Protein AF-A0A8H8JHS1-F1 (afdb_monomer)

Sequence (516 aa):
MEPLKNLNFGVYHLKQAAQALSASSTILGNAVSNSFNDVAKLGPSISCAQPFIGVAEPIQPDAASSCGKPENLGNPALAIVPVKHLPPEVLSTVFVYVTAGYCRFNFLFEVSPLLSIIAVCSYWRQVALNTSSLWSHVDVYTASNLSGVETAEMLTELWLSRVVNNVQLHVHFQAGNGWQVPDSVISWAISILKPYAAQISSLNFPSWSSTEFVCAILGMGGSDSILSLRSLFIDSPTSHVHAIIPWSGNLLCGLVSLQLSGIGQAEGSLSFDQLHAFLASSPAIRVIQLDRVDIVPSLESDLPILTLPSLRILDLCRVNQVALLQLLPVLSSGDSDLYFGVDIAQEEELAIVTATFIARTRITSLTLRQDYNDSNNLAKNYVCSTNHLHNLVLFSRLEFDMSHILEDLISVRKQVGVVRDPRPINMMMVSTPLDKNTRTKVMELVKMQLCQKIVYLGYYTSLDKVDEIEEFFDRLRSQENIEVIEMDPFYNSSDIDEGGINDVIQRTLLERVHWA

Secondary structure (DSSP, 8-state):
------STHHHHHHHHHHHHHHTTHHHHHHHHHHHHHHHTT--S----PPPP------------------------------GGGS-HHHHHHHHHHHHTTTTTS-TTS---HHHHHHHH-HHHHHHHHH-GGGGSEEEEE--TT-TTHHHHHHHHHHHHTT--TTPPEEEEEE--TTPPPPHHHHHHHHHHHGGGGGGEEEEEEET--HHHHHHHHHHTT-TTT-TT--EEEEE-SSTT------TTSGGGTT-SEEEEEEE-S-TT--BHHHHHHHHHT-TT--EEEEEEE-PBPPS---PPPEE-TT--EEEEET--HHHHHHHHHHEE-TTS-EEEEEE--SSHHHHHHHHHHHHHS-EEEEEEEE-STTTHHHHHHHHHH-SS--EEEEEESS---HHHHHHHHHHHHHHHTTSS--PPEEEEEEESPPPHHHHHHHHHHHHTT-EEEEEEEE----GGGHHHHHHHHHHHHTSTTEEE--------TTSS-HHHHHHHHHHHHHHHHHH-

pLDDT: mean 72.08, std 21.44, range [27.08, 98.06]

Nearest PDB structures (foldseek):
  3a9i-assembly1_A-2  TM=4.781E-01  e=4.591E+00  Thermus thermophilus HB27
  5zjm-assembly1_B  TM=3.937E-01  e=2.634E+00  Fusobacterium nucleatum subsp. nucleatum ATCC 25586
  6c2v-assembly1_A  TM=4.412E-01  e=4.365E+00  synthetic construct

Radius of gyration: 27.51 Å; Cα contacts (8 Å, |Δi|>4): 753; chains: 1; bounding box: 55×82×83 Å

Structure (mmCIF, N/CA/C/O backbone):
data_AF-A0A8H8JHS1-F1
#
_entry.id   AF-A0A8H8JHS1-F1
#
loop_
_atom_site.group_PDB
_atom_site.id
_atom_site.type_symbol
_atom_site.label_atom_id
_atom_site.label_alt_id
_atom_site.label_comp_id
_atom_site.label_asym_id
_atom_site.label_entity_id
_atom_site.label_seq_id
_atom_site.pdbx_PDB_ins_code
_atom_site.Cartn_x
_atom_site.Cartn_y
_atom_site.Cartn_z
_atom_site.occupancy
_atom_site.B_iso_or_equiv
_atom_site.auth_seq_id
_atom_site.auth_comp_id
_atom_site.auth_asym_id
_atom_site.auth_atom_id
_atom_site.pdbx_PDB_model_num
ATOM 1 N N . MET A 1 1 ? -15.519 -44.394 -5.226 1.00 30.97 1 MET A N 1
ATOM 2 C CA . MET A 1 1 ? -15.210 -43.154 -4.491 1.00 30.97 1 MET A CA 1
ATOM 3 C C . MET A 1 1 ? -13.743 -43.189 -4.096 1.00 30.97 1 MET A C 1
ATOM 5 O O . MET A 1 1 ? -13.404 -43.661 -3.028 1.00 30.97 1 MET A O 1
ATOM 9 N N . GLU A 1 2 ? -12.893 -42.758 -5.017 1.00 38.00 2 GLU A N 1
ATOM 10 C CA . GLU A 1 2 ? -11.516 -42.291 -4.815 1.00 38.00 2 GLU A CA 1
ATOM 11 C C . GLU A 1 2 ? -11.297 -41.346 -6.001 1.00 38.00 2 GLU A C 1
ATOM 13 O O . GLU A 1 2 ? -11.593 -41.750 -7.132 1.00 38.00 2 GLU A O 1
ATOM 18 N N . PRO A 1 3 ? -10.999 -40.057 -5.758 1.00 35.22 3 PRO A N 1
ATOM 19 C CA . PRO A 1 3 ? -9.631 -39.590 -6.018 1.00 35.22 3 PRO A CA 1
ATOM 20 C C . PRO A 1 3 ? -9.228 -38.350 -5.187 1.00 35.22 3 PRO A C 1
ATOM 22 O O . PRO A 1 3 ? -9.866 -37.318 -5.320 1.00 35.22 3 PRO A O 1
ATOM 25 N N . LEU A 1 4 ? -8.140 -38.380 -4.402 1.00 28.45 4 LEU A N 1
ATOM 26 C CA . LEU A 1 4 ? -7.506 -37.145 -3.873 1.00 28.45 4 LEU A CA 1
ATOM 27 C C . LEU A 1 4 ? -6.019 -37.318 -3.458 1.00 28.45 4 LEU A C 1
ATOM 29 O O . LEU A 1 4 ? -5.533 -36.634 -2.565 1.00 28.45 4 LEU A O 1
ATOM 33 N N . LYS A 1 5 ? -5.251 -38.213 -4.102 1.00 30.72 5 LYS A N 1
ATOM 34 C CA . LYS A 1 5 ? -3.824 -38.450 -3.758 1.00 30.72 5 LYS A CA 1
ATOM 35 C C . LYS A 1 5 ? -2.774 -37.878 -4.728 1.00 30.72 5 LYS A C 1
ATOM 37 O O . LYS A 1 5 ? -1.588 -38.062 -4.487 1.00 30.72 5 LYS A O 1
ATOM 42 N N . ASN A 1 6 ? -3.154 -37.124 -5.765 1.00 33.06 6 ASN A N 1
ATOM 43 C CA . ASN A 1 6 ? -2.214 -36.733 -6.836 1.00 33.06 6 ASN A CA 1
ATOM 44 C C . ASN A 1 6 ? -1.755 -35.257 -6.864 1.00 33.06 6 ASN A C 1
ATOM 46 O O . ASN A 1 6 ? -1.171 -34.834 -7.855 1.00 33.06 6 ASN A O 1
ATOM 50 N N . LEU A 1 7 ? -1.936 -34.471 -5.796 1.00 33.31 7 LEU A N 1
ATOM 51 C CA . LEU A 1 7 ? -1.491 -33.061 -5.764 1.00 33.31 7 LEU A CA 1
ATOM 52 C C . LEU A 1 7 ? -0.067 -32.829 -5.209 1.00 33.31 7 LEU A C 1
ATOM 54 O O . LEU A 1 7 ? 0.491 -31.757 -5.414 1.00 33.31 7 LEU A O 1
ATOM 58 N N . ASN A 1 8 ? 0.584 -33.833 -4.608 1.00 33.31 8 ASN A N 1
ATOM 59 C CA . ASN A 1 8 ? 1.937 -33.680 -4.036 1.00 33.31 8 ASN A CA 1
ATOM 60 C C . ASN A 1 8 ? 3.099 -33.826 -5.040 1.00 33.31 8 ASN A C 1
ATOM 62 O O . ASN A 1 8 ? 4.256 -33.639 -4.669 1.00 33.31 8 ASN A O 1
ATOM 66 N N . PHE A 1 9 ? 2.825 -34.122 -6.313 1.00 33.62 9 PHE A N 1
ATOM 67 C CA . PHE A 1 9 ? 3.877 -34.343 -7.316 1.00 33.62 9 PHE A CA 1
ATOM 68 C C . PHE A 1 9 ? 4.451 -33.035 -7.901 1.00 33.62 9 PHE A C 1
ATOM 70 O O . PHE A 1 9 ? 5.623 -32.985 -8.262 1.00 33.62 9 PHE A O 1
ATOM 77 N N . GLY A 1 10 ? 3.669 -31.948 -7.952 1.00 33.31 10 GLY A N 1
ATOM 78 C CA . GLY A 1 10 ? 4.103 -30.671 -8.546 1.00 33.31 10 GLY A CA 1
ATOM 79 C C . GLY A 1 10 ? 5.102 -29.875 -7.694 1.00 33.31 10 GLY A C 1
ATOM 80 O O . GLY A 1 10 ? 6.023 -29.255 -8.224 1.00 33.31 10 GLY A O 1
ATOM 81 N N . VAL A 1 11 ? 4.975 -29.939 -6.365 1.00 36.19 11 VAL A N 1
ATOM 82 C CA . VAL A 1 11 ? 5.800 -29.160 -5.417 1.00 36.19 11 VAL A CA 1
ATOM 83 C C . VAL A 1 11 ? 7.250 -29.658 -5.371 1.00 36.19 11 VAL A C 1
ATOM 85 O O . VAL A 1 11 ? 8.182 -28.870 -5.212 1.00 36.19 11 VAL A O 1
ATOM 88 N N . TYR A 1 12 ? 7.465 -30.960 -5.567 1.00 35.53 12 TYR A N 1
ATOM 89 C CA . TYR A 1 12 ? 8.798 -31.563 -5.562 1.00 35.53 12 TYR A CA 1
ATOM 90 C C . TYR A 1 12 ? 9.639 -31.133 -6.778 1.00 35.53 12 TYR A C 1
ATOM 92 O O . TYR A 1 12 ? 10.818 -30.807 -6.639 1.00 35.53 12 TYR A O 1
ATOM 100 N N . HIS A 1 13 ? 9.022 -31.043 -7.960 1.00 40.94 13 HIS A N 1
ATOM 101 C CA . HIS A 1 13 ? 9.704 -30.614 -9.185 1.00 40.94 13 HIS A CA 1
ATOM 102 C C . HIS A 1 13 ? 10.006 -29.109 -9.213 1.00 40.94 13 HIS A C 1
ATOM 104 O O . HIS A 1 13 ? 11.053 -28.717 -9.724 1.00 40.94 13 HIS A O 1
ATOM 110 N N . LEU A 1 14 ? 9.158 -28.274 -8.600 1.00 39.53 14 LEU A N 1
ATOM 111 C CA . LEU A 1 14 ? 9.443 -26.844 -8.422 1.00 39.53 14 LEU A CA 1
ATOM 112 C C . LEU A 1 14 ? 10.623 -26.608 -7.466 1.00 39.53 14 LEU A C 1
ATOM 114 O O . LEU A 1 14 ? 11.473 -25.769 -7.752 1.00 39.53 14 LEU A O 1
ATOM 118 N N . LYS A 1 15 ? 10.741 -27.399 -6.388 1.00 37.84 15 LYS A N 1
ATOM 119 C CA . LYS A 1 15 ? 11.907 -27.350 -5.487 1.00 37.84 15 LYS A CA 1
ATOM 120 C C . LYS A 1 15 ? 13.203 -27.777 -6.182 1.00 37.84 15 LYS A C 1
ATOM 122 O O . LYS A 1 15 ? 14.221 -27.122 -5.989 1.00 37.84 15 LYS A O 1
ATOM 127 N N . GLN A 1 16 ? 13.171 -28.812 -7.025 1.00 39.50 16 GLN A N 1
ATOM 128 C CA . GLN A 1 16 ? 14.355 -29.213 -7.797 1.00 39.50 16 GLN A CA 1
ATOM 129 C C . GLN A 1 16 ? 14.736 -28.195 -8.881 1.00 39.50 16 GLN A C 1
ATOM 131 O O . GLN A 1 16 ? 15.921 -27.947 -9.082 1.00 39.50 16 GLN A O 1
ATOM 136 N N . ALA A 1 17 ? 13.761 -27.566 -9.547 1.00 38.88 17 ALA A N 1
ATOM 137 C CA . ALA A 1 17 ? 14.029 -26.492 -10.504 1.00 38.88 17 ALA A CA 1
ATOM 138 C C . ALA A 1 17 ? 14.651 -25.262 -9.816 1.00 38.88 17 ALA A C 1
ATOM 140 O O . ALA A 1 17 ? 15.622 -24.708 -10.322 1.00 38.88 17 ALA A O 1
ATOM 141 N N . ALA A 1 18 ? 14.162 -24.890 -8.628 1.00 37.06 18 ALA A N 1
ATOM 142 C CA . ALA A 1 18 ? 14.739 -23.817 -7.819 1.00 37.06 18 ALA A CA 1
ATOM 143 C C . ALA A 1 18 ? 16.163 -24.147 -7.322 1.00 37.06 18 ALA A C 1
ATOM 145 O O . ALA A 1 18 ? 17.050 -23.300 -7.385 1.00 37.06 18 ALA A O 1
ATOM 146 N N . GLN A 1 19 ? 16.420 -25.393 -6.909 1.00 39.88 19 GLN A N 1
ATOM 147 C CA . GLN A 1 19 ? 17.758 -25.859 -6.507 1.00 39.88 19 GLN A CA 1
ATOM 148 C C . GLN A 1 19 ? 18.745 -25.944 -7.687 1.00 39.88 19 GLN A C 1
ATOM 150 O O . GLN A 1 19 ? 19.930 -25.659 -7.530 1.00 39.88 19 GLN A O 1
ATOM 155 N N . ALA A 1 20 ? 18.274 -26.287 -8.891 1.00 39.44 20 ALA A N 1
ATOM 156 C CA . ALA A 1 20 ? 19.096 -26.257 -10.104 1.00 39.44 20 ALA A CA 1
ATOM 157 C C . ALA A 1 20 ? 19.438 -24.818 -10.544 1.00 39.44 20 ALA A C 1
ATOM 159 O O . ALA A 1 20 ? 20.526 -24.567 -11.072 1.00 39.44 20 ALA A O 1
ATOM 160 N N . LEU A 1 21 ? 18.535 -23.865 -10.287 1.00 41.44 21 LEU A N 1
ATOM 161 C CA . LEU A 1 21 ? 18.760 -22.437 -10.521 1.00 41.44 21 LEU A CA 1
ATOM 162 C C . LEU A 1 21 ? 19.760 -21.843 -9.512 1.00 41.44 21 LEU A C 1
ATOM 164 O O . LEU A 1 21 ? 20.631 -21.077 -9.922 1.00 41.44 21 LEU A O 1
ATOM 168 N N . SER A 1 22 ? 19.729 -22.256 -8.237 1.00 36.81 22 SER A N 1
ATOM 169 C CA . SER A 1 22 ? 20.688 -21.779 -7.224 1.00 36.81 22 SER A CA 1
ATOM 170 C C . SER A 1 22 ? 22.121 -22.268 -7.480 1.00 36.81 22 SER A C 1
ATOM 172 O O . SER A 1 22 ? 23.070 -21.516 -7.282 1.00 36.81 22 SER A O 1
ATOM 174 N N . ALA A 1 23 ? 22.294 -23.492 -7.993 1.00 35.47 23 ALA A N 1
ATOM 175 C CA . ALA A 1 23 ? 23.604 -24.032 -8.378 1.00 35.47 23 ALA A CA 1
ATOM 176 C C . ALA A 1 23 ? 24.207 -23.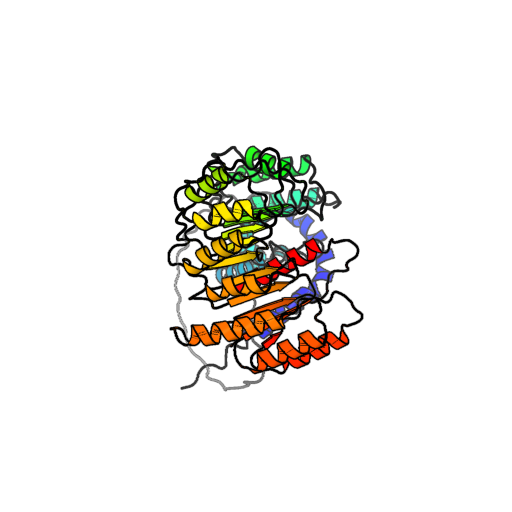359 -9.632 1.00 35.47 23 ALA A C 1
ATOM 178 O O . ALA A 1 23 ? 25.408 -23.466 -9.877 1.00 35.47 23 ALA A O 1
ATOM 179 N N . SER A 1 24 ? 23.391 -22.652 -10.423 1.00 38.88 24 SER A N 1
ATOM 180 C CA . SER A 1 24 ? 23.820 -21.982 -11.658 1.00 38.88 24 SER A CA 1
ATOM 181 C C . SER A 1 24 ? 24.291 -20.535 -11.445 1.00 38.88 24 SER A C 1
ATOM 183 O O . SER A 1 24 ? 24.926 -19.975 -12.341 1.00 38.88 24 SER A O 1
ATOM 185 N N . SER A 1 25 ? 24.051 -19.920 -10.277 1.00 33.25 25 SER A N 1
ATOM 186 C CA . SER A 1 25 ? 24.359 -18.496 -10.035 1.00 33.25 25 SER A CA 1
ATOM 187 C C . SER A 1 25 ? 25.859 -18.173 -10.114 1.00 33.25 25 SER A C 1
ATOM 189 O O . SER A 1 25 ? 26.244 -17.129 -10.641 1.00 33.25 25 SER A O 1
ATOM 191 N N . THR A 1 26 ? 26.727 -19.106 -9.710 1.00 35.94 26 THR A N 1
ATOM 192 C CA . THR A 1 26 ? 28.192 -18.947 -9.767 1.00 35.94 26 THR A CA 1
ATOM 193 C C . THR A 1 26 ? 28.741 -19.035 -11.198 1.00 35.94 26 THR A C 1
ATOM 195 O O . THR A 1 26 ? 29.786 -18.466 -11.503 1.00 35.94 26 THR A O 1
ATOM 198 N N . ILE A 1 27 ? 28.027 -19.720 -12.099 1.00 37.28 27 ILE A N 1
ATOM 199 C CA . ILE A 1 27 ? 28.381 -19.850 -13.523 1.00 37.28 27 ILE A CA 1
ATOM 200 C C . ILE A 1 27 ? 27.807 -18.669 -14.329 1.00 37.28 27 ILE A C 1
ATOM 202 O O . ILE A 1 27 ? 28.448 -18.187 -15.268 1.00 37.28 27 ILE A O 1
ATOM 206 N N . LEU A 1 28 ? 26.636 -18.148 -13.933 1.00 37.91 28 LEU A N 1
ATOM 207 C CA . LEU A 1 28 ? 25.969 -17.023 -14.597 1.00 37.91 28 LEU A CA 1
ATOM 208 C C . LEU A 1 28 ? 26.771 -15.716 -14.535 1.00 37.91 28 LEU A C 1
ATOM 210 O O . LEU A 1 28 ? 26.789 -15.002 -15.533 1.00 37.91 28 LEU A O 1
ATOM 214 N N . GLY A 1 29 ? 27.493 -15.425 -13.445 1.00 33.62 29 GLY A N 1
ATOM 215 C CA . GLY A 1 29 ? 28.281 -14.185 -13.324 1.00 33.62 29 GLY A CA 1
ATOM 216 C C . GLY A 1 29 ? 29.268 -13.954 -14.482 1.00 33.62 29 GLY A C 1
ATOM 217 O O . GLY A 1 29 ? 29.412 -12.834 -14.969 1.00 33.62 29 GLY A O 1
ATOM 218 N N . ASN A 1 30 ? 29.863 -15.029 -15.014 1.00 34.16 30 ASN A N 1
ATOM 219 C CA . ASN A 1 30 ? 30.805 -14.962 -16.139 1.00 34.16 30 ASN A CA 1
ATOM 220 C C . ASN A 1 30 ? 30.120 -15.045 -17.520 1.00 34.16 30 ASN A C 1
ATOM 222 O O . ASN A 1 30 ? 30.635 -14.510 -18.502 1.00 34.16 30 ASN A O 1
ATOM 226 N N . ALA A 1 31 ? 28.955 -15.695 -17.626 1.00 34.97 31 ALA A N 1
ATOM 227 C CA . ALA A 1 31 ? 28.196 -15.814 -18.878 1.00 34.97 31 ALA A CA 1
ATOM 228 C C . ALA A 1 31 ? 27.372 -14.554 -19.207 1.00 34.97 31 ALA A C 1
ATOM 230 O O . ALA A 1 31 ? 27.173 -14.222 -20.379 1.00 34.97 31 ALA A O 1
ATOM 231 N N . VAL A 1 32 ? 26.929 -13.836 -18.172 1.00 40.03 32 VAL A N 1
ATOM 232 C CA . VAL A 1 32 ? 26.159 -12.592 -18.266 1.00 40.03 32 VAL A CA 1
ATOM 233 C C . VAL A 1 32 ? 27.012 -11.471 -18.876 1.00 40.03 32 VAL A C 1
ATOM 235 O O . VAL A 1 32 ? 26.574 -10.843 -19.836 1.00 40.03 32 VAL A O 1
ATOM 238 N N . SER A 1 33 ? 28.273 -11.315 -18.452 1.00 37.16 33 SER A N 1
ATOM 239 C CA . SER A 1 33 ? 29.220 -10.348 -19.046 1.00 37.16 33 SER A CA 1
ATOM 240 C C . SER A 1 33 ? 29.468 -10.587 -20.551 1.00 37.16 33 SER A C 1
ATOM 242 O O . SER A 1 33 ? 29.519 -9.649 -21.347 1.00 37.16 33 SER A O 1
ATOM 244 N N . ASN A 1 34 ? 29.520 -11.853 -20.980 1.00 34.88 34 ASN A N 1
ATOM 245 C CA . ASN A 1 34 ? 29.733 -12.208 -22.388 1.00 34.88 34 ASN A CA 1
ATOM 246 C C . ASN A 1 34 ? 28.460 -12.089 -23.248 1.00 34.88 34 ASN A C 1
ATOM 248 O O . ASN A 1 34 ? 28.546 -11.663 -24.396 1.00 34.88 34 ASN A O 1
ATOM 252 N N . SER A 1 35 ? 27.280 -12.405 -22.700 1.00 37.31 35 SER A N 1
ATOM 253 C CA . SER A 1 35 ? 26.001 -12.297 -23.425 1.00 37.31 35 SER A CA 1
ATOM 254 C C . SER A 1 35 ? 25.541 -10.844 -23.608 1.00 37.31 35 SER A C 1
ATOM 256 O O . SER A 1 35 ? 24.882 -10.531 -24.599 1.00 37.31 35 SER A O 1
ATOM 258 N N . PHE A 1 36 ? 25.911 -9.936 -22.696 1.00 42.47 36 PHE A N 1
ATOM 259 C CA . PHE A 1 36 ? 25.562 -8.513 -22.798 1.00 42.47 36 PHE A CA 1
ATOM 260 C C . PHE A 1 36 ? 26.176 -7.825 -24.026 1.00 42.47 36 PHE A C 1
ATOM 262 O O . PHE A 1 36 ? 25.508 -7.022 -24.678 1.00 42.47 36 PHE A O 1
ATOM 269 N N . ASN A 1 37 ? 27.390 -8.220 -24.421 1.00 37.59 37 ASN A N 1
ATOM 270 C CA . ASN A 1 37 ? 28.045 -7.712 -25.630 1.00 37.59 37 ASN A CA 1
ATOM 271 C C . ASN A 1 37 ? 27.364 -8.152 -26.939 1.00 37.59 37 ASN A C 1
ATOM 273 O O . ASN A 1 37 ? 27.592 -7.533 -27.980 1.00 37.59 37 ASN A O 1
ATOM 277 N N . ASP A 1 38 ? 26.533 -9.197 -26.910 1.00 37.06 38 ASP A N 1
ATOM 278 C CA . ASP A 1 38 ? 25.799 -9.679 -28.084 1.00 37.06 38 ASP A CA 1
ATOM 279 C C . ASP A 1 38 ? 24.381 -9.095 -28.175 1.00 37.06 38 ASP A C 1
ATOM 281 O O . ASP A 1 38 ? 23.864 -8.912 -29.276 1.00 37.06 38 ASP A O 1
ATOM 285 N N . VAL A 1 39 ? 23.775 -8.714 -27.044 1.00 38.12 39 VAL A N 1
ATOM 286 C CA . VAL A 1 39 ? 22.473 -8.022 -27.019 1.00 38.12 39 VAL A CA 1
ATOM 287 C C . VAL A 1 39 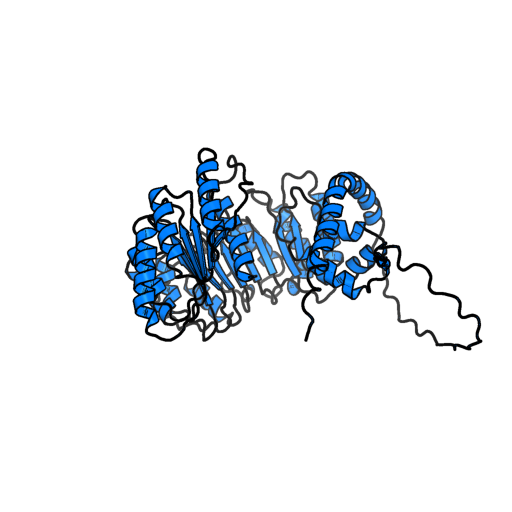? 22.602 -6.569 -27.492 1.00 38.12 39 VAL A C 1
ATOM 289 O O . VAL A 1 39 ? 21.764 -6.117 -28.268 1.00 38.12 39 VAL A O 1
ATOM 292 N N . ALA A 1 40 ? 23.682 -5.866 -27.129 1.00 39.59 40 ALA A N 1
ATOM 293 C CA . ALA A 1 40 ? 23.943 -4.492 -27.582 1.00 39.59 40 ALA A CA 1
ATOM 294 C C . ALA A 1 40 ? 24.198 -4.369 -29.104 1.00 39.59 40 ALA A C 1
ATOM 296 O O . ALA A 1 40 ? 24.110 -3.279 -29.666 1.00 39.59 40 ALA A O 1
ATOM 297 N N . LYS A 1 41 ? 24.489 -5.480 -29.798 1.00 36.41 41 LYS A N 1
ATOM 298 C CA . LYS A 1 41 ? 24.725 -5.513 -31.256 1.00 36.41 41 LYS A CA 1
ATOM 299 C C . LYS A 1 41 ? 23.452 -5.695 -32.088 1.00 36.41 41 LYS A C 1
ATOM 301 O O . LYS A 1 41 ? 23.509 -5.584 -33.312 1.00 36.41 41 LYS A O 1
ATOM 306 N N . LEU A 1 42 ? 22.310 -5.974 -31.462 1.00 35.84 42 LEU A N 1
ATOM 307 C CA . LEU A 1 42 ? 21.027 -6.127 -32.146 1.00 35.84 42 LEU A CA 1
ATOM 308 C C . LEU A 1 42 ? 20.258 -4.801 -32.074 1.00 35.84 42 LEU A C 1
ATOM 310 O O . LEU A 1 42 ? 19.472 -4.572 -31.160 1.00 35.84 42 LEU A O 1
ATOM 314 N N . GLY A 1 43 ? 20.517 -3.910 -33.036 1.00 32.88 43 GLY A N 1
ATOM 315 C CA . GLY A 1 43 ? 19.781 -2.649 -33.187 1.00 32.88 43 GLY A CA 1
ATOM 316 C C . GLY A 1 43 ? 18.283 -2.846 -33.494 1.00 32.88 43 GLY A C 1
ATOM 317 O O . GLY A 1 43 ? 17.844 -3.959 -33.805 1.00 32.88 43 GLY A O 1
ATOM 318 N N . PRO A 1 44 ? 17.469 -1.775 -33.443 1.00 33.78 44 PRO A N 1
ATOM 319 C CA . PRO A 1 44 ? 16.035 -1.864 -33.671 1.00 33.78 44 PRO A CA 1
ATOM 320 C C . PRO A 1 44 ? 15.772 -2.027 -35.171 1.00 33.78 44 PRO A C 1
ATOM 322 O O . PRO A 1 44 ? 15.803 -1.080 -35.953 1.00 33.78 44 PRO A O 1
ATOM 325 N N . SER A 1 45 ? 15.532 -3.256 -35.607 1.00 31.47 45 SER A N 1
ATOM 326 C CA . SER A 1 45 ? 15.012 -3.545 -36.944 1.00 31.47 45 SER A CA 1
ATOM 327 C C . SER A 1 45 ? 14.022 -4.695 -36.853 1.00 31.47 45 SER A C 1
ATOM 329 O O . SER A 1 45 ? 14.316 -5.826 -37.221 1.00 31.47 45 SER A O 1
ATOM 331 N N . ILE A 1 46 ? 12.827 -4.392 -36.345 1.00 31.33 46 ILE A N 1
ATOM 332 C CA . ILE A 1 46 ? 11.645 -5.226 -36.561 1.00 31.33 46 ILE A CA 1
ATOM 333 C C . ILE A 1 46 ? 10.604 -4.335 -37.235 1.00 31.33 46 ILE A C 1
ATOM 335 O O . ILE A 1 46 ? 9.847 -3.613 -36.595 1.00 31.33 46 ILE A O 1
ATOM 339 N N . SER A 1 47 ? 10.635 -4.351 -38.567 1.00 27.42 47 SER A N 1
ATOM 340 C CA . SER A 1 47 ? 9.526 -3.903 -39.404 1.00 27.42 47 SER A CA 1
ATOM 341 C C . SER A 1 47 ? 8.400 -4.932 -39.287 1.00 27.42 47 SER A C 1
ATOM 343 O O . SER A 1 47 ? 8.649 -6.135 -39.374 1.00 27.42 47 SER A O 1
ATOM 345 N N . CYS A 1 48 ? 7.175 -4.461 -39.048 1.00 29.22 48 CYS A N 1
ATOM 346 C CA . CYS A 1 48 ? 5.967 -5.273 -38.954 1.00 29.22 48 CYS A CA 1
ATOM 347 C C . CYS A 1 48 ? 5.818 -6.204 -40.171 1.00 29.22 48 CYS A C 1
ATOM 349 O O . CYS A 1 48 ? 5.599 -5.741 -41.290 1.00 29.22 48 CYS A O 1
ATOM 351 N N . ALA A 1 49 ? 5.897 -7.519 -39.953 1.00 28.66 49 ALA A N 1
ATOM 352 C CA . ALA A 1 49 ? 5.585 -8.513 -40.972 1.00 28.66 49 ALA A CA 1
ATOM 353 C C . ALA A 1 49 ? 4.060 -8.680 -41.116 1.00 28.66 49 ALA A C 1
ATOM 355 O O . ALA A 1 49 ? 3.337 -8.822 -40.130 1.00 28.66 49 ALA A O 1
ATOM 356 N N . GLN A 1 50 ? 3.588 -8.653 -42.364 1.00 32.97 50 GLN A N 1
ATOM 357 C CA . GLN A 1 50 ? 2.208 -8.932 -42.771 1.00 32.97 50 GLN A CA 1
ATOM 358 C C . GLN A 1 50 ? 1.839 -10.425 -42.640 1.00 32.97 50 GLN A C 1
ATOM 360 O O . GLN A 1 50 ? 2.732 -11.276 -42.637 1.00 32.97 50 GLN A O 1
ATOM 365 N N . PRO A 1 51 ? 0.536 -10.771 -42.561 1.00 29.77 51 PRO A N 1
ATOM 366 C CA . PRO A 1 51 ? 0.102 -12.146 -42.350 1.00 29.77 51 PRO A CA 1
ATOM 367 C C . PRO A 1 51 ? 0.261 -12.998 -43.616 1.00 29.77 51 PRO A C 1
ATOM 369 O O . PRO A 1 51 ? -0.277 -12.683 -44.677 1.00 29.77 51 PRO A O 1
ATOM 372 N N . PHE A 1 52 ? 0.964 -14.122 -43.474 1.00 27.08 52 PHE A N 1
ATOM 373 C CA . PHE A 1 52 ? 1.004 -15.191 -44.467 1.00 27.08 52 PHE A CA 1
ATOM 374 C C . PHE A 1 52 ? -0.307 -15.990 -44.425 1.00 27.08 52 PHE A C 1
ATOM 376 O O . PHE A 1 52 ? -0.616 -16.648 -43.433 1.00 27.08 52 PHE A O 1
ATOM 383 N N . ILE A 1 53 ? -1.057 -15.955 -45.527 1.00 34.91 53 ILE A N 1
ATOM 384 C CA . ILE A 1 53 ? -2.119 -16.913 -45.850 1.00 34.91 53 ILE A CA 1
ATOM 385 C C . ILE A 1 53 ? -1.460 -18.016 -46.684 1.00 34.91 53 ILE A C 1
ATOM 387 O O . ILE A 1 53 ? -1.034 -17.773 -47.812 1.00 34.91 53 ILE A O 1
ATOM 391 N N . GLY A 1 54 ? -1.333 -19.212 -46.107 1.00 28.64 54 GLY A N 1
ATOM 392 C CA . GLY A 1 54 ? -0.727 -20.387 -46.731 1.00 28.64 54 GLY A CA 1
ATOM 393 C C . GLY A 1 54 ? -1.693 -21.565 -46.728 1.00 28.64 54 GLY A C 1
ATOM 394 O O . GLY A 1 54 ? -2.153 -21.998 -45.678 1.00 28.64 54 GLY A O 1
ATOM 395 N N . VAL A 1 55 ? -2.012 -22.015 -47.934 1.00 29.97 55 VAL A N 1
ATOM 396 C CA . VAL A 1 55 ? -3.032 -22.987 -48.337 1.00 29.97 55 VAL A CA 1
ATOM 397 C C . VAL A 1 55 ? -2.710 -24.407 -47.854 1.00 29.97 55 VAL A C 1
ATOM 399 O O . VAL A 1 55 ? -1.558 -24.830 -47.859 1.00 29.97 55 VAL A O 1
ATOM 402 N N . ALA A 1 56 ? -3.752 -25.134 -47.448 1.00 35.94 56 ALA A N 1
ATOM 403 C CA . ALA A 1 56 ? -3.701 -26.543 -47.076 1.00 35.94 56 ALA A CA 1
ATOM 404 C C . ALA A 1 56 ? -3.606 -27.458 -48.310 1.00 35.94 56 ALA A C 1
ATOM 406 O O . ALA A 1 56 ? -4.336 -27.258 -49.279 1.00 35.94 56 ALA A O 1
ATOM 407 N N . GLU A 1 57 ? -2.790 -28.511 -48.225 1.00 32.00 57 GLU A N 1
ATOM 408 C CA . GLU A 1 57 ? -2.848 -29.669 -49.126 1.00 32.00 57 GLU A CA 1
ATOM 409 C C . GLU A 1 57 ? -2.846 -30.998 -48.342 1.00 32.00 57 GLU A C 1
ATOM 411 O O . GLU A 1 57 ? -2.455 -31.024 -47.170 1.00 32.00 57 GLU A O 1
ATOM 416 N N . PRO A 1 58 ? -3.377 -32.081 -48.946 1.00 42.94 58 PRO A N 1
ATOM 417 C CA . PRO A 1 58 ? -4.103 -33.114 -48.222 1.00 42.94 58 PRO A CA 1
ATOM 418 C C . PRO A 1 58 ? -3.270 -34.344 -47.854 1.00 42.94 58 PRO A C 1
ATOM 420 O O . PRO A 1 58 ? -2.304 -34.725 -48.510 1.00 42.94 58 PRO A O 1
ATOM 423 N N . ILE A 1 59 ? -3.751 -35.015 -46.811 1.00 40.38 59 ILE A N 1
ATOM 424 C CA . ILE A 1 59 ? -3.314 -36.326 -46.337 1.00 40.38 59 ILE A CA 1
ATOM 425 C C . ILE A 1 59 ? -3.868 -37.413 -47.272 1.00 40.38 59 ILE A C 1
ATOM 427 O O . ILE A 1 59 ? -5.074 -37.447 -47.523 1.00 40.38 59 ILE A O 1
ATOM 431 N N . GLN A 1 60 ? -3.017 -38.350 -47.701 1.00 36.88 60 GLN A N 1
ATOM 432 C CA . GLN A 1 60 ? -3.443 -39.685 -48.137 1.00 36.88 60 GLN A CA 1
ATOM 433 C C . GLN A 1 60 ? -2.871 -40.776 -47.212 1.00 36.88 60 GLN A C 1
ATOM 435 O O . GLN A 1 60 ? -1.738 -40.631 -46.746 1.00 36.88 60 GLN A O 1
ATOM 440 N N . PRO A 1 61 ? -3.639 -41.850 -46.932 1.00 53.28 61 PRO A N 1
ATOM 441 C CA . PRO A 1 61 ? -3.236 -42.937 -46.047 1.00 53.28 61 PRO A CA 1
ATOM 442 C C . PRO A 1 61 ? -2.838 -44.200 -46.826 1.00 53.28 61 PRO A C 1
ATOM 444 O O . PRO A 1 61 ? -3.493 -44.537 -47.800 1.00 53.28 61 PRO A O 1
ATOM 447 N N . ASP A 1 62 ? -1.853 -44.940 -46.321 1.00 34.50 62 ASP A N 1
ATOM 448 C CA . ASP A 1 62 ? -1.650 -46.380 -46.557 1.00 34.50 62 ASP A CA 1
ATOM 449 C C . ASP A 1 62 ? -0.879 -46.912 -45.332 1.00 34.50 62 ASP A C 1
ATOM 451 O O . ASP A 1 62 ? 0.142 -46.352 -44.945 1.00 34.50 62 ASP A O 1
ATOM 455 N N . ALA A 1 63 ? -1.442 -47.768 -44.478 1.00 36.69 63 ALA A N 1
ATOM 456 C CA . ALA A 1 63 ? -1.756 -49.194 -44.623 1.00 36.69 63 ALA A CA 1
ATOM 457 C C . ALA A 1 63 ? -0.749 -50.052 -43.821 1.00 36.69 63 ALA A C 1
ATOM 459 O O . ALA A 1 63 ? 0.431 -50.134 -44.134 1.00 36.69 63 ALA A O 1
ATOM 460 N N . ALA A 1 64 ? -1.283 -50.653 -42.751 1.00 38.56 64 ALA A N 1
ATOM 461 C CA . ALA A 1 64 ? -0.903 -51.884 -42.048 1.00 38.56 64 ALA A CA 1
ATOM 462 C C . ALA A 1 64 ? 0.555 -52.402 -42.099 1.00 38.56 64 ALA A C 1
ATOM 464 O O . ALA A 1 64 ? 1.032 -52.833 -43.139 1.00 38.56 64 ALA A O 1
ATOM 465 N N . SER A 1 65 ? 1.152 -52.651 -40.924 1.00 38.88 65 SER A N 1
ATOM 466 C CA . SER A 1 65 ? 1.440 -54.034 -40.494 1.00 38.88 65 SER A CA 1
ATOM 467 C C .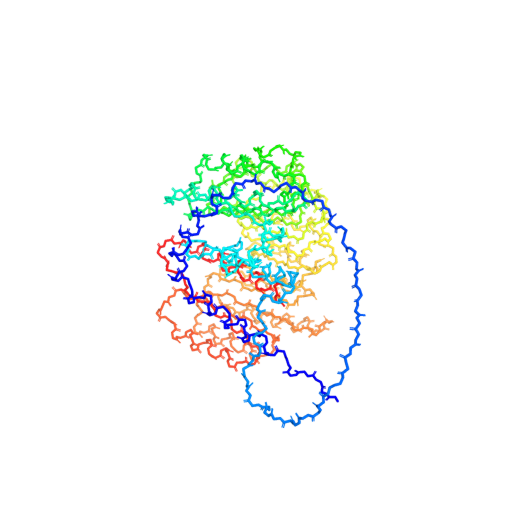 SER A 1 65 ? 1.982 -54.127 -39.060 1.00 38.88 65 SER A C 1
ATOM 469 O O . SER A 1 65 ? 2.669 -53.241 -38.566 1.00 38.88 65 SER A O 1
ATOM 471 N N . SER A 1 66 ? 1.716 -55.290 -38.457 1.00 41.38 66 SER A N 1
ATOM 472 C CA . SER A 1 66 ? 2.494 -55.931 -37.391 1.00 41.38 66 SER A CA 1
ATOM 473 C C . SER A 1 66 ? 2.245 -55.500 -35.940 1.00 41.38 66 SER A C 1
ATOM 475 O O . SER A 1 66 ? 2.963 -54.708 -35.337 1.00 41.38 66 SER A O 1
ATOM 477 N N . CYS A 1 67 ? 1.267 -56.185 -35.345 1.00 44.72 67 CYS A N 1
ATOM 478 C CA . CYS A 1 67 ? 1.110 -56.380 -33.910 1.00 44.72 67 CYS A CA 1
ATOM 479 C C . CYS A 1 67 ? 2.268 -57.245 -33.368 1.00 44.72 67 CYS A C 1
ATOM 481 O O . CYS A 1 67 ? 2.441 -58.385 -33.800 1.00 44.72 67 CYS A O 1
ATOM 483 N N . GLY A 1 68 ? 3.051 -56.715 -32.422 1.00 38.41 68 GLY A N 1
ATOM 484 C CA . GLY A 1 68 ? 4.168 -57.425 -31.799 1.00 38.41 68 GLY A CA 1
ATOM 485 C C . GLY A 1 68 ? 4.472 -56.941 -30.378 1.00 38.41 68 GLY A C 1
ATOM 486 O O . GLY A 1 68 ? 5.095 -55.905 -30.217 1.00 38.41 68 GLY A O 1
ATOM 487 N N . LYS A 1 69 ? 4.048 -57.763 -29.405 1.00 39.62 69 LYS A N 1
ATOM 488 C CA . LYS A 1 69 ? 4.517 -57.973 -28.012 1.00 39.62 69 LYS A CA 1
ATOM 489 C C . LYS A 1 69 ? 4.606 -56.789 -27.012 1.00 39.62 69 LYS A C 1
ATOM 491 O O . LYS A 1 69 ? 5.225 -55.773 -27.300 1.00 39.62 69 LYS A O 1
ATOM 496 N N . PRO A 1 70 ? 4.091 -56.965 -25.773 1.00 53.38 70 PRO A N 1
ATOM 497 C CA . PRO A 1 70 ? 4.300 -56.026 -24.677 1.00 53.38 70 PRO A CA 1
ATOM 498 C C . PRO A 1 70 ? 5.627 -56.343 -23.973 1.00 53.38 70 PRO A C 1
ATOM 500 O O . PRO A 1 70 ? 5.717 -57.312 -23.222 1.00 53.38 70 PRO A O 1
ATOM 503 N N . GLU A 1 71 ? 6.657 -55.532 -24.201 1.00 46.12 71 GLU A N 1
ATOM 504 C CA . GLU A 1 71 ? 7.903 -55.594 -23.432 1.00 46.12 71 GLU A CA 1
ATOM 505 C C . GLU A 1 71 ? 8.187 -54.251 -22.744 1.00 46.12 71 GLU A C 1
ATOM 507 O O . GLU A 1 71 ? 8.220 -53.197 -23.372 1.00 46.12 71 GLU A O 1
ATOM 512 N N . ASN A 1 72 ? 8.433 -54.345 -21.433 1.00 45.03 72 ASN A N 1
ATOM 513 C CA . ASN A 1 72 ? 9.104 -53.372 -20.565 1.00 45.03 72 ASN A CA 1
ATOM 514 C C . ASN A 1 72 ? 8.363 -52.085 -20.147 1.00 45.03 72 ASN A C 1
ATOM 516 O O . ASN A 1 72 ? 8.742 -50.969 -20.493 1.00 45.03 72 ASN A O 1
ATOM 520 N N . LEU A 1 73 ? 7.444 -52.243 -19.185 1.00 48.28 73 LEU A N 1
ATOM 521 C CA . LEU A 1 73 ? 7.127 -51.245 -18.143 1.00 48.28 73 LEU A CA 1
ATOM 522 C C . LEU A 1 73 ? 8.292 -51.125 -17.132 1.00 48.28 73 LEU A C 1
ATOM 524 O O . LEU A 1 73 ? 8.144 -51.403 -15.945 1.00 48.28 73 LEU A O 1
ATOM 528 N N . GLY A 1 74 ? 9.483 -50.777 -17.619 1.00 53.47 74 GLY A N 1
ATOM 529 C CA . GLY A 1 74 ? 10.727 -50.902 -16.858 1.00 53.47 74 GLY A CA 1
ATOM 530 C C . GLY A 1 74 ? 11.737 -49.793 -17.116 1.00 53.47 74 GLY A C 1
ATOM 531 O O . GLY A 1 74 ? 12.915 -50.083 -17.273 1.00 53.47 74 GLY A O 1
ATOM 532 N N . ASN A 1 75 ? 11.299 -48.534 -17.182 1.00 49.69 75 ASN A N 1
ATOM 533 C CA . ASN A 1 75 ? 12.199 -47.411 -16.929 1.00 49.69 75 ASN A CA 1
ATOM 534 C C . ASN A 1 75 ? 11.396 -46.190 -16.452 1.00 49.69 75 ASN A C 1
ATOM 536 O O . ASN A 1 75 ? 10.733 -45.553 -17.270 1.00 49.69 75 ASN A O 1
ATOM 540 N N . PRO A 1 76 ? 11.458 -45.801 -15.164 1.00 51.72 76 PRO A N 1
ATOM 541 C CA . PRO A 1 76 ? 10.985 -44.502 -14.703 1.00 51.72 76 PRO A CA 1
ATOM 542 C C . PRO A 1 76 ? 12.009 -43.422 -15.084 1.00 51.72 76 PRO A C 1
ATOM 544 O O . PRO A 1 76 ? 12.377 -42.575 -14.273 1.00 51.72 76 PRO A O 1
ATOM 547 N N . ALA A 1 77 ? 12.468 -43.430 -16.338 1.00 52.66 77 ALA A N 1
ATOM 548 C CA . ALA A 1 77 ? 12.896 -42.204 -16.976 1.00 52.66 77 ALA A CA 1
ATOM 549 C C . ALA A 1 77 ? 11.609 -41.397 -17.134 1.00 52.66 77 ALA A C 1
ATOM 551 O O . ALA A 1 77 ? 10.931 -41.496 -18.155 1.00 52.66 77 ALA A O 1
ATOM 552 N N . LEU A 1 78 ? 11.215 -40.711 -16.052 1.00 52.72 78 LEU A N 1
ATOM 553 C CA . LEU A 1 78 ? 10.216 -39.652 -16.063 1.00 52.72 78 LEU A CA 1
ATOM 554 C C . LEU A 1 78 ? 10.434 -38.915 -17.370 1.00 52.72 78 LEU A C 1
ATOM 556 O O . LEU A 1 78 ? 11.514 -38.363 -17.575 1.00 52.72 78 LEU A O 1
ATOM 560 N N . ALA A 1 79 ? 9.477 -39.039 -18.286 1.00 54.72 79 ALA A N 1
ATOM 561 C CA . ALA A 1 79 ? 9.545 -38.391 -19.574 1.00 54.72 79 ALA A CA 1
ATOM 562 C C . ALA A 1 79 ? 9.589 -36.897 -19.268 1.00 54.72 79 ALA A C 1
ATOM 564 O O . ALA A 1 79 ? 8.555 -36.274 -19.036 1.00 54.72 79 ALA A O 1
ATOM 565 N N . ILE A 1 80 ? 10.801 -36.350 -19.160 1.00 59.34 80 ILE A N 1
ATOM 566 C CA . ILE A 1 80 ? 11.044 -34.923 -19.077 1.00 59.34 80 ILE A CA 1
ATOM 567 C C . ILE A 1 80 ? 10.510 -34.437 -20.409 1.00 59.34 80 ILE A C 1
ATOM 569 O O . ILE A 1 80 ? 11.192 -34.553 -21.428 1.00 59.34 80 ILE A O 1
ATOM 573 N N . VAL A 1 81 ? 9.244 -34.005 -20.418 1.00 60.84 81 VAL A N 1
ATOM 574 C CA . VAL A 1 81 ? 8.639 -33.346 -21.568 1.00 60.84 81 VAL A CA 1
ATOM 575 C C . VAL A 1 81 ? 9.639 -32.266 -21.927 1.00 60.84 81 VAL A C 1
ATOM 577 O O . VAL A 1 81 ? 9.898 -31.398 -21.085 1.00 60.84 81 VAL A O 1
ATOM 580 N N . PRO A 1 82 ? 10.298 -32.349 -23.098 1.00 79.94 82 PRO A N 1
ATOM 581 C CA . PRO A 1 82 ? 11.366 -31.421 -23.380 1.00 79.94 82 PRO A CA 1
ATOM 582 C C . PRO A 1 82 ? 10.728 -30.047 -23.350 1.00 79.94 82 PRO A C 1
ATOM 584 O O . PRO A 1 82 ? 9.779 -29.813 -24.091 1.00 79.94 82 PRO A O 1
ATOM 587 N N . VAL A 1 83 ? 11.211 -29.182 -22.465 1.00 75.75 83 VAL A N 1
ATOM 588 C CA . VAL A 1 83 ? 10.599 -27.894 -22.112 1.00 75.75 83 VAL A CA 1
ATOM 589 C C . VAL A 1 83 ? 10.249 -27.042 -23.349 1.00 75.75 83 VAL A C 1
ATOM 591 O O . VAL A 1 83 ? 9.307 -26.256 -23.324 1.00 75.75 83 VAL A O 1
ATOM 594 N N . LYS A 1 84 ? 10.944 -27.270 -24.472 1.00 77.69 84 LYS A N 1
ATOM 595 C CA . LYS A 1 84 ? 10.643 -26.738 -25.813 1.00 77.69 84 LYS A CA 1
ATOM 596 C C . LYS A 1 84 ? 9.263 -27.098 -26.398 1.00 77.69 84 LYS A C 1
ATOM 598 O O . LYS A 1 84 ? 8.901 -26.532 -27.418 1.00 77.69 84 LYS A O 1
ATOM 603 N N . HIS A 1 85 ? 8.520 -28.035 -25.811 1.00 86.25 85 HIS A N 1
ATOM 604 C CA . HIS A 1 85 ? 7.175 -28.424 -26.262 1.00 86.25 85 HIS A CA 1
ATOM 605 C C . HIS A 1 85 ? 6.059 -27.779 -25.441 1.00 86.25 85 HIS A C 1
ATOM 607 O O . HIS A 1 85 ? 4.889 -27.993 -25.747 1.00 86.25 85 HIS A O 1
ATOM 613 N N . LEU A 1 86 ? 6.392 -27.019 -24.392 1.00 93.88 86 LEU A N 1
ATOM 614 C CA . LEU A 1 86 ? 5.379 -26.246 -23.686 1.00 93.88 86 LEU A CA 1
ATOM 615 C C . LEU A 1 86 ? 4.868 -25.135 -24.614 1.00 93.88 86 LEU A C 1
ATOM 617 O O . LEU A 1 86 ? 5.698 -24.417 -25.183 1.00 93.88 86 LEU A O 1
ATOM 621 N N . PRO A 1 87 ? 3.541 -24.973 -24.768 1.00 95.75 87 PRO A N 1
ATOM 622 C CA . PRO A 1 87 ? 2.975 -23.843 -25.491 1.00 95.75 87 PRO A CA 1
ATOM 623 C C . PRO A 1 87 ? 3.482 -22.512 -24.916 1.00 95.75 87 PRO A C 1
ATOM 625 O O . PRO A 1 87 ? 3.706 -22.425 -23.699 1.00 95.75 87 PRO A O 1
ATOM 628 N N . PRO A 1 88 ? 3.676 -21.481 -25.756 1.00 96.50 88 PRO A N 1
ATOM 629 C CA . PRO A 1 88 ? 4.190 -20.193 -25.307 1.00 96.50 88 PRO A CA 1
ATOM 630 C C . PRO A 1 88 ? 3.326 -19.588 -24.195 1.00 96.50 88 PRO A C 1
ATOM 632 O O . PRO A 1 88 ? 3.876 -19.038 -23.254 1.00 96.50 88 PRO A O 1
ATOM 635 N N . GLU A 1 89 ? 2.005 -19.781 -24.214 1.00 96.88 89 GLU A N 1
ATOM 636 C CA . GLU A 1 89 ? 1.071 -19.257 -23.208 1.00 96.88 89 GLU A CA 1
ATOM 637 C C . GLU A 1 89 ? 1.317 -19.847 -21.811 1.00 96.88 89 GLU A C 1
ATOM 639 O O . GLU A 1 89 ? 1.252 -19.145 -20.797 1.00 96.88 89 GLU A O 1
ATOM 644 N N . VAL A 1 90 ? 1.636 -21.145 -21.749 1.00 96.12 90 VAL A N 1
ATOM 645 C CA . VAL A 1 90 ? 1.972 -21.831 -20.493 1.00 96.12 90 VAL A CA 1
ATOM 646 C C . VAL A 1 90 ? 3.300 -21.311 -19.954 1.00 96.12 90 VAL A C 1
ATOM 648 O O . VAL A 1 90 ? 3.399 -21.000 -18.768 1.00 96.12 90 VAL A O 1
ATOM 651 N N . LEU A 1 91 ? 4.308 -21.163 -20.818 1.00 96.19 91 LEU A N 1
ATOM 652 C CA . LEU A 1 91 ? 5.603 -20.607 -20.422 1.00 96.19 91 LEU A CA 1
ATOM 653 C C . LEU A 1 91 ? 5.487 -19.149 -19.971 1.00 96.19 91 LEU A C 1
ATOM 655 O O . LEU A 1 91 ? 6.024 -18.814 -18.923 1.00 96.19 91 LEU A O 1
ATOM 659 N N . SER A 1 92 ? 4.738 -18.308 -20.686 1.00 96.25 92 SER A N 1
ATOM 660 C CA . SER A 1 92 ? 4.464 -16.922 -20.295 1.00 96.25 92 SER A CA 1
ATOM 661 C C . SER A 1 92 ? 3.812 -16.841 -18.915 1.00 96.25 92 SER A C 1
ATOM 663 O O . SER A 1 92 ? 4.217 -16.020 -18.097 1.00 96.25 92 SER A O 1
ATOM 665 N N . THR A 1 93 ? 2.852 -17.726 -18.623 1.00 95.38 93 THR A N 1
ATOM 666 C CA . THR A 1 93 ? 2.186 -17.794 -17.311 1.00 95.38 93 THR A CA 1
ATOM 667 C C . THR A 1 93 ? 3.176 -18.169 -16.208 1.00 95.38 93 THR A C 1
ATOM 669 O O . THR A 1 93 ? 3.199 -17.534 -15.155 1.00 95.38 93 THR A O 1
ATOM 672 N N . VAL A 1 94 ? 4.040 -19.159 -16.463 1.00 94.25 94 VAL A N 1
ATOM 673 C CA . VAL A 1 94 ? 5.115 -19.543 -15.535 1.00 94.25 94 VAL A CA 1
ATOM 674 C C . VAL A 1 94 ? 6.088 -18.387 -15.326 1.00 94.25 94 VAL A C 1
ATOM 676 O O . VAL A 1 94 ? 6.439 -18.103 -14.187 1.00 94.25 94 VAL A O 1
ATOM 679 N N . PHE A 1 95 ? 6.502 -17.697 -16.391 1.00 94.81 95 PHE A N 1
ATOM 680 C CA . PHE A 1 95 ? 7.425 -16.570 -16.289 1.00 94.81 95 PHE A CA 1
ATOM 681 C C . PHE A 1 95 ? 6.828 -15.453 -15.445 1.00 94.81 95 PHE A C 1
ATOM 683 O O . PHE A 1 95 ? 7.480 -15.022 -14.504 1.00 94.81 95 PHE A O 1
ATOM 690 N N . VAL A 1 96 ? 5.579 -15.055 -15.718 1.00 92.06 96 VAL A N 1
ATOM 691 C CA . VAL A 1 96 ? 4.888 -14.005 -14.956 1.00 92.06 96 VAL A CA 1
ATOM 692 C C . VAL A 1 96 ? 4.790 -14.388 -13.486 1.00 92.06 96 VAL A C 1
ATOM 694 O O . VAL A 1 96 ? 5.079 -13.563 -12.626 1.00 92.06 96 VAL A O 1
ATOM 697 N N . TYR A 1 97 ? 4.441 -15.640 -13.188 1.00 90.50 97 TYR A N 1
ATOM 698 C CA . TYR A 1 97 ? 4.359 -16.124 -11.813 1.00 90.50 97 TYR A CA 1
ATOM 699 C C . TYR A 1 97 ? 5.718 -16.088 -11.102 1.00 90.50 97 TYR A C 1
ATOM 701 O O . TYR A 1 97 ? 5.816 -15.604 -9.978 1.00 90.50 97 TYR A O 1
ATOM 709 N N . VAL A 1 98 ? 6.775 -16.564 -11.766 1.00 88.44 98 VAL A N 1
ATOM 710 C CA . VAL A 1 98 ? 8.135 -16.570 -11.211 1.00 88.44 98 VAL A CA 1
ATOM 711 C C . VAL A 1 98 ? 8.661 -15.150 -11.020 1.00 88.44 98 VAL A C 1
ATOM 713 O O . VAL A 1 98 ? 9.384 -14.922 -10.063 1.00 88.44 98 VAL A O 1
ATOM 716 N N . THR A 1 99 ? 8.301 -14.187 -11.874 1.00 87.06 99 THR A N 1
ATOM 717 C CA . THR A 1 99 ? 8.782 -12.800 -11.760 1.00 87.06 99 THR A CA 1
ATOM 718 C C . THR A 1 99 ? 7.931 -11.915 -10.847 1.00 87.06 99 THR A C 1
ATOM 720 O O . THR A 1 99 ? 8.460 -10.946 -10.314 1.00 87.06 99 THR A O 1
ATOM 723 N N . ALA A 1 100 ? 6.648 -12.227 -10.630 1.00 81.00 100 ALA A N 1
ATOM 724 C CA . ALA A 1 100 ? 5.707 -11.369 -9.895 1.00 81.00 100 ALA A CA 1
ATOM 725 C C . ALA A 1 100 ? 6.134 -11.040 -8.450 1.00 81.00 100 ALA A C 1
ATOM 727 O O . ALA A 1 100 ? 5.743 -10.003 -7.922 1.00 81.00 100 ALA A O 1
ATOM 728 N N . GLY A 1 101 ? 6.939 -11.896 -7.813 1.00 68.25 101 GLY A N 1
ATOM 729 C CA . GLY A 1 101 ? 7.451 -11.670 -6.455 1.00 68.25 101 GLY A CA 1
ATOM 730 C C . GLY A 1 101 ? 8.772 -10.895 -6.373 1.00 68.25 101 GLY A C 1
ATOM 731 O O . GLY A 1 101 ? 9.170 -10.505 -5.280 1.00 68.25 101 GLY A O 1
ATOM 732 N N . TYR A 1 102 ? 9.465 -10.673 -7.494 1.00 68.31 102 TYR A N 1
ATOM 733 C CA . TYR A 1 102 ? 10.854 -10.192 -7.479 1.00 68.31 102 TYR A CA 1
ATOM 734 C C . TYR A 1 102 ? 11.022 -8.692 -7.717 1.00 68.31 102 TYR A C 1
ATOM 736 O O . TYR A 1 102 ? 12.093 -8.167 -7.435 1.00 68.31 102 TYR A O 1
ATOM 744 N N . CYS A 1 103 ? 9.970 -7.973 -8.115 1.00 55.59 103 CYS A N 1
ATOM 745 C CA . CYS A 1 103 ? 9.981 -6.506 -8.254 1.00 55.59 103 CYS A CA 1
ATOM 746 C C . CYS A 1 103 ? 10.102 -5.755 -6.905 1.00 55.59 103 CYS A C 1
ATOM 748 O O . CYS A 1 103 ? 9.801 -4.569 -6.824 1.00 55.59 103 CYS A O 1
ATOM 750 N N . ARG A 1 104 ? 10.438 -6.448 -5.807 1.00 54.34 104 ARG A N 1
ATOM 751 C CA . ARG A 1 104 ? 10.479 -5.898 -4.440 1.00 54.34 104 ARG A CA 1
ATOM 752 C C . ARG A 1 104 ? 11.746 -6.242 -3.656 1.00 54.34 104 ARG A C 1
ATOM 754 O O . ARG A 1 104 ? 11.893 -5.748 -2.543 1.00 54.34 104 ARG A O 1
ATOM 761 N N . PHE A 1 105 ? 12.646 -7.073 -4.192 1.00 48.38 105 PHE A N 1
ATOM 762 C CA . PHE A 1 105 ? 13.793 -7.577 -3.431 1.00 48.38 105 PHE A CA 1
ATOM 763 C C . PHE A 1 105 ? 15.141 -7.080 -3.961 1.00 48.38 105 PHE A C 1
ATOM 765 O O . PHE A 1 105 ? 15.393 -7.045 -5.162 1.00 48.38 105 PHE A O 1
ATOM 772 N N . ASN A 1 106 ? 15.991 -6.702 -3.001 1.00 49.56 106 ASN A N 1
ATOM 773 C CA . ASN A 1 106 ? 17.324 -6.122 -3.141 1.00 49.56 106 ASN A CA 1
ATOM 774 C C . ASN A 1 106 ? 18.204 -6.846 -4.172 1.00 49.56 106 ASN A C 1
ATOM 776 O O . ASN A 1 106 ? 18.807 -7.882 -3.893 1.00 49.56 106 ASN A O 1
ATOM 780 N N . PHE A 1 107 ? 18.392 -6.206 -5.323 1.00 50.47 107 PHE A N 1
ATOM 781 C CA . PHE A 1 107 ? 19.334 -6.601 -6.375 1.00 50.47 107 PHE A CA 1
ATOM 782 C C . PHE A 1 107 ? 20.808 -6.495 -5.996 1.00 50.47 107 PHE A C 1
ATOM 784 O O . PHE A 1 107 ? 21.675 -6.753 -6.831 1.00 50.47 107 PHE A O 1
ATOM 791 N N . LEU A 1 108 ? 21.125 -6.131 -4.753 1.00 50.16 108 LEU A N 1
ATOM 792 C CA . LEU A 1 108 ? 22.518 -6.034 -4.342 1.00 50.16 108 LEU A CA 1
ATOM 793 C C . LEU A 1 108 ? 23.256 -7.376 -4.496 1.00 50.16 108 LEU A C 1
ATOM 795 O O . LEU A 1 108 ? 24.476 -7.344 -4.634 1.00 50.16 108 LEU A O 1
ATOM 799 N N . PHE A 1 109 ? 22.555 -8.526 -4.569 1.00 53.50 109 PHE A N 1
ATOM 800 C CA . PHE A 1 109 ? 23.216 -9.835 -4.679 1.00 53.50 109 PHE A CA 1
ATOM 801 C C . PHE A 1 109 ? 22.576 -10.889 -5.610 1.00 53.50 109 PHE A C 1
ATOM 803 O O . PHE A 1 109 ? 23.209 -11.923 -5.829 1.00 53.50 109 PHE A O 1
ATOM 810 N N . GLU A 1 110 ? 21.398 -10.668 -6.212 1.00 66.62 110 GLU A N 1
ATOM 811 C CA . GLU A 1 110 ? 20.749 -11.678 -7.075 1.00 66.62 110 GLU A CA 1
ATOM 812 C C . GLU A 1 110 ? 20.470 -11.186 -8.505 1.00 66.62 110 GLU A C 1
ATOM 814 O O . GLU A 1 110 ? 19.982 -10.083 -8.742 1.00 66.62 110 GLU A O 1
ATOM 819 N N . VAL A 1 111 ? 20.787 -12.037 -9.490 1.00 68.69 111 VAL A N 1
ATOM 820 C CA . VAL A 1 111 ? 20.471 -11.810 -10.908 1.00 68.69 111 VAL A CA 1
ATOM 821 C C . VAL A 1 111 ? 18.952 -11.825 -11.076 1.00 68.69 111 VAL A C 1
ATOM 823 O O . VAL A 1 111 ? 18.316 -12.793 -10.663 1.00 68.69 111 VAL A O 1
ATOM 826 N N . SER A 1 112 ? 18.381 -10.809 -11.741 1.00 80.88 112 SER A N 1
ATOM 827 C CA . SER A 1 112 ? 16.940 -10.761 -12.053 1.00 80.88 112 SER A CA 1
ATOM 828 C C . SER A 1 112 ? 16.460 -12.129 -12.562 1.00 80.88 112 SER A C 1
ATOM 830 O O . SER A 1 112 ? 17.050 -12.659 -13.518 1.00 80.88 112 SER A O 1
ATOM 832 N N . PRO A 1 113 ? 15.377 -12.704 -12.011 1.00 86.12 113 PRO A N 1
ATOM 833 C CA . PRO A 1 113 ? 14.822 -13.949 -12.531 1.00 86.12 113 PRO A CA 1
ATOM 834 C C . PRO A 1 113 ? 14.485 -13.847 -14.016 1.0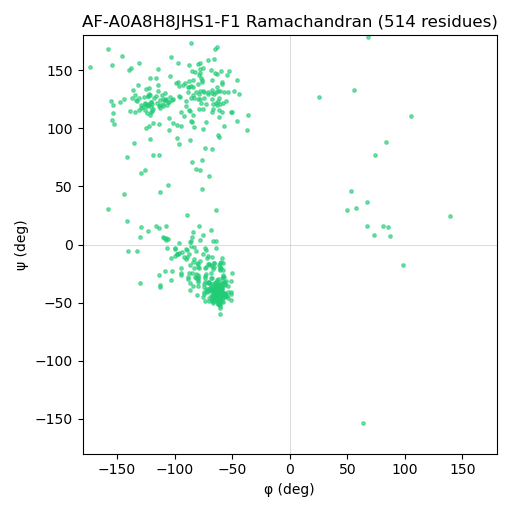0 86.12 113 PRO A C 1
ATOM 836 O O . PRO A 1 113 ? 14.642 -14.821 -14.745 1.00 86.12 113 PRO A O 1
ATOM 839 N N . LEU A 1 114 ? 14.098 -12.658 -14.494 1.00 88.12 114 LEU A N 1
ATOM 840 C CA . LEU A 1 114 ? 13.833 -12.423 -15.909 1.00 88.12 114 LEU A CA 1
ATOM 841 C C . LEU A 1 114 ? 15.100 -12.587 -16.759 1.00 88.12 114 LEU A C 1
ATOM 843 O O . LEU A 1 114 ? 15.047 -13.240 -17.801 1.00 88.12 114 LEU A O 1
ATOM 847 N N . LEU A 1 115 ? 16.246 -12.067 -16.297 1.00 87.19 115 LEU A N 1
ATOM 848 C CA . LEU A 1 115 ? 17.541 -12.274 -16.958 1.00 87.19 115 LEU A CA 1
ATOM 849 C C . LEU A 1 115 ? 17.931 -13.760 -16.972 1.00 87.19 115 LEU A C 1
ATOM 851 O O . LEU A 1 115 ? 18.420 -14.269 -17.982 1.00 87.19 115 LEU A O 1
ATOM 855 N N . SER A 1 116 ? 17.639 -14.478 -15.888 1.00 90.94 116 SER A N 1
ATOM 856 C CA . SER A 1 116 ? 17.845 -15.928 -15.819 1.00 90.94 116 SER A CA 1
ATOM 857 C C . SER A 1 116 ? 16.945 -16.675 -16.812 1.00 90.94 116 SER A C 1
ATOM 859 O O . SER A 1 116 ? 17.421 -17.549 -17.534 1.00 90.94 116 SER A O 1
ATOM 861 N N . ILE A 1 117 ? 15.670 -16.284 -16.932 1.00 92.81 117 ILE A N 1
ATOM 862 C CA . ILE A 1 117 ? 14.695 -16.866 -17.869 1.00 92.81 117 ILE A CA 1
ATOM 863 C C . ILE A 1 117 ? 15.145 -16.687 -19.327 1.00 92.81 117 ILE A C 1
ATOM 865 O O . ILE A 1 117 ? 15.153 -17.652 -20.096 1.00 92.81 117 ILE A O 1
ATOM 869 N N . ILE A 1 118 ? 15.568 -15.482 -19.724 1.00 92.50 118 ILE A N 1
ATOM 870 C CA . ILE A 1 118 ? 16.006 -15.211 -21.108 1.00 92.50 118 ILE A CA 1
ATOM 871 C C . ILE A 1 118 ? 17.352 -15.871 -21.456 1.00 92.50 118 ILE A C 1
ATOM 873 O O . ILE A 1 118 ? 17.698 -15.985 -22.641 1.00 92.50 118 ILE A O 1
ATOM 877 N N . ALA A 1 119 ? 18.122 -16.295 -20.452 1.00 92.50 119 ALA A N 1
ATOM 878 C CA . ALA A 1 119 ? 19.398 -16.979 -20.631 1.00 92.50 119 ALA A CA 1
ATOM 879 C C . ALA A 1 119 ? 19.244 -18.490 -20.879 1.00 92.50 119 ALA A C 1
ATOM 881 O O . ALA A 1 119 ? 20.147 -19.086 -21.460 1.00 92.50 119 ALA A O 1
ATOM 882 N N . VAL A 1 120 ? 18.106 -19.102 -20.516 1.00 93.25 120 VAL A N 1
ATOM 883 C CA . VAL A 1 120 ? 17.914 -20.565 -20.578 1.00 93.25 120 VAL A CA 1
ATOM 884 C C . VAL A 1 120 ? 18.068 -21.125 -21.995 1.00 93.25 120 VAL A C 1
ATOM 886 O O . VAL A 1 120 ? 18.895 -22.000 -22.241 1.00 93.25 120 VAL A O 1
ATOM 889 N N . CYS A 1 121 ? 17.248 -20.665 -22.943 1.00 93.75 121 CYS A N 1
ATOM 890 C CA . CYS A 1 121 ? 17.324 -21.081 -24.345 1.00 93.75 121 CYS A CA 1
ATOM 891 C C . CYS A 1 121 ? 16.677 -20.041 -25.272 1.00 93.75 121 CYS A C 1
ATOM 893 O O . CYS A 1 121 ? 15.961 -19.146 -24.820 1.00 93.75 121 CYS A O 1
ATOM 895 N N . SER A 1 122 ? 16.891 -20.170 -26.586 1.00 94.44 122 SER A N 1
ATOM 896 C CA . SER A 1 122 ? 16.318 -19.254 -27.585 1.00 94.44 122 SER A CA 1
ATOM 897 C C . SER A 1 122 ? 14.786 -19.219 -27.563 1.00 94.44 122 SER A C 1
ATOM 899 O O . SER A 1 122 ? 14.210 -18.144 -27.700 1.00 94.44 122 SER A O 1
ATOM 901 N N . TYR A 1 123 ? 14.131 -20.363 -27.337 1.00 95.31 123 TYR A N 1
ATOM 902 C CA . TYR A 1 123 ? 12.672 -20.442 -27.245 1.00 95.31 123 TYR A CA 1
ATOM 903 C C . TYR A 1 123 ? 12.136 -19.661 -26.037 1.00 95.31 123 TYR A C 1
ATOM 905 O O . TYR A 1 123 ? 11.269 -18.810 -26.197 1.00 95.31 123 TYR A O 1
ATOM 913 N N . TRP A 1 124 ? 12.712 -19.863 -24.846 1.00 95.75 124 TRP A N 1
ATOM 914 C CA . TRP A 1 124 ? 12.327 -19.130 -23.629 1.00 95.75 124 TRP A CA 1
ATOM 915 C C . TRP A 1 124 ? 12.535 -17.632 -23.774 1.00 95.75 124 TRP A C 1
ATOM 917 O O . TRP A 1 124 ? 11.662 -16.849 -23.415 1.00 95.75 124 TRP A O 1
ATOM 927 N N . ARG A 1 125 ? 13.660 -17.240 -24.377 1.00 95.50 125 ARG A N 1
ATOM 928 C CA . ARG A 1 125 ? 13.933 -15.846 -24.705 1.00 95.50 125 ARG A CA 1
ATOM 929 C C . ARG A 1 125 ? 12.852 -15.261 -25.605 1.00 95.50 125 ARG A C 1
ATOM 931 O O . ARG A 1 125 ? 12.334 -14.203 -25.285 1.00 95.50 125 ARG A O 1
ATOM 938 N N . GLN A 1 126 ? 12.487 -15.930 -26.698 1.00 95.69 126 GLN A N 1
ATOM 939 C CA . GLN A 1 126 ? 11.432 -15.446 -27.596 1.00 95.69 126 GLN A CA 1
ATOM 940 C C . GLN A 1 126 ? 10.085 -15.319 -26.883 1.00 95.69 126 GLN A C 1
ATOM 942 O O . GLN A 1 126 ? 9.427 -14.292 -27.018 1.00 95.69 126 GLN A O 1
ATOM 947 N N . VAL A 1 127 ? 9.699 -16.322 -26.089 1.00 96.19 127 VAL A N 1
ATOM 948 C CA . VAL A 1 127 ? 8.455 -16.276 -25.310 1.00 96.19 127 VAL A CA 1
ATOM 949 C C . VAL A 1 127 ? 8.474 -15.103 -24.328 1.00 96.19 127 VAL A C 1
ATOM 951 O O . VAL A 1 127 ? 7.539 -14.307 -24.321 1.00 96.19 127 VAL A O 1
ATOM 954 N N . ALA A 1 128 ? 9.551 -14.929 -23.559 1.00 94.88 128 ALA A N 1
ATOM 955 C CA . ALA A 1 128 ? 9.674 -13.832 -22.603 1.00 94.88 128 ALA A CA 1
ATOM 956 C C . ALA A 1 128 ? 9.648 -12.455 -23.292 1.00 94.88 128 ALA A C 1
ATOM 958 O O . ALA A 1 128 ? 8.895 -11.573 -22.887 1.00 94.88 128 ALA A O 1
ATOM 959 N N . LEU A 1 129 ? 10.403 -12.286 -24.384 1.00 93.06 129 LEU A N 1
ATOM 960 C CA . LEU A 1 129 ? 10.426 -11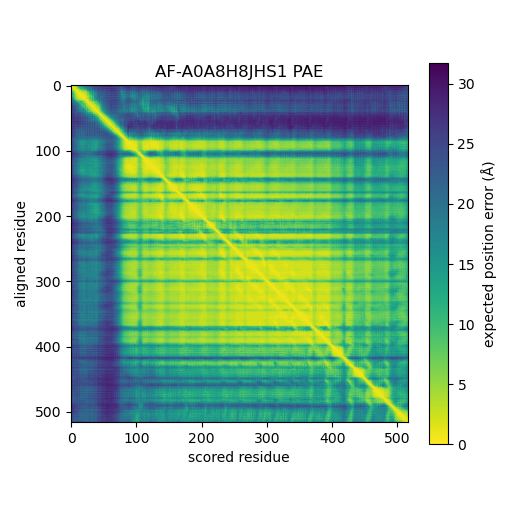.043 -25.164 1.00 93.06 129 LEU A CA 1
ATOM 961 C C . LEU A 1 129 ? 9.062 -10.697 -25.784 1.00 93.06 129 LEU A C 1
ATOM 963 O O . LEU A 1 129 ? 8.764 -9.518 -25.935 1.00 93.06 129 LEU A O 1
ATOM 967 N N . ASN A 1 130 ? 8.235 -11.695 -26.104 1.00 94.19 130 ASN A N 1
ATOM 968 C CA . ASN A 1 130 ? 6.885 -11.499 -26.646 1.00 94.19 130 ASN A CA 1
ATOM 969 C C . ASN A 1 130 ? 5.794 -11.395 -25.563 1.00 94.19 130 ASN A C 1
ATOM 971 O O . ASN A 1 130 ? 4.630 -11.168 -25.886 1.00 94.19 130 ASN A O 1
ATOM 975 N N . THR A 1 131 ? 6.139 -11.562 -24.284 1.00 94.69 131 THR A N 1
ATOM 976 C CA . THR A 1 131 ? 5.184 -11.499 -23.169 1.00 94.69 131 THR A CA 1
ATOM 977 C C . THR A 1 131 ? 5.229 -10.115 -22.533 1.00 94.69 131 THR A C 1
ATOM 979 O O . THR A 1 131 ? 6.019 -9.868 -21.626 1.00 94.69 131 THR A O 1
ATOM 982 N N . SER A 1 132 ? 4.377 -9.202 -23.002 1.00 92.62 132 SER A N 1
ATOM 983 C CA . SER A 1 132 ? 4.398 -7.788 -22.599 1.00 92.62 132 SER A CA 1
ATOM 984 C C . SER A 1 132 ? 4.248 -7.560 -21.084 1.00 92.62 132 SER A C 1
ATOM 986 O O . SER A 1 132 ? 4.863 -6.647 -20.540 1.00 92.62 132 SER A O 1
ATOM 988 N N . SER A 1 133 ? 3.511 -8.423 -20.377 1.00 92.12 133 SER A N 1
ATOM 989 C CA . SER A 1 133 ? 3.326 -8.346 -18.920 1.00 92.12 133 SER A CA 1
ATOM 990 C C . SER A 1 133 ? 4.601 -8.590 -18.106 1.00 92.12 133 SER A C 1
ATOM 992 O O . SER A 1 133 ? 4.653 -8.196 -16.948 1.00 92.12 133 SER A O 1
ATOM 994 N N . LEU A 1 134 ? 5.640 -9.212 -18.680 1.00 92.38 134 LEU A N 1
ATOM 995 C CA . LEU A 1 134 ? 6.946 -9.340 -18.012 1.00 92.38 134 LEU A CA 1
ATOM 996 C C . LEU A 1 134 ? 7.710 -8.015 -17.955 1.00 92.38 134 LEU A C 1
ATOM 998 O O . LEU A 1 134 ? 8.624 -7.873 -17.153 1.00 92.38 134 LEU A O 1
ATOM 1002 N N . TRP A 1 135 ? 7.333 -7.062 -18.805 1.00 92.25 135 TRP A N 1
ATOM 1003 C CA . TRP A 1 135 ? 7.986 -5.763 -18.958 1.00 92.25 135 TRP A CA 1
ATOM 1004 C C . TRP A 1 135 ? 7.142 -4.629 -18.362 1.00 92.25 135 TRP A C 1
ATOM 1006 O O . TRP A 1 135 ? 7.500 -3.464 -18.485 1.00 92.25 135 TRP A O 1
ATOM 1016 N N . SER A 1 136 ? 6.006 -4.956 -17.732 1.00 92.50 136 SER A N 1
ATOM 1017 C CA . SER A 1 136 ? 5.109 -3.968 -17.126 1.00 92.50 136 SER A CA 1
ATOM 1018 C C . SER A 1 136 ? 5.604 -3.456 -15.774 1.00 92.50 136 SER A C 1
ATOM 1020 O O . SER A 1 136 ? 5.072 -2.469 -15.280 1.00 92.50 136 SER A O 1
ATOM 1022 N N . HIS A 1 137 ? 6.581 -4.128 -15.163 1.00 90.50 137 HIS A N 1
ATOM 1023 C CA . HIS A 1 137 ? 7.204 -3.723 -13.907 1.00 90.50 137 HIS A CA 1
ATOM 1024 C C . HIS A 1 137 ? 8.628 -3.265 -14.196 1.00 90.50 137 HIS A C 1
ATOM 1026 O O . HIS A 1 137 ? 9.429 -4.032 -14.729 1.00 90.50 137 HIS A O 1
ATOM 1032 N N . VAL A 1 138 ? 8.917 -2.007 -13.883 1.00 89.69 138 VAL A N 1
ATOM 1033 C CA . VAL A 1 138 ? 10.195 -1.365 -14.186 1.00 89.69 138 VAL A CA 1
ATOM 1034 C C . VAL A 1 138 ? 10.826 -0.927 -12.878 1.00 89.69 138 VAL A C 1
ATOM 1036 O O . VAL A 1 138 ? 10.291 -0.056 -12.195 1.00 89.69 138 VAL A O 1
ATOM 1039 N N . ASP A 1 139 ? 11.964 -1.528 -12.549 1.00 86.50 139 ASP A N 1
ATOM 1040 C CA . ASP A 1 139 ? 12.806 -1.095 -11.442 1.00 86.50 139 ASP A CA 1
ATOM 1041 C C . ASP A 1 139 ? 13.821 -0.060 -11.949 1.00 86.50 139 ASP A C 1
ATOM 1043 O O . ASP A 1 139 ? 14.640 -0.352 -12.821 1.00 86.50 139 ASP A O 1
ATOM 1047 N N . VAL A 1 140 ? 13.767 1.151 -11.400 1.00 87.00 140 VAL A N 1
ATOM 1048 C CA . VAL A 1 140 ? 14.689 2.251 -11.684 1.00 87.00 140 VAL A CA 1
ATOM 1049 C C . VAL A 1 140 ? 15.689 2.347 -10.540 1.00 87.00 140 VAL A C 1
ATOM 1051 O O . VAL A 1 140 ? 15.372 2.821 -9.448 1.00 87.00 140 VAL A O 1
ATOM 1054 N N . TYR A 1 141 ? 16.911 1.893 -10.789 1.00 82.62 141 TYR A N 1
ATOM 1055 C CA . TYR A 1 141 ? 17.987 1.901 -9.801 1.00 82.62 141 TYR A CA 1
ATOM 1056 C C . TYR A 1 141 ? 18.685 3.252 -9.780 1.00 82.62 141 TYR A C 1
ATOM 1058 O O . TYR A 1 141 ? 19.139 3.730 -10.817 1.00 82.62 141 TYR A O 1
ATOM 1066 N N . THR A 1 142 ? 18.829 3.838 -8.593 1.00 75.06 142 THR A N 1
ATOM 1067 C CA . THR A 1 142 ? 19.451 5.160 -8.431 1.00 75.06 142 THR A CA 1
ATOM 1068 C C . THR A 1 142 ? 20.750 5.145 -7.630 1.00 75.06 142 THR A C 1
ATOM 1070 O O . THR A 1 142 ? 21.223 6.188 -7.182 1.00 75.06 142 THR A O 1
ATOM 1073 N N . ALA A 1 143 ? 21.352 3.966 -7.447 1.00 70.44 143 ALA A N 1
ATOM 1074 C CA . ALA A 1 143 ? 22.534 3.789 -6.611 1.00 70.44 143 ALA A CA 1
ATOM 1075 C C . ALA A 1 143 ? 23.722 4.657 -7.075 1.00 70.44 143 ALA A C 1
ATOM 1077 O O . ALA A 1 143 ? 24.327 4.416 -8.117 1.00 70.44 143 ALA A O 1
ATOM 1078 N N . SER A 1 144 ? 24.099 5.618 -6.232 1.00 60.41 144 SER A N 1
ATOM 1079 C CA . SER A 1 144 ? 25.212 6.559 -6.415 1.00 60.41 144 SER A CA 1
ATOM 1080 C C . SER A 1 144 ? 26.605 5.920 -6.334 1.00 60.41 144 SER A C 1
ATOM 1082 O O . SER A 1 144 ? 27.576 6.507 -6.805 1.00 60.41 144 SER A O 1
ATOM 1084 N N . ASN A 1 145 ? 26.713 4.715 -5.764 1.00 55.06 145 ASN A N 1
ATOM 1085 C CA . ASN A 1 145 ? 27.995 4.072 -5.450 1.00 55.06 145 ASN A CA 1
ATOM 1086 C C . ASN A 1 145 ? 28.362 2.903 -6.374 1.00 55.06 145 ASN A C 1
ATOM 1088 O O . ASN A 1 145 ? 29.431 2.312 -6.219 1.00 55.06 145 ASN A O 1
ATOM 1092 N N . LEU A 1 146 ? 27.497 2.538 -7.322 1.00 56.31 146 LEU A N 1
ATOM 1093 C CA . LEU A 1 146 ? 27.833 1.497 -8.285 1.00 56.31 146 LEU A CA 1
ATOM 1094 C C . LEU A 1 146 ? 28.598 2.134 -9.443 1.00 56.31 146 LEU A C 1
ATOM 1096 O O . LEU A 1 146 ? 28.090 3.025 -10.117 1.00 56.31 146 LEU A O 1
ATOM 1100 N N . SER A 1 147 ? 29.778 1.603 -9.762 1.00 60.69 147 SER A N 1
ATOM 1101 C CA . SER A 1 147 ? 30.497 1.843 -11.024 1.00 60.69 147 SER A CA 1
ATOM 1102 C C . SER A 1 147 ? 29.743 1.305 -12.261 1.00 60.69 147 SER A C 1
ATOM 1104 O O . SER A 1 147 ? 30.358 0.882 -13.233 1.00 60.69 147 SER A O 1
ATOM 1106 N N . GLY A 1 148 ? 28.409 1.267 -12.202 1.00 63.31 148 GLY A N 1
ATOM 1107 C CA . GLY A 1 148 ? 27.490 0.679 -13.168 1.00 63.31 148 GLY A CA 1
ATOM 1108 C C . GLY A 1 148 ? 26.219 1.505 -13.376 1.00 63.31 148 GLY A C 1
ATOM 1109 O O . GLY A 1 148 ? 25.240 0.946 -13.859 1.00 63.31 148 GLY A O 1
ATOM 1110 N N . VAL A 1 149 ? 26.216 2.806 -13.043 1.00 65.75 149 VAL A N 1
ATOM 1111 C CA . VAL A 1 149 ? 25.096 3.717 -13.368 1.00 65.75 149 VAL A CA 1
ATOM 1112 C C . VAL A 1 149 ? 24.745 3.619 -14.855 1.00 65.75 149 VAL A C 1
ATOM 1114 O O . VAL A 1 149 ? 23.602 3.329 -15.182 1.00 65.75 149 VAL A O 1
ATOM 1117 N N . GLU A 1 150 ? 25.738 3.679 -15.750 1.00 73.38 150 GLU A N 1
ATOM 1118 C CA . GLU A 1 150 ? 25.530 3.507 -17.200 1.00 73.38 150 GLU A CA 1
ATOM 1119 C C . GLU A 1 150 ? 24.852 2.170 -17.551 1.00 73.38 150 GLU A C 1
ATOM 1121 O O . GLU A 1 150 ? 24.045 2.089 -18.474 1.00 73.38 150 GLU A O 1
ATOM 1126 N N . THR A 1 151 ? 25.142 1.104 -16.795 1.00 77.81 151 THR A N 1
ATOM 1127 C CA . THR A 1 151 ? 24.503 -0.204 -17.002 1.00 77.81 151 THR A CA 1
ATOM 1128 C C . THR A 1 151 ? 23.046 -0.185 -16.544 1.00 77.81 151 THR A C 1
ATOM 1130 O O . THR A 1 151 ? 22.195 -0.731 -17.238 1.00 77.81 151 THR A O 1
ATOM 1133 N N . ALA A 1 152 ? 22.736 0.453 -15.412 1.00 78.31 152 ALA A N 1
ATOM 1134 C CA . ALA A 1 152 ? 21.364 0.591 -14.927 1.00 78.31 152 ALA A CA 1
ATOM 1135 C C . ALA A 1 152 ? 20.511 1.455 -15.866 1.00 78.31 152 ALA A C 1
ATOM 1137 O O . ALA A 1 152 ? 19.375 1.084 -16.174 1.00 78.31 152 ALA A O 1
ATOM 1138 N N . GLU A 1 153 ? 21.071 2.555 -16.374 1.00 84.00 153 GLU A N 1
ATOM 1139 C CA . GLU A 1 153 ? 20.390 3.421 -17.335 1.00 84.00 153 GLU A CA 1
ATOM 1140 C C . GLU A 1 153 ? 20.087 2.665 -18.632 1.00 84.00 153 GLU A C 1
ATOM 1142 O O . GLU A 1 153 ? 18.928 2.572 -19.042 1.00 84.00 153 GLU A O 1
ATOM 1147 N N . MET A 1 154 ? 21.103 2.013 -19.208 1.00 84.00 154 MET A N 1
ATOM 1148 C CA . MET A 1 154 ? 20.962 1.197 -20.415 1.00 84.00 154 MET A CA 1
ATOM 1149 C C . MET A 1 154 ? 19.949 0.058 -20.231 1.00 84.00 154 MET A C 1
ATOM 1151 O O . MET A 1 154 ? 19.163 -0.220 -21.136 1.00 84.00 154 MET A O 1
ATOM 1155 N N . LEU A 1 155 ? 19.947 -0.621 -19.078 1.00 83.00 155 LEU A N 1
ATOM 1156 C CA . LEU A 1 155 ? 18.984 -1.689 -18.795 1.00 83.00 155 LEU A CA 1
ATOM 1157 C C . LEU A 1 155 ? 17.559 -1.152 -18.664 1.00 83.00 155 LEU A C 1
ATOM 1159 O O . LEU A 1 155 ? 16.636 -1.783 -19.173 1.00 83.00 155 LEU A O 1
ATOM 1163 N N . THR A 1 156 ? 17.381 0.013 -18.041 1.00 87.38 156 THR A N 1
ATOM 1164 C CA . THR A 1 156 ? 16.071 0.665 -17.909 1.00 87.38 156 THR A CA 1
ATOM 1165 C C . THR A 1 156 ? 15.543 1.108 -19.273 1.00 87.38 156 THR A C 1
ATOM 1167 O O . THR A 1 156 ? 14.387 0.842 -19.597 1.00 87.38 156 THR A O 1
ATOM 1170 N N . GLU A 1 157 ? 16.389 1.702 -20.121 1.00 89.06 157 GLU A N 1
ATOM 1171 C CA . GLU A 1 157 ? 16.044 2.041 -21.510 1.00 89.06 157 GLU A CA 1
ATOM 1172 C C . GLU A 1 157 ? 15.690 0.803 -22.323 1.00 89.06 157 GLU A C 1
ATOM 1174 O O . GLU A 1 157 ? 14.666 0.773 -23.010 1.00 89.06 157 GLU A O 1
ATOM 1179 N N . LEU A 1 158 ? 16.507 -0.246 -22.215 1.00 85.50 158 LEU A N 1
ATOM 1180 C CA . LEU A 1 158 ? 16.244 -1.513 -22.875 1.00 85.50 158 LEU A CA 1
ATOM 1181 C C . LEU A 1 158 ? 14.906 -2.094 -22.408 1.00 85.50 158 LEU A C 1
ATOM 1183 O O . LEU A 1 158 ? 14.131 -2.534 -23.254 1.00 85.50 158 LEU A O 1
ATOM 1187 N N . TRP A 1 159 ? 14.607 -2.064 -21.108 1.00 88.94 159 TRP A N 1
ATOM 1188 C CA . TRP A 1 159 ? 13.331 -2.518 -20.554 1.00 88.94 159 TRP A CA 1
ATOM 1189 C C . TRP A 1 159 ? 12.148 -1.715 -21.084 1.00 88.94 159 TRP A C 1
ATOM 1191 O O . TRP A 1 159 ? 11.213 -2.301 -21.633 1.00 88.94 159 TRP A O 1
ATOM 1201 N N . LEU A 1 160 ? 12.218 -0.388 -21.004 1.00 90.62 160 LEU A N 1
ATOM 1202 C CA . LEU A 1 160 ? 11.164 0.501 -21.485 1.00 90.62 160 LEU A CA 1
ATOM 1203 C C . LEU A 1 160 ? 10.950 0.370 -22.997 1.00 90.62 160 LEU A C 1
ATOM 1205 O O . LEU A 1 160 ? 9.810 0.371 -23.449 1.00 90.62 160 LEU A O 1
ATOM 1209 N N . SER A 1 161 ? 12.006 0.125 -23.782 1.00 90.75 161 SER A N 1
ATOM 1210 C CA . SER A 1 161 ? 11.892 -0.116 -25.231 1.00 90.75 161 SER A CA 1
ATOM 1211 C C . SER A 1 161 ? 11.053 -1.350 -25.594 1.00 90.75 161 SER A C 1
ATOM 1213 O O . SER A 1 161 ? 10.632 -1.495 -26.744 1.00 90.75 161 SER A O 1
ATOM 1215 N N . ARG A 1 162 ? 10.822 -2.263 -24.637 1.00 89.12 162 ARG A N 1
ATOM 1216 C CA . ARG A 1 162 ? 9.987 -3.463 -24.814 1.00 89.12 162 ARG A CA 1
ATOM 1217 C C . ARG A 1 162 ? 8.557 -3.281 -24.330 1.00 89.12 162 ARG A C 1
ATOM 1219 O O . ARG A 1 162 ? 7.728 -4.158 -24.576 1.00 89.12 162 ARG A O 1
ATOM 1226 N N . VAL A 1 163 ? 8.252 -2.163 -23.679 1.00 89.75 163 VAL A N 1
ATOM 1227 C CA . VAL A 1 163 ? 6.890 -1.833 -23.275 1.00 89.75 163 VAL A CA 1
ATOM 1228 C C . VAL A 1 163 ? 6.073 -1.570 -24.535 1.00 89.75 163 VAL A C 1
ATOM 1230 O O . VAL A 1 163 ? 6.311 -0.628 -25.287 1.00 89.75 163 VAL A O 1
ATOM 1233 N N . VAL A 1 164 ? 5.103 -2.443 -24.784 1.00 83.38 164 VAL A N 1
ATOM 1234 C CA . VAL A 1 164 ? 4.163 -2.292 -25.895 1.00 83.38 164 VAL A CA 1
ATOM 1235 C C . VAL A 1 164 ? 3.116 -1.245 -25.521 1.00 83.38 164 VAL A C 1
ATOM 1237 O O . VAL A 1 164 ? 2.654 -1.201 -24.382 1.00 83.38 164 VAL A O 1
ATOM 1240 N N . ASN A 1 165 ? 2.687 -0.448 -26.503 1.00 79.62 165 ASN A N 1
ATOM 1241 C CA . ASN A 1 165 ? 1.568 0.480 -26.347 1.00 79.62 165 ASN A CA 1
ATOM 1242 C C . ASN A 1 165 ? 0.358 -0.232 -25.706 1.00 79.62 165 ASN A C 1
ATOM 1244 O O . ASN A 1 165 ? -0.053 -1.293 -26.180 1.00 79.62 165 ASN A O 1
ATOM 1248 N N . ASN A 1 166 ? -0.235 0.393 -24.681 1.00 85.00 166 ASN A N 1
ATOM 1249 C CA . ASN A 1 166 ? -1.408 -0.056 -23.904 1.00 85.00 166 ASN A CA 1
ATOM 1250 C C . ASN A 1 166 ? -1.148 -0.982 -22.702 1.00 85.00 166 ASN A C 1
ATOM 1252 O O . ASN A 1 166 ? -2.114 -1.464 -22.107 1.00 85.00 166 ASN A O 1
ATOM 1256 N N . VAL A 1 167 ? 0.100 -1.232 -22.307 1.00 91.50 167 VAL A N 1
ATOM 1257 C CA . VAL A 1 167 ? 0.377 -1.928 -21.040 1.00 91.50 167 VAL A CA 1
ATOM 1258 C C . VAL A 1 167 ? 0.453 -0.909 -19.907 1.00 91.50 167 VAL A C 1
ATOM 1260 O O . VAL A 1 167 ? 1.069 0.137 -20.057 1.00 91.50 167 VAL A O 1
ATOM 1263 N N . GLN A 1 168 ? -0.182 -1.199 -18.771 1.00 93.38 168 GLN A N 1
ATOM 1264 C CA . GLN A 1 168 ? -0.031 -0.368 -17.579 1.00 93.38 168 GLN A CA 1
ATOM 1265 C C . GLN A 1 168 ? 1.332 -0.615 -16.932 1.00 93.38 168 GLN A C 1
ATOM 1267 O O . GLN A 1 168 ? 1.706 -1.765 -16.716 1.00 93.38 168 GLN A O 1
ATOM 1272 N N . LEU A 1 169 ? 2.049 0.458 -16.614 1.00 93.75 169 LEU A N 1
ATOM 1273 C CA . LEU A 1 169 ? 3.370 0.402 -16.010 1.00 93.75 169 LEU A CA 1
ATOM 1274 C C . LEU A 1 169 ? 3.319 0.544 -14.493 1.00 93.75 169 LEU A C 1
ATOM 1276 O O . LEU A 1 169 ? 2.651 1.421 -13.942 1.00 93.75 169 LEU A O 1
ATOM 1280 N N . HIS A 1 170 ? 4.105 -0.299 -13.841 1.00 93.00 170 HIS A N 1
ATOM 1281 C CA . HIS A 1 170 ? 4.379 -0.290 -12.419 1.00 93.00 170 HIS A CA 1
ATOM 1282 C C . HIS A 1 170 ? 5.849 0.067 -12.242 1.00 93.00 170 HIS A C 1
ATOM 1284 O O . HIS A 1 170 ? 6.729 -0.747 -12.516 1.00 93.00 170 HIS A O 1
ATOM 1290 N N . VAL A 1 171 ? 6.118 1.306 -11.850 1.00 91.81 171 VAL A N 1
ATOM 1291 C CA . VAL A 1 171 ? 7.483 1.809 -11.720 1.00 91.81 171 VAL A CA 1
ATOM 1292 C C . VAL A 1 171 ? 7.871 1.809 -10.251 1.00 91.81 171 VAL A C 1
ATOM 1294 O O . VAL A 1 171 ? 7.182 2.393 -9.410 1.00 91.81 171 VAL A O 1
ATOM 1297 N N . HIS A 1 172 ? 8.979 1.145 -9.960 1.00 89.25 172 HIS A N 1
ATOM 1298 C CA . HIS A 1 172 ? 9.576 1.043 -8.643 1.00 89.25 172 HIS A CA 1
ATOM 1299 C C . HIS A 1 172 ? 10.927 1.727 -8.694 1.00 89.25 172 HIS A C 1
ATOM 1301 O O . HIS A 1 172 ? 11.786 1.362 -9.487 1.00 89.25 172 HIS A O 1
ATOM 1307 N N . PHE A 1 173 ? 11.130 2.731 -7.865 1.00 87.25 173 PHE A N 1
ATOM 1308 C CA . PHE A 1 173 ? 12.445 3.317 -7.708 1.00 87.25 173 PHE A CA 1
ATOM 1309 C C . PHE A 1 173 ? 13.187 2.538 -6.631 1.00 87.25 173 PHE A C 1
ATOM 1311 O O . PHE A 1 173 ? 12.595 2.127 -5.646 1.00 87.25 173 PHE A O 1
ATOM 1318 N N . GLN A 1 174 ? 14.477 2.299 -6.802 1.00 82.19 174 GLN A N 1
ATOM 1319 C CA . GLN A 1 174 ? 15.291 1.657 -5.777 1.00 82.19 174 GLN A CA 1
ATOM 1320 C C . GLN A 1 174 ? 16.440 2.595 -5.433 1.00 82.19 174 GLN A C 1
ATOM 1322 O O . GLN A 1 174 ? 17.408 2.713 -6.190 1.00 82.19 174 GLN A O 1
ATOM 1327 N N . ALA A 1 175 ? 16.305 3.286 -4.300 1.00 76.00 175 ALA A N 1
ATOM 1328 C CA . ALA A 1 175 ? 17.390 4.060 -3.715 1.00 76.00 175 ALA A CA 1
ATOM 1329 C C . ALA A 1 175 ? 18.285 3.142 -2.876 1.00 76.00 175 ALA A C 1
ATOM 1331 O O . ALA A 1 175 ? 17.804 2.306 -2.111 1.00 76.00 175 ALA A O 1
ATOM 1332 N N . GLY A 1 176 ? 19.603 3.297 -3.018 1.00 71.69 176 GLY A N 1
ATOM 1333 C CA . GLY A 1 176 ? 20.552 2.639 -2.124 1.00 71.69 176 GLY A CA 1
ATOM 1334 C C . GLY A 1 176 ? 20.373 3.136 -0.686 1.00 71.69 176 GLY A C 1
ATOM 1335 O O . GLY A 1 176 ? 20.042 4.300 -0.475 1.00 71.69 176 GLY A O 1
ATOM 1336 N N . ASN A 1 177 ? 20.605 2.255 0.289 1.00 67.94 177 ASN A N 1
ATOM 1337 C CA . ASN A 1 177 ? 20.365 2.450 1.727 1.00 67.94 177 ASN A CA 1
ATOM 1338 C C . ASN A 1 177 ? 20.659 3.880 2.233 1.00 67.94 177 ASN A C 1
ATOM 1340 O O . ASN A 1 177 ? 21.810 4.210 2.508 1.00 67.94 177 ASN A O 1
ATOM 1344 N N . GLY A 1 178 ? 19.614 4.703 2.377 1.00 65.75 178 GLY A N 1
ATOM 1345 C CA . GLY A 1 178 ? 19.655 5.991 3.083 1.00 65.75 178 GLY A CA 1
ATOM 1346 C C . GLY A 1 178 ? 20.380 7.146 2.384 1.00 65.75 178 GLY A C 1
ATOM 1347 O O . GLY A 1 178 ? 20.562 8.193 3.004 1.00 65.75 178 GLY A O 1
ATOM 1348 N N . TRP A 1 179 ? 20.796 6.995 1.125 1.00 68.12 179 TRP A N 1
ATOM 1349 C CA . TRP A 1 179 ? 21.499 8.061 0.407 1.00 68.12 179 TRP A CA 1
ATOM 1350 C C . TRP A 1 179 ? 20.525 8.961 -0.349 1.00 68.12 179 TRP A C 1
ATOM 1352 O O . TRP A 1 179 ? 19.598 8.478 -0.995 1.00 68.12 179 TRP A O 1
ATOM 1362 N N . GLN A 1 180 ? 20.784 10.271 -0.307 1.00 75.31 180 GLN A N 1
ATOM 1363 C CA . GLN A 1 180 ? 20.128 11.233 -1.191 1.00 75.31 180 GLN A CA 1
ATOM 1364 C C . GLN A 1 180 ? 20.386 10.836 -2.645 1.00 75.31 180 GLN A C 1
ATOM 1366 O O . GLN A 1 180 ? 21.533 10.561 -3.023 1.00 75.31 180 GLN A O 1
ATOM 1371 N N . VAL A 1 181 ? 19.328 10.794 -3.452 1.00 78.12 181 VAL A N 1
ATOM 1372 C CA . VAL A 1 181 ? 19.458 10.491 -4.871 1.00 78.12 181 VAL A CA 1
ATOM 1373 C C . VAL A 1 181 ? 19.960 11.761 -5.561 1.00 78.12 181 VAL A C 1
ATOM 1375 O O . VAL A 1 181 ? 19.341 12.811 -5.418 1.00 78.12 181 VAL A O 1
ATOM 1378 N N . PRO A 1 182 ? 21.071 11.722 -6.319 1.00 83.25 182 PRO A N 1
ATOM 1379 C CA . PRO A 1 182 ? 21.544 12.917 -7.008 1.00 83.25 182 PRO A CA 1
ATOM 1380 C C . PRO A 1 182 ? 20.484 13.473 -7.974 1.00 83.25 182 PRO A C 1
ATOM 1382 O O . PRO A 1 182 ? 19.890 12.713 -8.743 1.00 83.25 182 PRO A O 1
ATOM 1385 N N . ASP A 1 183 ? 20.314 14.800 -8.016 1.00 82.75 183 ASP A N 1
ATOM 1386 C CA . ASP A 1 183 ? 19.362 15.492 -8.910 1.00 82.75 183 ASP A CA 1
ATOM 1387 C C . ASP A 1 183 ? 19.498 15.077 -10.384 1.00 82.75 183 ASP A C 1
ATOM 1389 O O . ASP A 1 183 ? 18.515 15.041 -11.131 1.00 82.75 183 ASP A O 1
ATOM 1393 N N . SER A 1 184 ? 20.715 14.733 -10.818 1.00 84.62 184 SER A N 1
ATOM 1394 C CA . SER A 1 184 ? 20.986 14.235 -12.169 1.00 84.62 184 SER A CA 1
ATOM 1395 C C . SER A 1 184 ? 20.284 12.908 -12.457 1.00 84.62 184 SER A C 1
ATOM 1397 O O . SER A 1 184 ? 19.753 12.730 -13.550 1.00 84.62 184 SER A O 1
ATOM 1399 N N . VAL A 1 185 ? 20.237 12.000 -11.480 1.00 82.81 185 VAL A N 1
ATOM 1400 C CA . VAL A 1 185 ? 19.596 10.685 -11.609 1.00 82.81 185 VAL A CA 1
ATOM 1401 C C . VAL A 1 185 ? 18.079 10.837 -11.633 1.00 82.81 185 VAL A C 1
ATOM 1403 O O . VAL A 1 185 ? 17.409 10.206 -12.444 1.00 82.81 185 VAL A O 1
ATOM 1406 N N . ILE A 1 186 ? 17.530 11.731 -10.809 1.00 83.06 186 ILE A N 1
ATOM 1407 C CA . ILE A 1 186 ? 16.098 12.062 -10.835 1.00 83.06 186 ILE A CA 1
ATOM 1408 C C . ILE A 1 186 ? 15.722 12.666 -12.185 1.00 83.06 186 ILE A C 1
ATOM 1410 O O . ILE A 1 186 ? 14.758 12.234 -12.813 1.00 83.06 186 ILE A O 1
ATOM 1414 N N . SER A 1 187 ? 16.515 13.623 -12.670 1.00 86.00 187 SER A N 1
ATOM 1415 C CA . SER A 1 187 ? 16.302 14.261 -13.972 1.00 86.00 187 SER A CA 1
ATOM 1416 C C . SER A 1 187 ? 16.342 13.245 -15.116 1.00 86.00 187 SER A C 1
ATOM 1418 O O . SER A 1 187 ? 15.477 13.274 -15.996 1.00 86.00 187 SER A O 1
ATOM 1420 N N . TRP A 1 188 ? 17.301 12.317 -15.085 1.00 88.50 188 TRP A N 1
ATOM 1421 C CA . TRP A 1 188 ? 17.378 11.209 -16.034 1.00 88.50 188 TRP A CA 1
ATOM 1422 C C . TRP A 1 188 ? 16.132 10.313 -15.955 1.00 88.50 188 TRP A C 1
ATOM 1424 O O . TRP A 1 188 ? 15.462 10.115 -16.972 1.00 88.50 188 TRP A O 1
ATOM 1434 N N . ALA A 1 189 ? 15.756 9.855 -14.759 1.00 87.38 189 ALA A N 1
ATOM 1435 C CA . ALA A 1 189 ? 14.612 8.969 -14.562 1.00 87.38 189 ALA A CA 1
ATOM 1436 C C . ALA A 1 189 ? 13.283 9.616 -14.997 1.00 87.38 189 ALA A C 1
ATOM 1438 O O . ALA A 1 189 ? 12.419 8.969 -15.587 1.00 87.38 189 ALA A O 1
ATOM 1439 N N . ILE A 1 190 ? 13.127 10.923 -14.788 1.00 87.31 190 ILE A N 1
ATOM 1440 C CA . ILE A 1 190 ? 11.998 11.681 -15.337 1.00 87.31 190 ILE A CA 1
ATOM 1441 C C . ILE A 1 190 ? 12.032 11.657 -16.860 1.00 87.31 190 ILE A C 1
ATOM 1443 O O . ILE A 1 190 ? 11.013 11.394 -17.497 1.00 87.31 190 ILE A O 1
ATOM 1447 N N . SER A 1 191 ? 13.189 11.957 -17.455 1.00 89.31 191 SER A N 1
ATOM 1448 C CA . SER A 1 191 ? 13.318 12.089 -18.907 1.00 89.31 191 SER A CA 1
ATOM 1449 C C . SER A 1 191 ? 12.968 10.796 -19.645 1.00 89.31 191 SER A C 1
ATOM 1451 O O . SER A 1 191 ? 12.286 10.844 -20.670 1.00 89.31 191 SER A O 1
ATOM 1453 N N . ILE A 1 192 ? 13.354 9.650 -19.082 1.00 89.88 192 ILE A N 1
ATOM 1454 C CA . ILE A 1 192 ? 13.129 8.329 -19.665 1.00 89.88 192 ILE A CA 1
ATOM 1455 C C . ILE A 1 192 ? 11.697 7.819 -19.438 1.00 89.88 192 ILE A C 1
ATOM 1457 O O . ILE A 1 192 ? 11.141 7.147 -20.306 1.00 89.88 192 ILE A O 1
ATOM 1461 N N . LEU A 1 193 ? 11.062 8.173 -18.313 1.00 91.31 193 LEU A N 1
ATOM 1462 C CA . LEU A 1 193 ? 9.687 7.761 -17.998 1.00 91.31 193 LEU A CA 1
ATOM 1463 C C . LEU A 1 193 ? 8.624 8.669 -18.617 1.00 91.31 193 LEU A C 1
ATOM 1465 O O . LEU A 1 193 ? 7.507 8.221 -18.868 1.00 91.31 193 LEU A O 1
ATOM 1469 N N . LYS A 1 194 ? 8.958 9.929 -18.907 1.00 91.25 194 LYS A N 1
ATOM 1470 C CA . LYS A 1 194 ? 8.032 10.923 -19.466 1.00 91.25 194 LYS A CA 1
ATOM 1471 C C . LYS A 1 194 ? 7.257 10.444 -20.708 1.00 91.25 194 LYS A C 1
ATOM 1473 O O . LYS A 1 194 ? 6.048 10.670 -20.744 1.00 91.25 194 LYS A O 1
ATOM 1478 N N . PRO A 1 195 ? 7.857 9.749 -21.699 1.00 91.69 195 PRO A N 1
ATOM 1479 C CA . PRO A 1 195 ? 7.112 9.202 -22.838 1.00 91.69 195 PRO A CA 1
ATOM 1480 C C . PRO A 1 195 ? 6.032 8.179 -22.450 1.00 91.69 195 PRO A C 1
ATOM 1482 O O . PRO A 1 195 ? 5.097 7.951 -23.215 1.00 91.69 195 PRO A O 1
ATOM 1485 N N . TYR A 1 196 ? 6.148 7.578 -21.266 1.00 92.31 196 TYR A N 1
ATOM 1486 C CA . TYR A 1 196 ? 5.266 6.533 -20.762 1.00 92.31 196 TYR A CA 1
ATOM 1487 C C . TYR A 1 196 ? 4.327 7.015 -19.648 1.00 92.31 196 TYR A C 1
ATOM 1489 O O . TYR A 1 196 ? 3.588 6.202 -19.102 1.00 92.31 196 TYR A O 1
ATOM 1497 N N . ALA A 1 197 ? 4.301 8.313 -19.321 1.00 90.94 197 ALA A N 1
ATOM 1498 C CA . ALA A 1 197 ? 3.551 8.857 -18.182 1.00 90.94 197 ALA A CA 1
ATOM 1499 C C . ALA A 1 197 ? 2.068 8.427 -18.145 1.00 90.94 197 ALA A C 1
ATOM 1501 O O . ALA A 1 197 ? 1.567 8.033 -17.095 1.00 90.94 197 ALA A O 1
ATOM 1502 N N . ALA A 1 198 ? 1.395 8.401 -19.301 1.00 90.62 198 ALA A N 1
ATOM 1503 C CA . ALA A 1 198 ? -0.010 7.990 -19.424 1.00 90.62 198 ALA A CA 1
ATOM 1504 C C . ALA A 1 198 ? -0.253 6.476 -19.246 1.00 90.62 198 ALA A C 1
ATOM 1506 O O . ALA A 1 198 ? -1.398 6.035 -19.177 1.00 90.62 198 ALA A O 1
ATOM 1507 N N . GLN A 1 199 ? 0.809 5.668 -19.239 1.00 92.81 199 GLN A N 1
ATOM 1508 C CA . GLN A 1 199 ? 0.752 4.227 -18.992 1.00 92.81 199 GLN A CA 1
ATOM 1509 C C . GLN A 1 199 ? 1.013 3.899 -17.520 1.00 92.81 199 GLN A C 1
ATOM 1511 O O . GLN A 1 199 ? 0.638 2.819 -17.068 1.00 92.81 199 GLN A O 1
ATOM 1516 N N . ILE A 1 200 ? 1.634 4.805 -16.759 1.00 93.44 200 ILE A N 1
ATOM 1517 C CA . ILE A 1 200 ? 1.992 4.564 -15.361 1.00 93.44 200 ILE A CA 1
ATOM 1518 C C . ILE A 1 200 ? 0.718 4.445 -14.519 1.00 93.44 200 ILE A C 1
ATOM 1520 O O . ILE A 1 200 ? -0.074 5.381 -14.393 1.00 93.44 200 ILE A O 1
ATOM 1524 N N . SER A 1 201 ? 0.517 3.263 -13.942 1.00 94.12 201 SER A N 1
ATOM 1525 C CA . SER A 1 201 ? -0.594 2.944 -13.045 1.00 94.12 201 SER A CA 1
ATOM 1526 C C . SER A 1 201 ? -0.141 2.794 -11.597 1.00 94.12 201 SER A C 1
ATOM 1528 O O . SER A 1 201 ? -0.948 2.969 -10.686 1.00 94.12 201 SER A O 1
ATOM 1530 N N . SER A 1 202 ? 1.136 2.494 -11.364 1.00 93.75 202 SER A N 1
ATOM 1531 C CA . SER A 1 202 ? 1.705 2.377 -10.028 1.00 93.75 202 SER A CA 1
ATOM 1532 C C . SER A 1 202 ? 3.053 3.067 -9.955 1.00 93.75 202 SER A C 1
ATOM 1534 O O . SER A 1 202 ? 3.915 2.832 -10.799 1.00 93.75 202 SER A O 1
ATOM 1536 N N . LEU A 1 203 ? 3.237 3.861 -8.908 1.00 92.75 203 LEU A N 1
ATOM 1537 C CA . LEU A 1 203 ? 4.506 4.478 -8.556 1.00 92.75 203 LEU A CA 1
ATOM 1538 C C . LEU A 1 203 ? 4.899 4.055 -7.145 1.00 92.75 203 LEU A C 1
ATOM 1540 O O . LEU A 1 203 ? 4.091 4.152 -6.221 1.00 92.75 203 LEU A O 1
ATOM 1544 N N . ASN A 1 204 ? 6.131 3.587 -6.991 1.00 90.75 204 ASN A N 1
ATOM 1545 C CA . ASN A 1 204 ? 6.692 3.185 -5.711 1.00 90.75 204 ASN A CA 1
ATOM 1546 C C . ASN A 1 204 ? 8.043 3.871 -5.503 1.00 90.75 204 ASN A C 1
ATOM 1548 O O . ASN A 1 204 ? 8.973 3.650 -6.273 1.00 90.75 204 ASN A O 1
ATOM 1552 N N . PHE A 1 205 ? 8.119 4.699 -4.466 1.00 87.94 205 PHE A N 1
ATOM 1553 C CA . PHE A 1 205 ? 9.288 5.480 -4.079 1.00 87.94 205 PHE A CA 1
ATOM 1554 C C . PHE A 1 205 ? 9.741 5.070 -2.669 1.00 87.94 205 PHE A C 1
ATOM 1556 O O . PHE A 1 205 ? 9.434 5.763 -1.694 1.00 87.94 205 PHE A O 1
ATOM 1563 N N . PRO A 1 206 ? 10.425 3.925 -2.525 1.00 82.75 206 PRO A N 1
ATOM 1564 C CA . PRO A 1 206 ? 10.974 3.486 -1.264 1.00 82.75 206 PRO A CA 1
ATOM 1565 C C . PRO A 1 206 ? 12.267 4.243 -0.988 1.00 82.75 206 PRO A C 1
ATOM 1567 O O . PRO A 1 206 ? 13.184 4.282 -1.810 1.00 82.75 206 PRO A O 1
ATOM 1570 N N . SER A 1 207 ? 12.354 4.812 0.199 1.00 79.56 207 SER A N 1
ATOM 1571 C CA . SER A 1 207 ? 13.511 5.545 0.694 1.00 79.56 207 SER A CA 1
ATOM 1572 C C . SER A 1 207 ? 13.822 6.868 -0.021 1.00 79.56 207 SER A C 1
ATOM 1574 O O . SER A 1 207 ? 14.930 7.379 0.124 1.00 79.56 207 SER A O 1
ATOM 1576 N N . TRP A 1 208 ? 12.888 7.428 -0.795 1.00 76.56 208 TRP A N 1
ATOM 1577 C CA . TRP A 1 208 ? 13.117 8.695 -1.501 1.00 76.56 208 TRP A CA 1
ATOM 1578 C C . TRP A 1 208 ? 12.819 9.892 -0.614 1.00 76.56 208 TRP A C 1
ATOM 1580 O O . TRP A 1 208 ? 11.924 9.857 0.243 1.00 76.56 208 TRP A O 1
ATOM 1590 N N . SER A 1 209 ? 13.547 10.981 -0.864 1.00 73.94 209 SER A N 1
ATOM 1591 C CA . SER A 1 209 ? 13.124 12.262 -0.337 1.00 73.94 209 SER A CA 1
ATOM 1592 C C . SER A 1 209 ? 12.016 12.841 -1.212 1.00 73.94 209 SER A C 1
ATOM 1594 O O . SER A 1 209 ? 11.807 12.517 -2.382 1.00 73.94 209 SER A O 1
ATOM 1596 N N . SER A 1 210 ? 11.213 13.688 -0.615 1.00 65.31 210 SER A N 1
ATOM 1597 C CA . SER A 1 210 ? 9.981 14.149 -1.212 1.00 65.31 210 SER A CA 1
ATOM 1598 C C . SER A 1 210 ? 10.144 15.256 -2.242 1.00 65.31 210 SER A C 1
ATOM 1600 O O . SER A 1 210 ? 9.311 15.383 -3.135 1.00 65.31 210 SER A O 1
ATOM 1602 N N . THR A 1 211 ? 11.204 16.055 -2.152 1.00 69.06 211 THR A N 1
ATOM 1603 C CA . THR A 1 211 ? 11.571 17.007 -3.205 1.00 69.06 211 THR A CA 1
ATOM 1604 C C . THR A 1 211 ? 11.836 16.263 -4.508 1.00 69.06 211 THR A C 1
ATOM 1606 O O . THR A 1 211 ? 11.372 16.682 -5.565 1.00 69.06 211 THR A O 1
ATOM 1609 N N . GLU A 1 212 ? 12.489 15.105 -4.420 1.00 70.38 212 GLU A N 1
ATOM 1610 C CA . GLU A 1 212 ? 12.789 14.228 -5.552 1.00 70.38 212 GLU A CA 1
ATOM 1611 C C . GLU A 1 212 ? 11.494 13.662 -6.152 1.00 70.38 212 GLU A C 1
ATOM 1613 O O . GLU A 1 212 ? 11.310 13.699 -7.367 1.00 70.38 212 GLU A O 1
ATOM 1618 N N . PHE A 1 213 ? 10.553 13.231 -5.303 1.00 70.38 213 PHE A N 1
ATOM 1619 C CA . PHE A 1 213 ? 9.218 12.783 -5.715 1.00 70.38 213 PHE A CA 1
ATOM 1620 C C . PHE A 1 213 ? 8.426 13.867 -6.459 1.00 70.38 213 PHE A C 1
ATOM 1622 O O . PHE A 1 213 ? 7.854 13.618 -7.522 1.00 70.38 213 PHE A O 1
ATOM 1629 N N . VAL A 1 214 ? 8.385 15.082 -5.911 1.00 71.25 214 VAL A N 1
ATOM 1630 C CA . VAL A 1 214 ? 7.636 16.201 -6.498 1.00 71.25 214 VAL A CA 1
ATOM 1631 C C . VAL A 1 214 ? 8.234 16.596 -7.838 1.00 71.25 214 VAL A C 1
ATOM 1633 O O . VAL A 1 214 ? 7.502 16.722 -8.819 1.00 71.25 214 VAL A O 1
ATOM 1636 N N . CYS A 1 215 ? 9.561 16.722 -7.906 1.00 68.88 215 CYS A N 1
ATOM 1637 C CA . CYS A 1 215 ? 10.270 16.926 -9.163 1.00 68.88 215 CYS A CA 1
ATOM 1638 C C . CYS A 1 215 ? 9.949 15.807 -10.160 1.00 68.88 215 CYS A C 1
ATOM 1640 O O . CYS A 1 215 ? 9.678 16.101 -11.326 1.00 68.88 215 CYS A O 1
ATOM 1642 N N . ALA A 1 216 ? 9.899 14.550 -9.699 1.00 72.19 216 ALA A N 1
ATOM 1643 C CA . ALA A 1 216 ? 9.580 13.403 -10.536 1.00 72.19 216 ALA A CA 1
ATOM 1644 C C . ALA A 1 216 ? 8.188 13.502 -11.164 1.00 72.19 216 ALA A C 1
ATOM 1646 O O . ALA A 1 216 ? 8.043 13.467 -12.388 1.00 72.19 216 ALA A O 1
ATOM 1647 N N . ILE A 1 217 ? 7.161 13.688 -10.338 1.00 76.62 217 ILE A N 1
ATOM 1648 C CA . ILE A 1 217 ? 5.775 13.756 -10.803 1.00 76.62 217 ILE A CA 1
ATOM 1649 C C . ILE A 1 217 ? 5.520 15.003 -11.649 1.00 76.62 217 ILE A C 1
ATOM 1651 O O . ILE A 1 217 ? 4.951 14.896 -12.737 1.00 76.62 217 ILE A O 1
ATOM 1655 N N . LEU A 1 218 ? 5.952 16.183 -11.194 1.00 76.62 218 LEU A N 1
ATOM 1656 C CA . LEU A 1 218 ? 5.736 17.424 -11.941 1.00 76.62 218 LEU A CA 1
ATOM 1657 C C . LEU A 1 218 ? 6.488 17.405 -13.281 1.00 76.62 218 LEU A C 1
ATOM 1659 O O . LEU A 1 218 ? 5.944 17.836 -14.302 1.00 76.62 218 LEU A O 1
ATOM 1663 N N . GLY A 1 219 ? 7.705 16.852 -13.305 1.00 71.38 219 GLY A N 1
ATOM 1664 C CA . GLY A 1 219 ? 8.541 16.751 -14.500 1.00 71.38 219 GLY A CA 1
ATOM 1665 C C . GLY A 1 219 ? 8.000 15.800 -15.577 1.00 71.38 219 GLY A C 1
ATOM 1666 O O . GLY A 1 219 ? 8.224 16.035 -16.771 1.00 71.38 219 GLY A O 1
ATOM 1667 N N . MET A 1 220 ? 7.240 14.769 -15.187 1.00 76.19 220 MET A N 1
ATOM 1668 C CA . MET A 1 220 ? 6.678 13.766 -16.104 1.00 76.19 220 MET A CA 1
ATOM 1669 C C . MET A 1 220 ? 5.517 14.270 -16.983 1.00 76.19 220 MET A C 1
ATOM 1671 O O . MET A 1 220 ? 5.110 13.557 -17.896 1.00 76.19 220 MET A O 1
ATOM 1675 N N . GLY A 1 221 ? 5.034 15.506 -16.808 1.00 61.59 221 GLY A N 1
ATOM 1676 C CA . GLY A 1 221 ? 4.089 16.112 -17.761 1.00 61.59 221 GLY A CA 1
ATOM 1677 C C . GLY A 1 221 ? 2.936 16.909 -17.159 1.00 61.59 221 GLY A C 1
ATOM 1678 O O . GLY A 1 221 ? 1.906 17.051 -17.819 1.00 61.59 221 GLY A O 1
ATOM 1679 N N . GLY A 1 222 ? 3.086 17.429 -15.937 1.00 65.81 222 GLY A N 1
ATOM 1680 C CA . GLY A 1 222 ? 2.015 18.157 -15.252 1.00 65.81 222 GLY A CA 1
ATOM 1681 C C . GLY A 1 222 ? 0.835 17.263 -14.852 1.00 65.81 222 GLY A C 1
ATOM 1682 O O . GLY A 1 222 ? 0.821 16.060 -15.117 1.00 65.81 222 GLY A O 1
ATOM 1683 N N . SER A 1 223 ? -0.169 17.854 -14.198 1.00 60.12 223 SER A N 1
ATOM 1684 C CA . SER A 1 223 ? -1.309 17.129 -13.613 1.00 60.12 223 SER A CA 1
ATOM 1685 C C . SER A 1 223 ? -2.115 16.282 -14.598 1.00 60.12 223 SER A C 1
ATOM 1687 O O . SER A 1 223 ? -2.792 15.343 -14.189 1.00 60.12 223 SER A O 1
ATOM 1689 N N . ASP A 1 224 ? -2.033 16.607 -15.886 1.00 68.44 224 ASP A N 1
ATOM 1690 C CA . ASP A 1 224 ? -2.953 16.100 -16.901 1.00 68.44 224 ASP A CA 1
ATOM 1691 C C . ASP A 1 224 ? -2.387 14.903 -17.678 1.00 68.44 224 ASP A C 1
ATOM 1693 O O . ASP A 1 224 ? -3.106 14.283 -18.457 1.00 68.44 224 ASP A O 1
ATOM 1697 N N . SER A 1 225 ? -1.108 14.558 -17.483 1.00 68.12 225 SER A N 1
ATOM 1698 C CA . SER A 1 225 ? -0.458 13.461 -18.222 1.00 68.12 225 SER A CA 1
ATOM 1699 C C . SER A 1 225 ? -0.490 12.122 -17.479 1.00 68.12 225 SER A C 1
ATOM 1701 O O . SER A 1 225 ? -0.433 11.073 -18.116 1.00 68.12 225 SER A O 1
ATOM 1703 N N . ILE A 1 226 ? -0.611 12.136 -16.147 1.00 68.81 226 ILE A N 1
ATOM 1704 C CA . ILE A 1 226 ? -0.618 10.931 -15.296 1.00 68.81 226 ILE A CA 1
ATOM 1705 C C . ILE A 1 226 ? -2.053 10.668 -14.808 1.00 68.81 226 ILE A C 1
ATOM 1707 O O . ILE A 1 226 ? -2.324 10.521 -13.621 1.00 68.81 226 ILE A O 1
ATOM 1711 N N . LEU A 1 227 ? -3.012 10.639 -15.735 1.00 70.06 227 LEU A N 1
ATOM 1712 C CA . LEU A 1 227 ? -4.436 10.445 -15.408 1.00 70.06 227 LEU A CA 1
ATOM 1713 C C . LEU A 1 227 ? -4.779 9.000 -15.004 1.00 70.06 227 LEU A C 1
ATOM 1715 O O . LEU A 1 227 ? -5.929 8.699 -14.692 1.00 70.06 227 LEU A O 1
ATOM 1719 N N . SER A 1 228 ? -3.809 8.086 -15.053 1.00 84.00 228 SER A N 1
ATOM 1720 C CA . SER A 1 228 ? -4.010 6.652 -14.838 1.00 84.00 228 SER A CA 1
ATOM 1721 C C . SER A 1 228 ? -3.443 6.122 -13.526 1.00 84.00 228 SER A C 1
ATOM 1723 O O . SER A 1 228 ? -3.467 4.903 -13.337 1.00 84.00 228 SER A O 1
ATOM 1725 N N . LEU A 1 229 ? -2.921 6.976 -12.638 1.00 92.44 229 LEU A N 1
ATOM 1726 C CA . LEU A 1 229 ? -2.316 6.499 -11.398 1.00 92.44 229 LEU A CA 1
ATOM 1727 C C . LEU A 1 229 ? -3.378 5.820 -10.522 1.00 92.44 229 LEU A C 1
ATOM 1729 O O . LEU A 1 229 ? -4.392 6.406 -10.158 1.00 92.44 229 LEU A O 1
ATOM 1733 N N . ARG A 1 230 ? -3.146 4.551 -10.193 1.00 95.12 230 ARG A N 1
ATOM 1734 C CA . ARG A 1 230 ? -4.015 3.714 -9.353 1.00 95.12 230 ARG A CA 1
ATOM 1735 C C . ARG A 1 230 ? -3.361 3.344 -8.035 1.00 95.12 230 ARG A C 1
ATOM 1737 O O . ARG A 1 230 ? -4.074 3.062 -7.077 1.00 95.12 230 ARG A O 1
ATOM 1744 N N . SER A 1 231 ? -2.038 3.305 -7.977 1.00 94.81 231 SER A N 1
ATOM 1745 C CA . SER A 1 231 ? -1.304 2.956 -6.769 1.00 94.81 231 SER A CA 1
ATOM 1746 C C . SER A 1 231 ? -0.162 3.931 -6.549 1.00 94.81 231 SER A C 1
ATOM 1748 O O . SER A 1 231 ? 0.648 4.160 -7.447 1.00 94.81 231 SER A O 1
ATOM 1750 N N . LEU A 1 232 ? -0.093 4.480 -5.345 1.00 93.44 232 LEU A N 1
ATOM 1751 C CA . LEU A 1 232 ? 0.996 5.334 -4.910 1.00 93.44 232 LEU A CA 1
ATOM 1752 C C . LEU A 1 232 ? 1.577 4.775 -3.615 1.00 93.44 232 LEU A C 1
ATOM 1754 O O . LEU A 1 232 ? 0.859 4.615 -2.629 1.00 93.44 232 LEU A O 1
ATOM 1758 N N . PHE A 1 233 ? 2.872 4.481 -3.646 1.00 92.31 233 PHE A N 1
ATOM 1759 C CA . PHE A 1 233 ? 3.659 4.091 -2.489 1.00 92.31 233 PHE A CA 1
ATOM 1760 C C . PHE A 1 233 ? 4.804 5.083 -2.308 1.00 92.31 233 PHE A C 1
ATOM 1762 O O . PHE A 1 233 ? 5.615 5.269 -3.217 1.00 92.31 233 PHE A O 1
ATOM 1769 N N . ILE A 1 234 ? 4.866 5.708 -1.140 1.00 90.31 234 ILE A N 1
ATOM 1770 C CA . ILE A 1 234 ? 5.941 6.611 -0.736 1.00 90.31 234 ILE A CA 1
ATOM 1771 C C . ILE A 1 234 ? 6.382 6.170 0.648 1.00 90.31 234 ILE A C 1
ATOM 1773 O O . ILE A 1 234 ? 5.560 6.073 1.555 1.00 90.31 234 ILE A O 1
ATOM 1777 N N . ASP A 1 235 ? 7.669 5.920 0.817 1.00 88.12 235 ASP A N 1
ATOM 1778 C CA . ASP A 1 235 ? 8.243 5.564 2.106 1.00 88.12 235 ASP A CA 1
ATOM 1779 C C . ASP A 1 235 ? 9.507 6.377 2.304 1.00 88.12 235 ASP A C 1
ATOM 1781 O O . ASP A 1 235 ? 10.464 6.224 1.550 1.00 88.12 235 ASP A O 1
ATOM 1785 N N . SER A 1 236 ? 9.494 7.273 3.284 1.00 85.69 236 SER A N 1
ATOM 1786 C CA . SER A 1 236 ? 10.660 8.057 3.647 1.00 85.69 236 SER A CA 1
ATOM 1787 C C . SER A 1 236 ? 11.237 7.521 4.956 1.00 85.69 236 SER A C 1
ATOM 1789 O O . SER A 1 236 ? 10.532 7.472 5.962 1.00 85.69 236 SER A O 1
ATOM 1791 N N . PRO A 1 237 ? 12.513 7.107 4.994 1.00 75.06 237 PRO A N 1
ATOM 1792 C CA . PRO A 1 237 ? 13.085 6.504 6.188 1.00 75.06 237 PRO A CA 1
ATOM 1793 C C . PRO A 1 237 ? 13.479 7.576 7.208 1.00 75.06 237 PRO A C 1
ATOM 1795 O O . PRO A 1 237 ? 13.650 7.286 8.389 1.00 75.06 237 PRO A O 1
ATOM 1798 N N . THR A 1 238 ? 13.634 8.825 6.766 1.00 74.06 238 THR A N 1
ATOM 1799 C 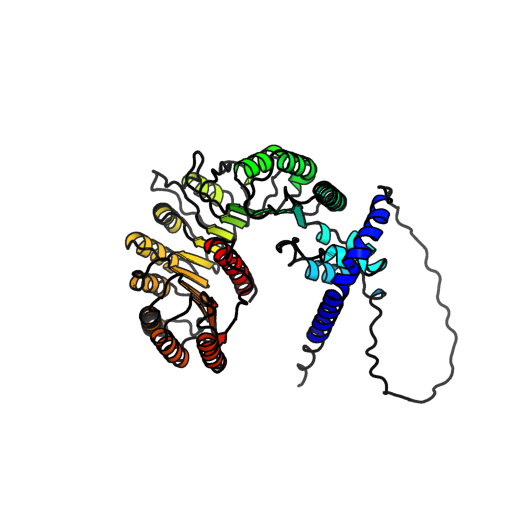CA . THR A 1 238 ? 14.086 9.930 7.597 1.00 74.06 238 THR A CA 1
ATOM 1800 C C . THR A 1 238 ? 12.903 10.820 7.956 1.00 74.06 238 THR A C 1
ATOM 1802 O O . THR A 1 238 ? 12.191 11.341 7.103 1.00 74.06 238 THR A O 1
ATOM 1805 N N . SER A 1 239 ? 12.731 11.060 9.254 1.00 65.06 239 SER A N 1
ATOM 1806 C CA . SER A 1 239 ? 11.691 11.922 9.838 1.00 65.06 239 SER A CA 1
ATOM 1807 C C . SER A 1 239 ? 11.796 13.406 9.448 1.00 65.06 239 SER A C 1
ATOM 1809 O O . SER A 1 239 ? 11.025 14.232 9.929 1.00 65.06 239 SER A O 1
ATOM 1811 N N . HIS A 1 240 ? 12.755 13.765 8.593 1.00 63.66 240 HIS A N 1
ATOM 1812 C CA . HIS A 1 240 ? 13.072 15.139 8.204 1.00 63.66 240 HIS A CA 1
ATOM 1813 C C . HIS A 1 240 ? 12.701 15.461 6.755 1.00 63.66 240 HIS A C 1
ATOM 1815 O O . HIS A 1 240 ? 13.045 16.529 6.253 1.00 63.66 240 HIS A O 1
ATOM 1821 N N . VAL A 1 241 ? 12.033 14.546 6.056 1.00 58.06 241 VAL A N 1
ATOM 1822 C CA . VAL A 1 241 ? 11.710 14.745 4.647 1.00 58.06 241 VAL A CA 1
ATOM 1823 C C . VAL A 1 241 ? 10.383 15.486 4.499 1.00 58.06 241 VAL A C 1
ATOM 1825 O O . VAL A 1 241 ? 9.310 15.008 4.862 1.00 58.06 241 VAL A O 1
ATOM 1828 N N . HIS A 1 242 ? 10.477 16.689 3.938 1.00 68.25 242 HIS A N 1
ATOM 1829 C CA . HIS A 1 242 ? 9.377 17.634 3.777 1.00 68.25 242 HIS A CA 1
ATOM 1830 C C . HIS A 1 242 ? 8.603 17.387 2.483 1.00 68.25 242 HIS A C 1
ATOM 1832 O O . HIS A 1 242 ? 8.967 17.905 1.422 1.00 68.25 242 HIS A O 1
ATOM 1838 N N . ALA A 1 243 ? 7.566 16.548 2.519 1.00 63.28 243 ALA A N 1
ATOM 1839 C CA . ALA A 1 243 ? 6.837 16.186 1.309 1.00 63.28 243 ALA A CA 1
ATOM 1840 C C . ALA A 1 243 ? 5.758 17.167 0.879 1.00 63.28 243 ALA A C 1
ATOM 1842 O O . ALA A 1 243 ? 4.638 17.109 1.367 1.00 63.28 243 ALA A O 1
ATOM 1843 N N . ILE A 1 244 ? 6.072 17.998 -0.124 1.00 75.25 244 ILE A N 1
ATOM 1844 C CA . ILE A 1 244 ? 5.093 18.861 -0.799 1.00 75.25 244 ILE A CA 1
ATOM 1845 C C . ILE A 1 244 ? 4.338 18.045 -1.854 1.00 75.25 244 ILE A C 1
ATOM 1847 O O . ILE A 1 244 ? 4.455 18.266 -3.057 1.00 75.25 244 ILE A O 1
ATOM 1851 N N . ILE A 1 245 ? 3.573 17.053 -1.418 1.00 80.81 245 ILE A N 1
ATOM 1852 C CA . ILE A 1 245 ? 2.714 16.302 -2.333 1.00 80.81 245 ILE A CA 1
ATOM 1853 C C . ILE A 1 245 ? 1.564 17.232 -2.763 1.00 80.81 245 ILE A C 1
ATOM 1855 O O . ILE A 1 245 ? 0.924 17.846 -1.907 1.00 80.81 245 ILE A O 1
ATOM 1859 N N . PRO A 1 246 ? 1.271 17.373 -4.070 1.00 83.62 246 PRO A N 1
ATOM 1860 C CA . PRO A 1 246 ? 0.175 18.214 -4.545 1.00 83.62 246 PRO A CA 1
ATOM 1861 C C . PRO A 1 246 ? -1.178 17.521 -4.313 1.00 83.62 246 PRO A C 1
ATOM 1863 O O . PRO A 1 246 ? -1.824 17.056 -5.251 1.00 83.62 246 PRO A O 1
ATOM 1866 N N . TRP A 1 247 ? -1.610 17.451 -3.052 1.00 84.12 247 TRP A N 1
ATOM 1867 C CA . TRP A 1 247 ? -2.813 16.731 -2.613 1.00 84.12 247 TRP A CA 1
ATOM 1868 C C . TRP A 1 247 ? -4.108 17.184 -3.294 1.00 84.12 247 TRP A C 1
ATOM 1870 O O . TRP A 1 247 ? -5.037 16.399 -3.440 1.00 84.12 247 TRP A O 1
ATOM 1880 N N . SER A 1 248 ? -4.169 18.444 -3.727 1.00 79.19 248 SER A N 1
ATOM 1881 C CA . SER A 1 248 ? -5.330 19.049 -4.388 1.00 79.19 248 SER A CA 1
ATOM 1882 C C . SER A 1 248 ? -5.377 18.833 -5.908 1.00 79.19 248 SER A C 1
ATOM 1884 O O . SER A 1 248 ? -6.265 19.366 -6.573 1.00 79.19 248 SER A O 1
ATOM 1886 N N . GLY A 1 249 ? -4.423 18.095 -6.484 1.00 78.88 249 GLY A N 1
ATOM 1887 C CA . GLY A 1 249 ? -4.348 17.856 -7.925 1.00 78.88 249 GLY A CA 1
ATOM 1888 C C . GLY A 1 249 ? -5.154 16.644 -8.405 1.00 78.88 249 GLY A C 1
ATOM 1889 O O . GLY A 1 249 ? -5.298 15.650 -7.699 1.00 78.88 249 GLY A O 1
ATOM 1890 N N . ASN A 1 250 ? -5.564 16.672 -9.679 1.00 84.06 250 ASN A N 1
ATOM 1891 C CA . ASN A 1 250 ? -6.214 15.540 -10.363 1.00 84.06 250 ASN A CA 1
ATOM 1892 C C . ASN A 1 250 ? -5.348 14.267 -10.427 1.00 84.06 250 ASN A C 1
ATOM 1894 O O . ASN A 1 250 ? -5.864 13.189 -10.702 1.00 84.06 250 ASN A O 1
ATOM 1898 N N . LEU A 1 251 ? -4.043 14.393 -10.168 1.00 82.19 251 LEU A N 1
ATOM 1899 C CA . LEU A 1 251 ? -3.057 13.307 -10.193 1.00 82.19 251 LEU A CA 1
ATOM 1900 C C . LEU A 1 251 ? -3.399 12.154 -9.252 1.00 82.19 251 LEU A C 1
ATOM 1902 O O . LEU A 1 251 ? -3.044 11.010 -9.521 1.00 82.19 251 LEU A O 1
ATOM 1906 N N . LEU A 1 252 ? -4.042 12.469 -8.130 1.00 86.94 252 LEU A N 1
ATOM 1907 C CA . LEU A 1 252 ? -4.384 11.487 -7.109 1.00 86.94 252 LEU A CA 1
ATOM 1908 C C . LEU A 1 252 ? -5.853 11.045 -7.217 1.00 86.94 252 LEU A C 1
ATOM 1910 O O . LEU A 1 252 ? -6.287 10.159 -6.487 1.00 86.94 252 LEU A O 1
ATOM 1914 N N . CYS A 1 253 ? -6.634 11.618 -8.134 1.00 89.88 253 CYS A N 1
ATOM 1915 C CA . CYS A 1 253 ? -8.023 11.220 -8.322 1.00 89.88 253 CYS A CA 1
ATOM 1916 C C . CYS A 1 253 ? -8.104 9.797 -8.884 1.00 89.88 253 CYS A C 1
ATOM 1918 O O . CYS A 1 253 ? -7.448 9.453 -9.864 1.00 89.88 253 CYS A O 1
ATOM 1920 N N . GLY A 1 254 ? -8.961 8.968 -8.288 1.00 92.44 254 GLY A N 1
ATOM 1921 C CA . GLY A 1 254 ? -9.157 7.588 -8.734 1.00 92.44 254 GLY A CA 1
ATOM 1922 C C . GLY A 1 254 ? -8.098 6.598 -8.240 1.00 92.44 254 GLY A C 1
ATOM 1923 O O . GLY A 1 254 ? -8.041 5.476 -8.759 1.00 92.44 254 GLY A O 1
ATOM 1924 N N . LEU A 1 255 ? -7.306 6.965 -7.224 1.00 95.38 255 LEU A N 1
ATOM 1925 C CA . LEU A 1 255 ? -6.399 6.028 -6.566 1.00 95.38 255 LEU A CA 1
ATOM 1926 C C . LEU A 1 255 ? -7.168 4.838 -5.966 1.00 95.38 255 LEU A C 1
ATOM 1928 O O . LEU A 1 255 ? -8.246 4.958 -5.385 1.00 95.38 255 LEU A O 1
ATOM 1932 N N . VAL A 1 256 ? -6.571 3.660 -6.117 1.00 96.94 256 VAL A N 1
ATOM 1933 C CA . VAL A 1 256 ? -7.025 2.377 -5.567 1.00 96.94 256 VAL A CA 1
ATOM 1934 C C . VAL A 1 256 ? -6.184 1.991 -4.346 1.00 96.94 256 VAL A C 1
ATOM 1936 O O . VAL A 1 256 ? -6.690 1.341 -3.434 1.00 96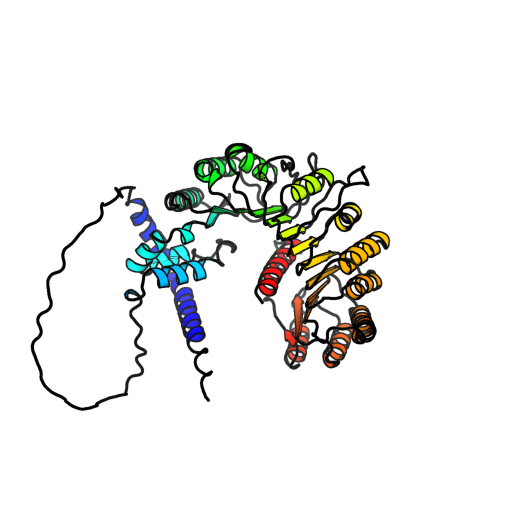.94 256 VAL A O 1
ATOM 1939 N N . SER A 1 257 ? -4.913 2.390 -4.308 1.00 96.19 257 SER A N 1
ATOM 1940 C CA . SER A 1 257 ? -3.995 2.124 -3.201 1.00 96.19 257 SER A CA 1
ATOM 1941 C C . SER A 1 257 ? -3.172 3.367 -2.886 1.00 96.19 257 SER A C 1
ATOM 1943 O O . SER A 1 257 ? -2.515 3.912 -3.773 1.00 96.19 257 SER A O 1
ATOM 1945 N N . LEU A 1 258 ? -3.191 3.782 -1.624 1.00 95.75 258 LEU A N 1
ATOM 1946 C CA . LEU A 1 258 ? -2.343 4.829 -1.075 1.00 95.75 258 LEU A CA 1
ATOM 1947 C C . LEU A 1 258 ? -1.567 4.254 0.107 1.00 95.75 258 LEU A C 1
ATOM 1949 O O . LEU A 1 258 ? -2.163 3.790 1.078 1.00 95.75 258 LEU A O 1
ATOM 1953 N N . GLN A 1 259 ? -0.245 4.293 0.014 1.00 94.75 259 GLN A N 1
ATOM 1954 C CA . GLN A 1 259 ? 0.657 3.846 1.064 1.00 94.75 259 GLN A CA 1
ATOM 1955 C C . GLN A 1 259 ? 1.700 4.934 1.291 1.00 94.75 259 GLN A C 1
ATOM 1957 O O . GLN A 1 259 ? 2.455 5.273 0.381 1.00 94.75 259 GLN A O 1
ATOM 1962 N N . LEU A 1 260 ? 1.696 5.511 2.484 1.00 93.06 260 LEU A N 1
ATOM 1963 C CA . LEU A 1 260 ? 2.554 6.616 2.875 1.00 93.06 260 LEU A CA 1
ATOM 1964 C C . LEU A 1 260 ? 3.272 6.231 4.159 1.00 93.06 260 LEU A C 1
ATOM 1966 O O . LEU A 1 260 ? 2.618 5.854 5.130 1.00 93.06 260 LEU A O 1
ATOM 1970 N N . SER A 1 261 ? 4.595 6.345 4.167 1.00 91.81 261 SER A N 1
ATOM 1971 C CA . SER A 1 261 ? 5.421 6.099 5.342 1.00 91.81 261 SER A CA 1
ATOM 1972 C C . SER A 1 261 ? 6.426 7.227 5.571 1.00 91.81 261 SER A C 1
ATOM 1974 O O . SER A 1 261 ? 7.035 7.713 4.618 1.00 91.81 261 SER A O 1
ATOM 1976 N N . GLY A 1 262 ? 6.587 7.650 6.828 1.00 88.25 262 GLY A N 1
ATOM 1977 C CA . GLY A 1 262 ? 7.622 8.593 7.266 1.00 88.25 262 GLY A CA 1
ATOM 1978 C C . GLY A 1 262 ? 7.469 10.015 6.729 1.00 88.25 262 GLY A C 1
ATOM 1979 O O . GLY A 1 262 ? 8.458 10.677 6.424 1.00 88.25 262 GLY A O 1
ATOM 1980 N N . ILE A 1 263 ? 6.233 10.498 6.598 1.00 87.12 263 ILE A N 1
ATOM 1981 C CA . ILE A 1 263 ? 5.951 11.868 6.154 1.00 87.12 263 ILE A CA 1
ATOM 1982 C C . ILE A 1 263 ? 5.771 12.751 7.390 1.00 87.12 263 ILE A C 1
ATOM 1984 O O . ILE A 1 263 ? 4.720 12.713 8.024 1.00 87.12 263 ILE A O 1
ATOM 1988 N N . GLY A 1 264 ? 6.798 13.530 7.733 1.00 86.19 264 GLY A N 1
ATOM 1989 C CA . GLY A 1 264 ? 6.804 14.382 8.928 1.00 86.19 264 GLY A CA 1
ATOM 1990 C C . GLY A 1 264 ? 6.164 15.767 8.747 1.00 86.19 264 GLY A C 1
ATOM 1991 O O . GLY A 1 264 ? 5.835 16.191 7.634 1.00 86.19 264 GLY A O 1
ATOM 1992 N N . GLN A 1 265 ? 6.037 16.512 9.853 1.00 79.38 265 GLN A N 1
ATOM 1993 C CA . GLN A 1 265 ? 5.590 17.913 9.841 1.00 79.38 265 GLN A CA 1
ATOM 1994 C C . GLN A 1 265 ? 6.566 18.815 9.074 1.00 79.38 265 GLN A C 1
ATOM 1996 O O . GLN A 1 265 ? 7.744 18.959 9.402 1.00 79.38 265 GLN A O 1
ATOM 2001 N N . ALA A 1 266 ? 6.041 19.449 8.033 1.00 77.00 266 ALA A N 1
ATOM 2002 C CA . ALA A 1 266 ? 6.765 20.270 7.080 1.00 77.00 266 ALA A CA 1
ATOM 2003 C C . ALA A 1 266 ? 5.896 21.435 6.605 1.00 77.00 266 ALA A C 1
ATOM 2005 O O . ALA A 1 266 ? 4.663 21.355 6.670 1.00 77.00 266 ALA A O 1
ATOM 2006 N N . GLU A 1 267 ? 6.512 22.463 6.020 1.00 64.88 267 GLU A N 1
ATOM 2007 C CA . GLU A 1 267 ? 5.780 23.345 5.108 1.00 64.88 267 GLU A CA 1
ATOM 2008 C C . GLU A 1 267 ? 5.206 22.499 3.957 1.00 64.88 267 GLU A C 1
ATOM 2010 O O . GLU A 1 267 ? 5.937 21.781 3.276 1.00 64.88 267 GLU A O 1
ATOM 2015 N N . GLY A 1 268 ? 3.881 22.536 3.780 1.00 74.38 268 GLY A N 1
ATOM 2016 C CA . GLY A 1 268 ? 3.174 21.682 2.816 1.00 74.38 268 GLY A CA 1
ATOM 2017 C C . GLY A 1 268 ? 2.808 20.282 3.324 1.00 74.38 268 GLY A C 1
ATOM 2018 O O . GLY A 1 268 ? 2.470 19.423 2.512 1.00 74.38 268 GLY A O 1
ATOM 2019 N N . SER A 1 269 ? 2.864 20.049 4.639 1.00 84.88 269 SER A N 1
ATOM 2020 C CA . SER A 1 269 ? 2.343 18.828 5.270 1.00 84.88 269 SER A CA 1
ATOM 2021 C C . SER A 1 269 ? 0.889 18.549 4.879 1.00 84.88 269 SER A C 1
ATOM 2023 O O . SER A 1 269 ? 0.105 19.462 4.612 1.00 84.88 269 SER A O 1
ATOM 2025 N N . LEU A 1 270 ? 0.545 17.260 4.836 1.00 91.31 270 LEU A N 1
ATOM 2026 C CA . LEU A 1 270 ? -0.791 16.786 4.499 1.00 91.31 270 LEU A CA 1
ATOM 2027 C C . LEU A 1 270 ? -1.792 17.314 5.530 1.00 91.31 270 LEU A C 1
ATOM 2029 O O . LEU A 1 270 ? -1.789 16.873 6.678 1.00 91.31 270 LEU A O 1
ATOM 2033 N N . SER A 1 271 ? -2.652 18.251 5.137 1.00 93.69 271 SER A N 1
ATOM 2034 C CA . SER A 1 271 ? -3.743 18.674 6.012 1.00 93.69 271 SER A CA 1
ATOM 2035 C C . SER A 1 271 ? -4.877 17.655 6.009 1.00 93.69 271 SER A C 1
ATOM 2037 O O . SER A 1 271 ? -5.069 16.896 5.054 1.00 93.69 271 SER A O 1
ATOM 2039 N N . PHE A 1 272 ? -5.666 17.654 7.078 1.00 95.12 272 PHE A N 1
ATOM 2040 C CA . PHE A 1 272 ? -6.858 16.826 7.165 1.00 95.12 272 PHE A CA 1
ATOM 2041 C C . PHE A 1 272 ? -7.840 17.123 6.024 1.00 95.12 272 PHE A C 1
ATOM 2043 O O . PHE A 1 272 ? -8.341 16.192 5.397 1.00 95.12 272 PHE A O 1
ATOM 2050 N N . ASP A 1 273 ? -8.041 18.399 5.681 1.00 94.50 273 ASP A N 1
ATOM 2051 C CA . ASP A 1 273 ? -8.918 18.809 4.575 1.00 94.50 273 ASP A CA 1
ATOM 2052 C C . ASP A 1 273 ? -8.416 18.280 3.225 1.00 94.50 273 ASP A C 1
ATOM 2054 O O . ASP A 1 273 ? -9.201 17.839 2.387 1.00 94.50 273 ASP A O 1
ATOM 2058 N N . GLN A 1 274 ? -7.095 18.284 3.019 1.00 93.31 274 GLN A N 1
ATOM 2059 C CA . GLN A 1 274 ? -6.468 17.725 1.824 1.00 93.31 274 GLN A CA 1
ATOM 2060 C C . GLN A 1 274 ? -6.663 16.212 1.747 1.00 93.31 274 GLN A C 1
ATOM 2062 O O . GLN A 1 274 ? -7.048 15.709 0.692 1.00 93.31 274 GLN A O 1
ATOM 2067 N N . LEU A 1 275 ? -6.445 15.492 2.854 1.00 95.19 275 LEU A N 1
ATOM 2068 C CA . LEU A 1 275 ? -6.682 14.049 2.924 1.00 95.19 275 LEU A CA 1
ATOM 2069 C C . LEU A 1 275 ? -8.157 13.731 2.654 1.00 95.19 275 LEU A C 1
ATOM 2071 O O . LEU A 1 275 ? -8.463 12.828 1.878 1.00 95.19 275 LEU A O 1
ATOM 2075 N N . HIS A 1 276 ? -9.070 14.491 3.258 1.00 95.50 276 HIS A N 1
ATOM 2076 C CA . HIS A 1 276 ? -10.511 14.324 3.095 1.00 95.50 276 HIS A CA 1
ATOM 2077 C C . HIS A 1 276 ? -10.947 14.551 1.643 1.00 95.50 276 HIS A C 1
ATOM 2079 O O . HIS A 1 276 ? -11.562 13.666 1.045 1.00 95.50 276 HIS A O 1
ATOM 2085 N N . ALA A 1 277 ? -10.553 15.674 1.036 1.00 94.44 277 ALA A N 1
ATOM 2086 C CA . ALA A 1 277 ? -10.861 15.993 -0.357 1.00 94.44 277 ALA A CA 1
ATOM 2087 C C . ALA A 1 277 ? -10.280 14.958 -1.335 1.00 94.44 277 ALA A C 1
ATOM 2089 O O . ALA A 1 277 ? -10.939 14.559 -2.303 1.00 94.44 277 ALA A O 1
ATOM 2090 N N . PHE A 1 278 ? -9.064 14.480 -1.061 1.00 94.31 278 PHE A N 1
ATOM 2091 C CA . PHE A 1 278 ? -8.433 13.406 -1.818 1.00 94.31 278 PHE A CA 1
ATOM 2092 C C . PHE A 1 278 ? -9.246 12.103 -1.739 1.00 94.31 278 PHE A C 1
ATOM 2094 O O . PHE A 1 278 ? -9.571 11.513 -2.774 1.00 94.31 278 PHE A O 1
ATOM 2101 N N . LEU A 1 279 ? -9.617 11.665 -0.532 1.00 95.88 279 LEU A N 1
ATOM 2102 C CA . LEU A 1 279 ? -10.394 10.441 -0.329 1.00 95.88 279 LEU A CA 1
ATOM 2103 C C . LEU A 1 279 ? -11.790 10.548 -0.953 1.00 95.88 279 LEU A C 1
ATOM 2105 O O . LEU A 1 279 ? -12.255 9.592 -1.576 1.00 95.88 279 LEU A O 1
ATOM 2109 N N . ALA A 1 280 ? -12.426 11.720 -0.871 1.00 95.75 280 ALA A N 1
ATOM 2110 C CA . ALA A 1 280 ? -13.694 12.004 -1.542 1.00 95.75 280 ALA A CA 1
ATOM 2111 C C . ALA A 1 280 ? -13.592 11.849 -3.069 1.00 95.75 280 ALA A C 1
ATOM 2113 O O . ALA A 1 280 ? -14.523 11.365 -3.715 1.00 95.75 280 ALA A O 1
ATOM 2114 N N . SER A 1 281 ? -12.442 12.211 -3.642 1.00 95.00 281 SER A N 1
ATOM 2115 C CA . SER A 1 281 ? -12.162 12.107 -5.079 1.00 95.00 281 SER A CA 1
ATOM 2116 C C . SER A 1 281 ? -11.741 10.696 -5.521 1.00 95.00 281 SER A C 1
ATOM 2118 O O . SER A 1 281 ? -11.613 10.433 -6.719 1.00 95.00 281 SER A O 1
ATOM 2120 N N . SER A 1 282 ? -11.559 9.765 -4.577 1.00 96.69 282 SER A N 1
ATOM 2121 C CA . SER A 1 282 ? -11.091 8.394 -4.822 1.00 96.69 282 SER A CA 1
ATOM 2122 C C . SER A 1 282 ? -12.001 7.335 -4.175 1.00 96.69 282 SER A C 1
ATOM 2124 O O . SER A 1 282 ? -11.546 6.517 -3.376 1.00 96.69 282 SER A O 1
ATOM 2126 N N . PRO A 1 283 ? -13.293 7.253 -4.556 1.00 96.69 283 PRO A N 1
ATOM 2127 C CA . PRO A 1 283 ? -14.250 6.319 -3.942 1.00 96.69 283 PRO A CA 1
ATOM 2128 C C . PRO A 1 283 ? -13.931 4.833 -4.196 1.00 96.69 283 PRO A C 1
ATOM 2130 O O . PRO A 1 283 ? -14.476 3.946 -3.535 1.00 96.69 283 PRO A O 1
ATOM 2133 N N . ALA A 1 284 ? -13.060 4.544 -5.170 1.00 96.75 284 ALA A N 1
ATOM 2134 C CA . ALA A 1 284 ? -12.592 3.199 -5.498 1.00 96.75 284 ALA A CA 1
ATOM 2135 C C . ALA A 1 284 ? -11.385 2.745 -4.654 1.00 96.75 284 ALA A C 1
ATOM 2137 O O . ALA A 1 284 ? -10.868 1.650 -4.896 1.00 96.75 284 ALA A O 1
ATOM 2138 N N . ILE A 1 285 ? -10.933 3.559 -3.692 1.00 97.56 285 ILE A N 1
ATOM 2139 C CA . ILE A 1 285 ? -9.790 3.233 -2.842 1.00 97.56 285 ILE A CA 1
ATOM 2140 C C . ILE A 1 285 ? -10.053 1.959 -2.033 1.00 97.56 285 ILE A C 1
ATOM 2142 O O . ILE A 1 285 ? -11.120 1.760 -1.451 1.00 97.56 285 ILE A O 1
ATOM 2146 N N . ARG A 1 286 ? -9.071 1.059 -2.055 1.00 97.38 286 ARG A N 1
ATOM 2147 C CA . ARG A 1 286 ? -9.086 -0.250 -1.391 1.00 97.38 286 ARG A CA 1
ATOM 2148 C C . ARG A 1 286 ? -8.075 -0.324 -0.264 1.00 97.38 286 ARG A C 1
ATOM 2150 O O . ARG A 1 286 ? -8.335 -1.000 0.727 1.00 97.38 286 ARG A O 1
ATOM 2157 N N . VAL A 1 287 ? -6.938 0.343 -0.431 1.00 97.19 287 VAL A N 1
ATOM 2158 C CA . VAL A 1 287 ? -5.817 0.291 0.503 1.00 97.19 287 VAL A CA 1
ATOM 2159 C C . VAL A 1 287 ? -5.455 1.709 0.904 1.00 97.19 287 VAL A C 1
ATOM 2161 O O . VAL A 1 287 ? -5.134 2.528 0.045 1.00 97.19 287 VAL A O 1
ATOM 2164 N N . ILE A 1 288 ? -5.523 1.978 2.201 1.00 97.62 288 ILE A N 1
ATOM 2165 C CA . ILE A 1 288 ? -4.989 3.174 2.841 1.00 97.62 288 ILE A CA 1
ATOM 2166 C C . ILE A 1 288 ? -4.040 2.676 3.921 1.00 97.62 288 ILE A C 1
ATOM 2168 O O . ILE A 1 288 ? -4.477 2.038 4.876 1.00 97.62 288 ILE A O 1
ATOM 2172 N N . GLN A 1 289 ? -2.750 2.935 3.755 1.00 96.75 289 GLN A N 1
ATOM 2173 C CA . GLN A 1 289 ? -1.746 2.660 4.776 1.00 96.75 289 GLN A CA 1
ATOM 2174 C C . GLN A 1 289 ? -0.977 3.942 5.044 1.00 96.75 289 GLN A C 1
ATOM 2176 O O . GLN A 1 289 ? -0.325 4.475 4.151 1.00 96.75 289 GLN A O 1
ATOM 2181 N N . LEU A 1 290 ? -1.101 4.450 6.259 1.00 95.94 290 LEU A N 1
ATOM 2182 C CA . LEU A 1 290 ? -0.417 5.634 6.745 1.00 95.94 290 LEU A CA 1
ATOM 2183 C C . LEU A 1 290 ? 0.447 5.183 7.916 1.00 95.94 290 LEU A C 1
ATOM 2185 O O . LEU A 1 290 ? -0.083 4.689 8.909 1.00 95.94 290 LEU A O 1
ATOM 2189 N N . ASP A 1 291 ? 1.761 5.312 7.773 1.00 93.94 291 ASP A N 1
ATOM 2190 C CA . ASP A 1 291 ? 2.734 4.890 8.773 1.00 93.94 291 ASP A CA 1
ATOM 2191 C C . ASP A 1 291 ? 3.701 6.029 9.119 1.00 93.94 291 ASP A C 1
ATOM 2193 O O . ASP A 1 291 ? 4.416 6.510 8.252 1.00 93.94 291 ASP A O 1
ATOM 2197 N N . ARG A 1 292 ? 3.760 6.510 10.363 1.00 92.31 292 ARG A N 1
ATOM 2198 C CA . ARG A 1 292 ? 4.568 7.707 10.713 1.00 92.31 292 ARG A CA 1
ATOM 2199 C C . ARG A 1 292 ? 4.227 8.907 9.817 1.00 92.31 292 ARG A C 1
ATOM 2201 O O . ARG A 1 292 ? 5.116 9.547 9.253 1.00 92.31 292 ARG A O 1
ATOM 2208 N N . VAL A 1 293 ? 2.934 9.155 9.620 1.00 92.50 293 VAL A N 1
ATOM 2209 C CA . VAL A 1 293 ? 2.436 10.280 8.820 1.00 92.50 293 VAL A CA 1
ATOM 2210 C C . VAL A 1 293 ? 1.862 11.337 9.751 1.00 92.50 293 VAL A C 1
ATOM 2212 O O . VAL A 1 293 ? 0.894 11.093 10.476 1.00 92.50 293 VAL A O 1
ATOM 2215 N N . ASP A 1 294 ? 2.438 12.529 9.688 1.00 92.25 294 ASP A N 1
ATOM 2216 C CA . ASP A 1 294 ? 1.925 13.709 10.357 1.00 92.25 294 ASP A CA 1
ATOM 2217 C C . ASP A 1 294 ? 0.855 14.375 9.492 1.00 92.25 294 ASP A C 1
ATOM 2219 O O . ASP A 1 294 ? 1.134 14.948 8.436 1.00 92.25 294 ASP A O 1
ATOM 2223 N N . ILE A 1 295 ? -0.387 14.307 9.964 1.00 94.44 295 ILE A N 1
ATOM 2224 C CA . ILE A 1 295 ? -1.524 14.979 9.341 1.00 94.44 295 ILE A CA 1
ATOM 2225 C C . ILE A 1 295 ? -1.831 16.225 10.162 1.00 94.44 295 ILE A C 1
ATOM 2227 O O . ILE A 1 295 ? -2.072 16.138 11.369 1.00 94.44 295 ILE A O 1
ATOM 2231 N N . VAL A 1 296 ? -1.835 17.386 9.513 1.00 94.81 296 VAL A N 1
ATOM 2232 C CA . VAL A 1 296 ? -2.191 18.644 10.174 1.00 94.81 296 VAL A CA 1
ATOM 2233 C C . VAL A 1 296 ? -3.700 18.654 10.413 1.00 94.81 296 VAL A C 1
ATOM 2235 O O . VAL A 1 296 ? -4.455 18.554 9.441 1.00 94.81 296 VAL A O 1
ATOM 2238 N N . PRO A 1 297 ? -4.164 18.771 11.667 1.00 94.50 297 PRO A N 1
ATOM 2239 C CA . PRO A 1 297 ? -5.588 18.755 11.960 1.00 94.50 297 PRO A CA 1
ATOM 2240 C C . PRO A 1 297 ? -6.298 19.962 11.347 1.00 94.50 297 PRO A C 1
ATOM 2242 O O . PRO A 1 297 ? -5.731 21.054 11.254 1.00 94.50 297 PRO A O 1
ATOM 2245 N N . SER A 1 298 ? -7.552 19.767 10.945 1.00 93.81 298 SER A N 1
ATOM 2246 C CA . SER A 1 298 ? -8.403 20.864 10.479 1.00 93.81 298 SER A CA 1
ATOM 2247 C C . SER A 1 298 ? -8.951 21.665 11.657 1.00 93.81 298 SER A C 1
ATOM 2249 O O . SER A 1 298 ? -9.150 21.132 12.752 1.00 93.81 298 SER A O 1
ATOM 2251 N N . LEU A 1 299 ? -9.212 22.952 11.428 1.00 92.25 299 LEU A N 1
ATOM 2252 C CA . LEU A 1 299 ? -9.959 23.797 12.365 1.00 92.25 299 LEU A CA 1
ATOM 2253 C C . LEU A 1 299 ? -11.474 23.578 12.248 1.00 92.25 299 LEU A C 1
ATOM 2255 O O . LEU A 1 299 ? -12.216 23.968 13.148 1.00 92.25 299 LEU A O 1
ATOM 2259 N N . GLU A 1 300 ? -11.937 22.976 11.151 1.00 89.31 300 GLU A N 1
ATOM 2260 C CA . GLU A 1 300 ? -13.351 22.718 10.902 1.00 89.31 300 GLU A CA 1
ATOM 2261 C C . GLU A 1 300 ? -13.748 21.346 11.462 1.00 89.31 300 GLU A C 1
ATOM 2263 O O . GLU A 1 300 ? -13.167 20.318 11.115 1.00 89.31 300 GLU A O 1
ATOM 2268 N N . SER A 1 301 ? -14.750 21.317 12.345 1.00 79.94 301 SER A N 1
ATOM 2269 C CA . SER A 1 301 ? -15.235 20.082 12.978 1.00 79.94 301 SER A CA 1
ATOM 2270 C C . SER A 1 301 ? -16.259 19.309 12.139 1.00 79.94 301 SER A C 1
ATOM 2272 O O . SER A 1 301 ? -16.524 18.143 12.423 1.00 79.94 301 SER A O 1
ATOM 2274 N N . ASP A 1 302 ? -16.834 19.938 11.110 1.00 91.38 302 ASP A N 1
ATOM 2275 C CA . ASP A 1 302 ? -18.103 19.502 10.508 1.00 91.38 302 ASP A CA 1
ATOM 2276 C C . ASP A 1 302 ? -17.932 18.968 9.076 1.00 91.38 302 ASP A C 1
ATOM 2278 O O . ASP A 1 302 ? -18.699 19.287 8.163 1.00 91.38 302 ASP A O 1
ATOM 2282 N N . LEU A 1 303 ? -16.916 18.132 8.860 1.00 94.31 303 LEU A N 1
ATOM 2283 C CA . LEU A 1 303 ? -16.695 17.500 7.561 1.00 94.31 303 LEU A CA 1
ATOM 2284 C C . LEU A 1 303 ? -17.682 16.341 7.316 1.00 94.31 303 LEU A C 1
ATOM 2286 O O . LEU A 1 303 ? -18.007 15.580 8.233 1.00 94.31 303 LEU A O 1
ATOM 2290 N N . PRO A 1 304 ? -18.180 16.169 6.075 1.00 96.88 304 PRO A N 1
ATOM 2291 C CA . PRO A 1 304 ? -19.155 15.132 5.766 1.00 96.88 304 PRO A CA 1
ATOM 2292 C C . PRO A 1 304 ? -18.535 13.733 5.874 1.00 96.88 304 PRO A C 1
ATOM 2294 O O . PRO A 1 304 ? -17.351 13.534 5.590 1.00 96.88 304 PRO A O 1
ATOM 2297 N N . ILE A 1 305 ? -19.368 12.749 6.227 1.00 97.31 305 ILE A N 1
ATOM 2298 C CA . ILE A 1 305 ? -18.966 11.338 6.289 1.00 97.31 305 ILE A CA 1
ATOM 2299 C C . ILE A 1 305 ? -18.554 10.859 4.889 1.00 97.31 305 ILE A C 1
ATOM 2301 O O . ILE A 1 305 ? -19.337 10.901 3.939 1.00 97.31 305 ILE A O 1
ATOM 2305 N N . LEU A 1 306 ? -17.332 10.347 4.782 1.00 97.50 306 LEU A N 1
ATOM 2306 C CA . LEU A 1 306 ? -16.760 9.727 3.597 1.00 97.50 306 LEU A CA 1
ATOM 2307 C C . LEU A 1 306 ? -17.114 8.246 3.553 1.00 97.50 306 LEU A C 1
ATOM 2309 O O . LEU A 1 306 ? -16.664 7.451 4.378 1.00 97.50 306 LEU A O 1
ATOM 2313 N N . THR A 1 307 ? -17.898 7.863 2.548 1.00 97.50 307 THR A N 1
ATOM 2314 C CA . THR A 1 307 ? -18.204 6.455 2.287 1.00 97.50 307 THR A CA 1
ATOM 2315 C C . THR A 1 307 ? -17.225 5.899 1.258 1.00 97.50 307 THR A C 1
ATOM 2317 O O . THR A 1 307 ? -17.245 6.297 0.097 1.00 97.50 307 THR A O 1
ATOM 2320 N N . LEU A 1 308 ? -16.386 4.958 1.686 1.00 97.81 308 LEU A N 1
ATOM 2321 C CA . LEU A 1 308 ? -15.365 4.274 0.896 1.00 97.81 308 LEU A CA 1
ATOM 2322 C C . LEU A 1 308 ? -15.744 2.787 0.753 1.00 97.81 308 LEU A C 1
ATOM 2324 O O . LEU A 1 308 ? -15.179 1.931 1.434 1.00 97.81 308 LEU A O 1
ATOM 2328 N N . PRO A 1 309 ? -16.710 2.436 -0.118 1.00 97.31 309 PRO A N 1
ATOM 2329 C CA . PRO A 1 309 ? -17.298 1.089 -0.169 1.00 97.31 309 PRO A CA 1
ATOM 2330 C C . PRO A 1 309 ? -16.310 0.004 -0.624 1.00 97.31 309 PRO A C 1
ATOM 2332 O O . PRO A 1 309 ? -16.515 -1.190 -0.389 1.00 97.31 309 PRO A O 1
ATOM 2335 N N . SER A 1 310 ? -15.242 0.419 -1.308 1.00 97.44 310 SER A N 1
ATOM 2336 C CA . SER A 1 310 ? -14.184 -0.470 -1.785 1.00 97.44 310 SER A CA 1
ATOM 2337 C C . SER A 1 310 ? -13.063 -0.660 -0.768 1.00 97.44 310 SER A C 1
ATOM 2339 O O . SER A 1 310 ? -12.190 -1.486 -1.022 1.00 97.44 310 SER A O 1
ATOM 2341 N N . LEU A 1 311 ? -13.077 0.042 0.371 1.00 98.06 311 LEU A N 1
ATOM 2342 C CA . LEU A 1 311 ? -12.003 -0.037 1.355 1.00 98.06 311 LEU A CA 1
ATOM 2343 C C . LEU A 1 311 ? -11.894 -1.469 1.899 1.00 98.06 311 LEU A C 1
ATOM 2345 O O . LEU A 1 311 ? -12.898 -2.120 2.196 1.00 98.06 311 LEU A O 1
ATOM 2349 N N . ARG A 1 312 ? -10.668 -1.988 1.942 1.00 97.12 312 ARG A N 1
ATOM 2350 C CA . ARG A 1 312 ? -10.329 -3.346 2.399 1.00 97.12 312 ARG A CA 1
ATOM 2351 C C . ARG A 1 312 ? -9.208 -3.340 3.422 1.00 97.12 312 ARG A C 1
ATOM 2353 O O . ARG A 1 312 ? -9.212 -4.186 4.305 1.00 97.12 312 ARG A O 1
ATOM 2360 N N . ILE A 1 313 ? -8.271 -2.407 3.303 1.00 97.31 313 ILE A N 1
ATOM 2361 C CA . ILE A 1 313 ? -7.134 -2.254 4.207 1.00 97.31 313 ILE A CA 1
ATOM 2362 C C . ILE A 1 313 ? -7.098 -0.796 4.651 1.00 97.31 313 ILE A C 1
ATOM 2364 O O . ILE A 1 313 ? -6.971 0.098 3.814 1.00 97.31 313 ILE A O 1
ATOM 2368 N N . LEU A 1 314 ? -7.216 -0.582 5.958 1.00 97.88 314 LEU A N 1
ATOM 2369 C CA . LEU A 1 314 ? -6.995 0.695 6.621 1.00 97.88 314 LEU A CA 1
ATOM 2370 C C . LEU A 1 314 ? -5.954 0.478 7.722 1.00 97.88 314 LEU A C 1
ATOM 2372 O O . LEU A 1 314 ? -6.282 -0.054 8.775 1.00 97.88 314 LEU A O 1
ATOM 2376 N N . ASP A 1 315 ? -4.703 0.841 7.468 1.00 97.25 315 ASP A N 1
ATOM 2377 C CA . ASP A 1 315 ? -3.614 0.756 8.447 1.00 97.25 315 ASP A CA 1
ATOM 2378 C C . ASP A 1 315 ? -3.169 2.177 8.810 1.00 97.25 315 ASP A C 1
ATOM 2380 O O . ASP A 1 315 ? -2.770 2.939 7.933 1.00 97.25 315 ASP A O 1
ATOM 2384 N N . LEU A 1 316 ? -3.315 2.560 10.074 1.00 96.94 316 LEU A N 1
ATOM 2385 C CA . LEU A 1 316 ? -3.117 3.917 10.584 1.00 96.94 316 LEU A CA 1
ATOM 2386 C C . LEU A 1 316 ? -2.113 3.895 11.735 1.00 96.94 316 LEU A C 1
ATOM 2388 O O . LEU A 1 316 ? -2.445 4.183 12.887 1.00 96.94 316 LEU A O 1
ATOM 2392 N N . CYS A 1 317 ? -0.885 3.510 11.422 1.00 93.62 317 CYS A N 1
ATOM 2393 C CA . CYS A 1 317 ? 0.152 3.332 12.422 1.00 93.62 317 CYS A CA 1
ATOM 2394 C C . CYS A 1 317 ? 1.050 4.536 12.549 1.00 93.62 317 CYS A C 1
ATOM 2396 O O . CYS A 1 317 ? 1.397 5.206 11.586 1.00 93.62 317 CYS A O 1
ATOM 2398 N N . ARG A 1 318 ? 1.404 4.852 13.787 1.00 93.19 318 ARG A N 1
ATOM 2399 C CA . ARG A 1 318 ? 2.229 5.999 14.147 1.00 93.19 318 ARG A CA 1
ATOM 2400 C C . ARG A 1 318 ? 1.714 7.297 13.504 1.00 93.19 318 ARG A C 1
ATOM 2402 O O . ARG A 1 318 ? 2.493 8.187 13.183 1.00 93.19 318 ARG A O 1
ATOM 2409 N N . VAL A 1 319 ? 0.400 7.384 13.275 1.00 94.75 319 VAL A N 1
ATOM 2410 C CA . VAL A 1 319 ? -0.292 8.584 12.795 1.00 94.75 319 VAL A CA 1
ATOM 2411 C C . VAL A 1 319 ? -0.594 9.458 14.004 1.00 94.75 319 VAL A C 1
ATOM 2413 O O . VAL A 1 319 ? -0.950 8.953 15.070 1.00 94.75 319 VAL A O 1
ATOM 2416 N N . ASN A 1 320 ? -0.463 10.774 13.851 1.00 93.44 320 ASN A N 1
ATOM 2417 C CA . ASN A 1 320 ? -0.745 11.712 14.933 1.00 93.44 320 ASN A CA 1
ATOM 2418 C C . ASN A 1 320 ? -2.155 11.498 15.534 1.00 93.44 320 ASN A C 1
ATOM 2420 O O . ASN A 1 320 ? -3.152 11.449 14.811 1.00 93.44 320 ASN A O 1
ATOM 2424 N N . GLN A 1 321 ? -2.243 11.418 16.867 1.00 94.62 321 GLN A N 1
ATOM 2425 C CA . GLN A 1 321 ? -3.489 11.113 17.586 1.00 94.62 321 GLN A CA 1
ATOM 2426 C C . GLN A 1 321 ? -4.613 12.121 17.302 1.00 94.62 321 GLN A C 1
ATOM 2428 O O . GLN A 1 321 ? -5.764 11.721 17.125 1.00 94.62 321 GLN A O 1
ATOM 2433 N N . VAL A 1 322 ? -4.284 13.411 17.181 1.00 95.19 322 VAL A N 1
ATOM 2434 C CA . VAL A 1 322 ? -5.265 14.473 16.905 1.00 95.19 322 VAL A CA 1
ATOM 2435 C C . VAL A 1 322 ? -5.878 14.299 15.516 1.00 95.19 322 VAL A C 1
ATOM 2437 O O . VAL A 1 322 ? -7.078 14.491 15.331 1.00 95.19 322 VAL A O 1
ATOM 2440 N N . ALA A 1 323 ? -5.088 13.849 14.542 1.00 95.19 323 ALA A N 1
ATOM 2441 C CA . ALA A 1 323 ? -5.604 13.533 13.219 1.00 95.19 323 ALA A CA 1
ATOM 2442 C C . ALA A 1 323 ? -6.510 12.297 13.223 1.00 95.19 323 ALA A C 1
ATOM 2444 O O . ALA A 1 323 ? -7.521 12.283 12.524 1.00 95.19 323 ALA A O 1
ATOM 2445 N N . LEU A 1 324 ? -6.198 11.274 14.026 1.00 96.50 324 LEU A N 1
ATOM 2446 C CA . LEU A 1 324 ? -7.059 10.093 14.168 1.00 96.50 324 LEU A CA 1
ATOM 2447 C C . LEU A 1 324 ? -8.416 10.437 14.794 1.00 96.50 324 LEU A C 1
ATOM 2449 O O . LEU A 1 324 ? -9.437 9.918 14.336 1.00 96.50 324 LEU A O 1
ATOM 2453 N N . LEU A 1 325 ? -8.435 11.347 15.776 1.00 96.62 325 LEU A N 1
ATOM 2454 C CA . LEU A 1 325 ? -9.667 11.872 16.374 1.00 96.62 325 LEU A CA 1
ATOM 2455 C C . LEU A 1 325 ? -10.584 12.532 15.335 1.00 96.62 325 LEU A C 1
ATOM 2457 O O . LEU A 1 325 ? -11.801 12.428 15.455 1.00 96.62 325 LEU A O 1
ATOM 2461 N N . GLN A 1 326 ? -10.025 13.159 14.297 1.00 96.25 326 GLN A N 1
ATOM 2462 C CA . GLN A 1 326 ? -10.796 13.767 13.207 1.00 96.25 326 GLN A CA 1
ATOM 2463 C C . GLN A 1 326 ? -11.137 12.767 12.092 1.00 96.25 326 GLN A C 1
ATOM 2465 O O . GLN A 1 326 ? -12.246 12.775 11.556 1.00 96.25 326 GLN A O 1
ATOM 2470 N N . LEU A 1 327 ? -10.206 11.870 11.756 1.00 96.75 327 LEU A N 1
ATOM 2471 C CA . LEU A 1 327 ? -10.321 10.948 10.627 1.00 96.75 327 LEU A CA 1
ATOM 2472 C C . LEU A 1 327 ? -11.308 9.813 10.877 1.00 96.75 327 LEU A C 1
ATOM 2474 O O . LEU A 1 327 ? -12.167 9.538 10.040 1.00 96.75 327 LEU A O 1
ATOM 2478 N N . LEU A 1 328 ? -11.210 9.136 12.019 1.00 97.50 328 LEU A N 1
ATOM 2479 C CA . LEU A 1 328 ? -12.024 7.950 12.270 1.00 97.50 328 LEU A CA 1
ATOM 2480 C C . LEU A 1 328 ? -13.534 8.250 12.282 1.00 97.50 328 LEU A C 1
ATOM 2482 O O . LEU A 1 328 ? -14.269 7.472 11.671 1.00 97.50 328 LEU A O 1
ATOM 2486 N N . PRO A 1 329 ? -14.034 9.361 12.867 1.00 97.81 329 PRO A N 1
ATOM 2487 C CA . PRO A 1 329 ? -15.459 9.692 12.841 1.00 97.81 329 PRO A CA 1
ATOM 2488 C C . PRO A 1 329 ? -16.032 9.936 11.445 1.00 97.81 329 PRO A C 1
ATOM 2490 O O . PRO A 1 329 ? -17.200 9.598 11.223 1.00 97.81 329 PRO A O 1
ATOM 2493 N N . VAL A 1 330 ? -15.236 10.446 10.501 1.00 97.38 330 VAL A N 1
ATOM 2494 C CA . VAL A 1 330 ? -15.708 10.746 9.141 1.00 97.38 330 VAL A CA 1
ATOM 2495 C C . VAL A 1 330 ? -15.622 9.550 8.193 1.00 97.38 330 VAL A C 1
ATOM 2497 O O . VAL A 1 330 ? -16.295 9.560 7.172 1.00 97.38 330 VAL A O 1
ATOM 2500 N N . LEU A 1 331 ? -14.853 8.499 8.494 1.00 97.69 331 LEU A N 1
ATOM 2501 C CA . LEU A 1 331 ? -14.699 7.349 7.593 1.00 97.69 331 LEU A CA 1
ATOM 2502 C C . LEU A 1 331 ? -15.791 6.281 7.763 1.00 97.69 331 LEU A C 1
ATOM 2504 O O . LEU A 1 331 ? -16.096 5.841 8.873 1.00 97.69 331 LEU A O 1
ATOM 2508 N N . SER A 1 332 ? -16.308 5.779 6.641 1.00 97.12 332 SER A N 1
ATOM 2509 C CA . SER A 1 332 ? -17.204 4.621 6.558 1.00 97.12 332 SER A CA 1
ATOM 2510 C C . SER A 1 332 ? -16.749 3.673 5.446 1.00 97.12 332 SER A C 1
ATOM 2512 O O . SER A 1 332 ? -16.633 4.082 4.295 1.00 97.12 332 SER A O 1
ATOM 2514 N N . SER A 1 333 ? -16.508 2.396 5.758 1.00 95.69 333 SER A N 1
ATOM 2515 C CA . SER A 1 333 ? -16.056 1.378 4.787 1.00 95.69 333 SER A CA 1
ATOM 2516 C C . SER A 1 333 ? -17.194 0.694 4.009 1.00 95.69 333 SER A C 1
ATOM 2518 O O . SER A 1 333 ? -16.946 -0.185 3.182 1.00 95.69 333 SER A O 1
ATOM 2520 N N . GLY A 1 334 ? -18.454 1.045 4.288 1.00 93.94 334 GLY A N 1
ATOM 2521 C CA . GLY A 1 334 ? -19.616 0.272 3.833 1.00 93.94 334 GLY A CA 1
ATOM 2522 C C . GLY A 1 334 ? -19.657 -1.143 4.434 1.00 93.94 334 GLY A C 1
ATOM 2523 O O . GLY A 1 334 ? -19.093 -1.389 5.498 1.00 93.94 334 GLY A O 1
ATOM 2524 N N . ASP A 1 335 ? -20.295 -2.086 3.734 1.00 95.56 335 ASP A N 1
ATOM 2525 C CA . ASP A 1 335 ? -20.557 -3.455 4.231 1.00 95.56 335 ASP A CA 1
ATOM 2526 C C . ASP A 1 335 ? -19.402 -4.451 4.031 1.00 95.56 335 ASP A C 1
ATOM 2528 O O . ASP A 1 335 ? -19.553 -5.660 4.236 1.00 95.56 335 ASP A O 1
ATOM 2532 N N . SER A 1 336 ? -18.255 -3.966 3.569 1.00 95.06 336 SER A N 1
ATOM 2533 C CA . SER A 1 336 ? -17.140 -4.824 3.195 1.00 95.06 336 SER A CA 1
ATOM 2534 C C . SER A 1 336 ? -16.298 -5.250 4.392 1.00 95.06 336 SER A C 1
ATOM 2536 O O . SER A 1 336 ? -16.119 -4.481 5.332 1.00 95.06 336 SER A O 1
ATOM 2538 N N . ASP A 1 337 ? -15.732 -6.456 4.312 1.00 96.56 337 ASP A N 1
ATOM 2539 C CA . ASP A 1 337 ? -14.740 -6.928 5.277 1.00 96.56 337 ASP A CA 1
ATOM 2540 C C . ASP A 1 337 ? -13.505 -6.012 5.250 1.00 96.56 337 ASP A C 1
ATOM 2542 O O . ASP A 1 337 ? -12.923 -5.765 4.186 1.00 96.56 337 ASP A O 1
ATOM 2546 N N . LEU A 1 338 ? -13.131 -5.507 6.426 1.00 97.00 338 LEU A N 1
ATOM 2547 C CA . LEU A 1 338 ? -12.048 -4.549 6.610 1.00 97.00 338 LEU A CA 1
ATOM 2548 C C . LEU A 1 338 ? -10.925 -5.158 7.460 1.00 97.00 338 LEU A C 1
ATOM 2550 O O . LEU A 1 338 ? -11.156 -5.643 8.570 1.00 97.00 338 LEU A O 1
ATOM 2554 N N . TYR A 1 339 ? -9.699 -5.082 6.945 1.00 96.69 339 TYR A N 1
ATOM 2555 C CA . TYR A 1 339 ? -8.488 -5.120 7.755 1.00 96.69 339 TYR A CA 1
ATOM 2556 C C . TYR A 1 339 ? -8.263 -3.729 8.351 1.00 96.69 339 TYR A C 1
ATOM 2558 O O . TYR A 1 339 ? -8.199 -2.745 7.608 1.00 96.69 339 TYR A O 1
ATOM 2566 N N . PHE A 1 340 ? -8.128 -3.657 9.671 1.00 97.25 340 PHE A N 1
ATOM 2567 C CA . PHE A 1 340 ? -7.859 -2.426 10.399 1.00 97.25 340 PHE A CA 1
ATOM 2568 C C . PHE A 1 340 ? -6.590 -2.568 11.240 1.00 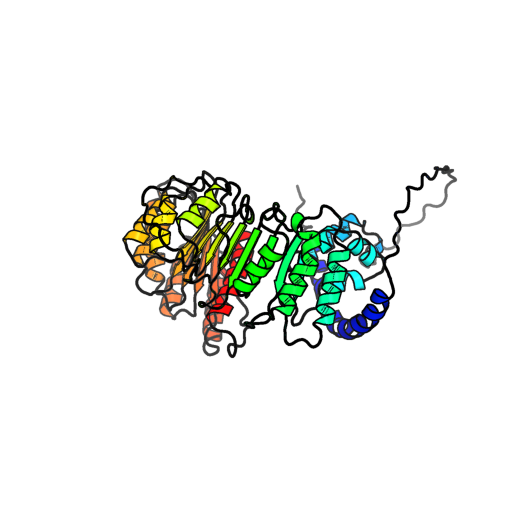97.25 340 PHE A C 1
ATOM 2570 O O . PHE A 1 340 ? -6.517 -3.441 12.102 1.00 97.25 340 PHE A O 1
ATOM 2577 N N . GLY A 1 341 ? -5.594 -1.725 10.986 1.00 96.25 341 GLY A N 1
ATOM 2578 C CA . GLY A 1 341 ? -4.379 -1.616 11.788 1.00 96.25 341 GLY A CA 1
ATOM 2579 C C . GLY A 1 341 ? -4.311 -0.256 12.470 1.00 96.25 341 GLY A C 1
ATOM 2580 O O . GLY A 1 341 ? -4.567 0.760 11.829 1.00 96.25 341 GLY A O 1
ATOM 2581 N N . VAL A 1 342 ? -4.013 -0.226 13.768 1.00 96.19 342 VAL A N 1
ATOM 2582 C CA . VAL A 1 342 ? -3.907 1.021 14.536 1.00 96.19 342 VAL A CA 1
ATOM 2583 C C . VAL A 1 342 ? -2.992 0.838 15.743 1.00 96.19 342 VAL A C 1
ATOM 2585 O O . VAL A 1 342 ? -2.837 -0.273 16.266 1.00 96.19 342 VAL A O 1
ATOM 2588 N N . ASP A 1 343 ? -2.403 1.933 16.207 1.00 93.94 343 ASP A N 1
ATOM 2589 C CA . ASP A 1 343 ? -1.686 1.937 17.476 1.00 93.94 343 ASP A CA 1
ATOM 2590 C C . ASP A 1 343 ? -2.659 2.002 18.655 1.00 93.94 343 ASP A C 1
ATOM 2592 O O . ASP A 1 343 ? -3.724 2.626 18.600 1.00 93.94 343 ASP A O 1
ATOM 2596 N N . ILE A 1 344 ? -2.286 1.377 19.766 1.00 90.75 344 ILE A N 1
ATOM 2597 C CA . ILE A 1 344 ? -3.083 1.452 20.982 1.00 90.75 344 ILE A CA 1
ATOM 2598 C C . ILE A 1 344 ? -2.932 2.847 21.579 1.00 90.75 344 ILE A C 1
ATOM 2600 O O . ILE A 1 344 ? -1.896 3.177 22.156 1.00 90.75 344 ILE A O 1
ATOM 2604 N N . ALA A 1 345 ? -3.991 3.647 21.426 1.00 88.81 345 ALA A N 1
ATOM 2605 C CA . ALA A 1 345 ? -4.101 4.973 22.021 1.00 88.81 345 ALA A CA 1
ATOM 2606 C C . ALA A 1 345 ? -3.673 4.978 23.494 1.00 88.81 345 ALA A C 1
ATOM 2608 O O . ALA A 1 345 ? -3.984 4.051 24.239 1.00 88.81 345 ALA A O 1
ATOM 2609 N N . GLN A 1 346 ? -2.986 6.040 23.904 1.00 89.31 346 GLN A N 1
ATOM 2610 C CA . GLN A 1 346 ? -2.711 6.311 25.318 1.00 89.31 346 GLN A CA 1
ATOM 2611 C C . GLN A 1 346 ? -3.840 7.124 25.956 1.00 89.31 346 GLN A C 1
ATOM 2613 O O . GLN A 1 346 ? -4.103 7.005 27.150 1.00 89.31 346 GLN A O 1
ATOM 2618 N N . GLU A 1 347 ? -4.504 7.952 25.151 1.00 92.12 347 GLU A N 1
ATOM 2619 C CA . GLU A 1 347 ? -5.580 8.828 25.586 1.00 92.12 347 GLU A CA 1
ATOM 2620 C C . GLU A 1 347 ? -6.934 8.117 25.504 1.00 92.12 347 GLU A C 1
ATOM 2622 O O . GLU A 1 347 ? -7.262 7.454 24.514 1.00 92.12 347 GLU A O 1
ATOM 2627 N N . GLU A 1 348 ? -7.744 8.282 26.551 1.00 92.75 348 GLU A N 1
ATOM 2628 C CA . GLU A 1 348 ? -9.073 7.671 26.648 1.00 92.75 348 GLU A CA 1
ATOM 2629 C C . GLU A 1 348 ? -10.002 8.139 25.518 1.00 92.75 348 GLU A C 1
ATOM 2631 O O . GLU A 1 348 ? -10.760 7.340 24.970 1.00 92.75 348 GLU A O 1
ATOM 2636 N N . GLU A 1 349 ? -9.903 9.406 25.109 1.00 95.12 349 GLU A N 1
ATOM 2637 C CA . GLU A 1 349 ? -10.721 9.975 24.035 1.00 95.12 349 GLU A CA 1
ATOM 2638 C C . GLU A 1 349 ? -10.485 9.262 22.697 1.00 95.12 349 GLU A C 1
ATOM 2640 O O . GLU A 1 349 ? -11.433 8.778 22.069 1.00 95.12 349 GLU A O 1
ATOM 2645 N N . LEU A 1 350 ? -9.220 9.109 22.287 1.00 95.00 350 LEU A N 1
ATOM 2646 C CA . LEU A 1 350 ? -8.880 8.394 21.057 1.00 95.00 350 LEU A CA 1
ATOM 2647 C C . LEU A 1 350 ? -9.268 6.917 21.147 1.00 95.00 350 LEU A C 1
ATOM 2649 O O . LEU A 1 350 ? -9.720 6.340 20.153 1.00 95.00 350 LEU A O 1
ATOM 2653 N N . ALA A 1 351 ? -9.163 6.310 22.331 1.00 94.44 351 ALA A N 1
ATOM 2654 C CA . ALA A 1 351 ? -9.627 4.946 22.527 1.00 94.44 351 ALA A CA 1
ATOM 2655 C C . ALA A 1 351 ? -11.147 4.814 22.326 1.00 94.44 351 ALA A C 1
ATOM 2657 O O . ALA A 1 351 ? -11.602 3.888 21.654 1.00 94.44 351 ALA A O 1
ATOM 2658 N N . ILE A 1 352 ? -11.944 5.756 22.835 1.00 95.44 352 ILE A N 1
ATOM 2659 C CA . ILE A 1 352 ? -13.401 5.775 22.631 1.00 95.44 352 ILE A CA 1
ATOM 2660 C C . ILE A 1 352 ? -13.740 5.956 21.147 1.00 95.44 352 ILE A C 1
ATOM 2662 O O . ILE A 1 352 ? -14.583 5.228 20.614 1.00 95.44 352 ILE A O 1
ATOM 2666 N N . VAL A 1 353 ? -13.077 6.889 20.459 1.00 96.88 353 VAL A N 1
ATOM 2667 C CA . VAL A 1 353 ? -13.297 7.140 19.025 1.00 96.88 353 VAL A CA 1
ATOM 2668 C C . VAL A 1 353 ? -12.935 5.911 18.189 1.00 96.88 353 VAL A C 1
ATOM 2670 O O . VAL A 1 353 ? -13.717 5.488 17.334 1.00 96.88 353 VAL A O 1
ATOM 2673 N N . THR A 1 354 ? -11.797 5.282 18.481 1.00 96.75 354 THR A N 1
ATOM 2674 C CA . THR A 1 354 ? -11.335 4.069 17.794 1.00 96.75 354 THR A CA 1
ATOM 2675 C C . THR A 1 354 ? -12.283 2.898 18.036 1.00 96.75 354 THR A C 1
ATOM 2677 O O . THR A 1 354 ? -12.716 2.248 17.086 1.00 96.75 354 THR A O 1
ATOM 2680 N N . ALA A 1 355 ? -12.695 2.667 19.285 1.00 96.25 355 ALA A N 1
ATOM 2681 C CA . ALA A 1 355 ? -13.691 1.654 19.632 1.00 96.25 355 ALA A CA 1
ATOM 2682 C C . ALA A 1 355 ? -15.032 1.894 18.914 1.00 96.25 355 ALA A C 1
ATOM 2684 O O . ALA A 1 355 ? -15.635 0.960 18.389 1.00 96.25 355 ALA A O 1
ATOM 2685 N N . THR A 1 356 ? -15.468 3.152 18.812 1.00 96.88 356 THR A N 1
ATOM 2686 C CA . THR A 1 356 ? -16.697 3.531 18.097 1.00 96.88 356 THR A CA 1
ATOM 2687 C C . THR A 1 356 ? -16.593 3.245 16.598 1.00 96.88 356 THR A C 1
ATOM 2689 O O . THR A 1 356 ? -17.535 2.715 16.004 1.00 96.88 356 THR A O 1
ATOM 2692 N N . PHE A 1 357 ? -15.449 3.552 15.978 1.00 97.44 357 PHE A N 1
ATOM 2693 C CA . PHE A 1 357 ? -15.180 3.201 14.582 1.00 97.44 357 PHE A CA 1
ATOM 2694 C C . PHE A 1 357 ? -15.202 1.683 14.375 1.00 97.44 357 PHE A C 1
ATOM 2696 O O . PHE A 1 357 ? -15.848 1.197 13.445 1.00 97.44 357 PHE A O 1
ATOM 2703 N N . ILE A 1 358 ? -14.569 0.930 15.273 1.00 96.69 358 ILE A N 1
ATOM 2704 C CA . ILE A 1 358 ? -14.558 -0.532 15.240 1.00 96.69 358 ILE A CA 1
ATOM 2705 C C . ILE A 1 358 ? -15.980 -1.103 15.354 1.00 96.69 358 ILE A C 1
ATOM 2707 O O . ILE A 1 358 ? -16.356 -1.973 14.575 1.00 96.69 358 ILE A O 1
ATOM 2711 N N . ALA A 1 359 ? -16.793 -0.587 16.278 1.00 95.94 359 ALA A N 1
ATOM 2712 C CA . ALA A 1 359 ? -18.150 -1.075 16.521 1.00 95.94 359 ALA A CA 1
ATOM 2713 C C . ALA A 1 359 ? -19.095 -0.883 15.330 1.00 95.94 359 ALA A C 1
ATOM 2715 O O . ALA A 1 359 ? -20.006 -1.689 15.123 1.00 95.94 359 ALA A O 1
ATOM 2716 N N . ARG A 1 360 ? -18.892 0.183 14.548 1.00 96.38 360 ARG A N 1
ATOM 2717 C CA . ARG A 1 360 ? -19.731 0.507 13.384 1.00 96.38 360 ARG A CA 1
ATOM 2718 C C . ARG A 1 360 ? -19.202 -0.049 12.060 1.00 96.38 360 ARG A C 1
ATOM 2720 O O . ARG A 1 360 ? -19.886 0.094 11.050 1.00 96.38 360 ARG A O 1
ATOM 2727 N N . THR A 1 361 ? -18.006 -0.638 12.036 1.00 96.38 361 THR A N 1
ATOM 2728 C CA . THR A 1 361 ? -17.384 -1.177 10.817 1.00 96.38 361 THR A CA 1
ATOM 2729 C C . THR A 1 361 ? -17.234 -2.691 10.887 1.00 96.38 361 THR A C 1
ATOM 2731 O O . THR A 1 361 ? -17.112 -3.300 11.949 1.00 96.38 361 THR A O 1
ATOM 2734 N N . ARG A 1 362 ? -17.259 -3.341 9.723 1.00 96.19 362 ARG A N 1
ATOM 2735 C CA . ARG A 1 362 ? -17.135 -4.796 9.626 1.00 96.19 362 ARG A CA 1
ATOM 2736 C C . ARG A 1 362 ? -15.664 -5.217 9.607 1.00 96.19 362 ARG A C 1
ATOM 2738 O O . ARG A 1 362 ? -15.128 -5.641 8.586 1.00 96.19 362 ARG A O 1
ATOM 2745 N N . ILE A 1 363 ? -15.006 -5.087 10.755 1.00 96.69 363 ILE A N 1
ATOM 2746 C CA . ILE A 1 363 ? -13.599 -5.469 10.907 1.00 96.69 363 ILE A CA 1
ATOM 2747 C C . ILE A 1 363 ? -13.486 -6.983 11.058 1.00 96.69 363 ILE A C 1
ATOM 2749 O O . ILE A 1 363 ? -13.979 -7.558 12.029 1.00 96.69 363 ILE A O 1
ATOM 2753 N N . THR A 1 364 ? -12.814 -7.616 10.096 1.00 95.44 364 THR A N 1
ATOM 2754 C CA . THR A 1 364 ? -12.512 -9.055 10.107 1.00 95.44 364 THR A CA 1
ATOM 2755 C C . THR A 1 364 ? -11.077 -9.347 10.512 1.00 95.44 364 THR A C 1
ATOM 2757 O O . THR A 1 364 ? -10.798 -10.434 11.014 1.00 95.44 364 THR A O 1
ATOM 2760 N N . SER A 1 365 ? -10.172 -8.385 10.349 1.00 94.12 365 SER A N 1
ATOM 2761 C CA . SER A 1 365 ? -8.789 -8.489 10.802 1.00 94.12 365 SER A CA 1
ATOM 2762 C C . SER A 1 365 ? -8.398 -7.219 11.540 1.00 94.12 365 SER A C 1
ATOM 2764 O O . SER A 1 365 ? -8.501 -6.137 10.972 1.00 94.12 365 SER A O 1
ATOM 2766 N N . LEU A 1 366 ? -7.954 -7.348 12.786 1.00 94.12 366 LEU A N 1
ATOM 2767 C CA . LEU A 1 366 ? -7.528 -6.233 13.624 1.00 94.12 366 LEU A CA 1
ATOM 2768 C C . LEU A 1 366 ? -6.059 -6.403 13.982 1.00 94.12 366 LEU A C 1
ATOM 2770 O O . LEU A 1 366 ? -5.682 -7.426 14.547 1.00 94.12 366 LEU A O 1
ATOM 2774 N N . THR A 1 367 ? -5.257 -5.386 13.703 1.00 92.88 367 THR A N 1
ATOM 2775 C CA . THR A 1 367 ? -3.862 -5.310 14.122 1.00 92.88 367 THR A CA 1
ATOM 2776 C C . THR A 1 367 ? -3.706 -4.177 15.121 1.00 92.88 367 THR A C 1
ATOM 2778 O O . THR A 1 367 ? -3.952 -3.020 14.790 1.00 92.88 367 THR A O 1
ATOM 2781 N N . LEU A 1 368 ? -3.284 -4.507 16.337 1.00 92.50 368 LEU A N 1
ATOM 2782 C CA . LEU A 1 368 ? -2.997 -3.535 17.384 1.00 92.50 368 LEU A CA 1
ATOM 2783 C C . LEU A 1 368 ? -1.490 -3.465 17.598 1.00 92.50 368 LEU A C 1
ATOM 2785 O O . LEU A 1 368 ? -0.853 -4.488 17.862 1.00 92.50 368 LEU A O 1
ATOM 2789 N N . ARG A 1 369 ? -0.924 -2.264 17.480 1.00 90.75 369 ARG A N 1
ATOM 2790 C CA . ARG A 1 369 ? 0.498 -2.012 17.736 1.00 90.75 369 ARG A CA 1
ATOM 2791 C C . ARG A 1 369 ? 0.658 -1.218 19.029 1.00 90.75 369 ARG A C 1
ATOM 2793 O O . ARG A 1 369 ? -0.035 -0.228 19.245 1.00 90.75 369 ARG A O 1
ATOM 2800 N N . GLN A 1 370 ? 1.533 -1.668 19.917 1.00 83.06 370 GLN A N 1
ATOM 2801 C CA . GLN A 1 370 ? 1.742 -1.045 21.217 1.00 83.06 370 GLN A CA 1
ATOM 2802 C C . GLN A 1 370 ? 3.199 -0.634 21.390 1.00 83.06 370 GLN A C 1
ATOM 2804 O O . GLN A 1 370 ? 4.103 -1.472 21.391 1.00 83.06 370 GLN A O 1
ATOM 2809 N N . ASP A 1 371 ? 3.397 0.666 21.592 1.00 75.75 371 ASP A N 1
ATOM 2810 C CA . ASP A 1 371 ? 4.714 1.247 21.852 1.00 75.75 371 ASP A CA 1
ATOM 2811 C C . ASP A 1 371 ? 4.987 1.467 23.358 1.00 75.75 371 ASP A C 1
ATOM 2813 O O . ASP A 1 371 ? 6.117 1.777 23.728 1.00 75.75 371 ASP A O 1
ATOM 2817 N N . TYR A 1 372 ? 3.992 1.291 24.248 1.00 66.44 372 TYR A N 1
ATOM 2818 C CA . TYR A 1 372 ? 4.078 1.684 25.669 1.00 66.44 372 TYR A CA 1
ATOM 2819 C C . TYR A 1 372 ? 3.452 0.669 26.636 1.00 66.44 372 TYR A C 1
ATOM 2821 O O . TYR A 1 372 ? 2.473 0.016 26.298 1.00 66.44 372 TYR A O 1
ATOM 2829 N N . ASN A 1 373 ? 3.970 0.575 27.865 1.00 67.44 373 ASN A N 1
ATOM 2830 C CA . ASN A 1 373 ? 3.630 -0.493 28.821 1.00 67.44 373 ASN A CA 1
ATOM 2831 C C . ASN A 1 373 ? 2.234 -0.402 29.481 1.00 67.44 373 ASN A C 1
ATOM 2833 O O . ASN A 1 373 ? 1.732 -1.425 29.939 1.00 67.44 373 ASN A O 1
ATOM 2837 N N . ASP A 1 374 ? 1.578 0.765 29.507 1.00 68.88 374 ASP A N 1
ATOM 2838 C CA . ASP A 1 374 ? 0.366 0.976 30.329 1.00 68.88 374 ASP A CA 1
ATOM 2839 C C . ASP A 1 374 ? -0.975 0.782 29.582 1.00 68.88 374 ASP A C 1
ATOM 2841 O O . ASP A 1 374 ? -2.052 0.924 30.164 1.00 68.88 374 ASP A O 1
ATOM 2845 N N . SER A 1 375 ? -0.955 0.414 28.297 1.00 67.06 375 SER A N 1
ATOM 2846 C CA . SER A 1 375 ? -2.143 0.443 27.422 1.00 67.06 375 SER A CA 1
ATOM 2847 C C . SER A 1 375 ? -3.064 -0.792 27.492 1.00 67.06 375 SER A C 1
ATOM 2849 O O . SER A 1 375 ? -3.980 -0.930 26.674 1.00 67.06 375 SER A O 1
ATOM 2851 N N . ASN A 1 376 ? -2.871 -1.695 28.462 1.00 69.38 376 ASN A N 1
ATOM 2852 C CA . ASN A 1 376 ? -3.554 -3.002 28.507 1.00 69.38 376 ASN A CA 1
ATOM 2853 C C . ASN A 1 376 ? -5.080 -2.900 28.538 1.00 69.38 376 ASN A C 1
ATOM 2855 O O . ASN A 1 376 ? -5.776 -3.610 27.809 1.00 69.38 376 ASN A O 1
ATOM 2859 N N . ASN A 1 377 ? -5.606 -1.975 29.341 1.00 78.06 377 ASN A N 1
ATOM 2860 C CA . ASN A 1 377 ? -7.051 -1.807 29.492 1.00 78.06 377 ASN A CA 1
ATOM 2861 C C . ASN A 1 377 ? -7.719 -1.263 28.218 1.00 78.06 377 ASN A C 1
ATOM 2863 O O . ASN A 1 377 ? -8.906 -1.496 28.003 1.00 78.06 377 ASN A O 1
ATOM 2867 N N . LEU A 1 378 ? -6.976 -0.563 27.355 1.00 83.69 378 LEU A N 1
ATOM 2868 C CA . LEU A 1 378 ? -7.523 0.060 26.146 1.00 83.69 378 LEU A CA 1
ATOM 2869 C C . LEU A 1 378 ? -7.599 -0.926 24.980 1.00 83.69 378 LEU A C 1
ATOM 2871 O O . LEU A 1 378 ? -8.589 -0.929 24.248 1.00 83.69 378 LEU A O 1
ATOM 2875 N N . ALA A 1 379 ? -6.630 -1.840 24.869 1.00 83.56 379 ALA A N 1
ATOM 2876 C CA . ALA A 1 379 ? -6.667 -2.936 23.898 1.00 83.56 379 ALA A CA 1
ATOM 2877 C C . ALA A 1 379 ? -7.971 -3.746 24.000 1.00 83.56 379 ALA A C 1
ATOM 2879 O O . ALA A 1 379 ? -8.597 -4.103 22.998 1.00 83.56 379 ALA A O 1
ATOM 2880 N N . LYS A 1 380 ? -8.413 -3.983 25.241 1.00 84.88 380 LYS A N 1
ATOM 2881 C CA . LYS A 1 380 ? -9.668 -4.664 25.549 1.00 84.88 380 LYS A CA 1
ATOM 2882 C C . LYS A 1 380 ? -10.866 -3.966 24.913 1.00 84.88 380 LYS A C 1
ATOM 2884 O O . LYS A 1 380 ? -11.693 -4.642 24.303 1.00 84.88 380 LYS A O 1
ATOM 2889 N N . ASN A 1 381 ? -10.948 -2.639 25.010 1.00 88.75 381 ASN A N 1
ATOM 2890 C CA . ASN A 1 381 ? -12.069 -1.868 24.467 1.00 88.75 381 ASN A CA 1
ATOM 2891 C C . ASN A 1 381 ? -12.194 -2.043 22.949 1.00 88.75 381 ASN A C 1
ATOM 2893 O O . ASN A 1 381 ? -13.307 -2.165 22.434 1.00 88.75 381 ASN A O 1
ATOM 2897 N N . TYR A 1 382 ? -11.071 -2.138 22.235 1.00 91.12 382 TYR A N 1
ATOM 2898 C CA . TYR A 1 382 ? -11.070 -2.365 20.790 1.00 91.12 382 TYR A CA 1
ATOM 2899 C C . TYR A 1 382 ? -11.607 -3.738 20.437 1.00 91.12 382 TYR A C 1
ATOM 2901 O O . TYR A 1 382 ? -12.528 -3.849 19.630 1.00 91.12 382 TYR A O 1
ATOM 2909 N N . VAL A 1 383 ? -11.097 -4.784 21.086 1.00 88.44 383 VAL A N 1
ATOM 2910 C CA . VAL A 1 383 ? -11.519 -6.147 20.757 1.00 88.44 383 VAL A CA 1
ATOM 2911 C C . VAL A 1 383 ? -12.977 -6.392 21.150 1.00 88.44 383 VAL A C 1
ATOM 2913 O O . VAL A 1 383 ? -13.718 -6.980 20.364 1.00 88.44 383 VAL A O 1
ATOM 2916 N N . CYS A 1 384 ? -13.431 -5.855 22.290 1.00 89.12 384 CYS A N 1
ATOM 2917 C CA . CYS A 1 384 ? -14.845 -5.903 22.696 1.00 89.12 384 CYS A CA 1
ATOM 2918 C C . CYS A 1 384 ? -15.790 -5.242 21.693 1.00 89.12 384 CYS A C 1
ATOM 2920 O O . CYS A 1 384 ? -16.960 -5.606 21.623 1.00 89.12 384 CYS A O 1
ATOM 2922 N N . SER A 1 385 ? -15.299 -4.244 20.961 1.00 91.06 385 SER A N 1
ATOM 2923 C CA . SER A 1 385 ? -16.109 -3.483 20.014 1.00 91.06 385 SER A CA 1
ATOM 2924 C C . SER A 1 385 ? -16.283 -4.215 18.683 1.00 91.06 385 SER A C 1
ATOM 2926 O O . SER A 1 385 ? -17.163 -3.864 17.904 1.00 91.06 385 SER A O 1
ATOM 2928 N N . THR A 1 386 ? -15.476 -5.241 18.397 1.00 89.00 386 THR A N 1
ATOM 2929 C CA . THR A 1 386 ? -15.581 -6.007 17.149 1.00 89.00 386 THR A CA 1
ATOM 2930 C C . THR A 1 386 ? -16.684 -7.069 17.224 1.00 89.00 386 THR A C 1
ATOM 2932 O O . THR A 1 386 ? -16.719 -7.879 18.145 1.00 89.00 386 THR A O 1
ATOM 2935 N N . ASN A 1 387 ? -17.556 -7.128 16.211 1.00 89.44 387 ASN A N 1
ATOM 2936 C CA . ASN A 1 387 ? -18.576 -8.187 16.089 1.00 89.44 387 ASN A CA 1
ATOM 2937 C C . ASN A 1 387 ? -18.226 -9.263 15.043 1.00 89.44 387 ASN A C 1
ATOM 2939 O O . ASN A 1 387 ? -18.891 -10.294 14.967 1.00 89.44 387 ASN A O 1
ATOM 2943 N N . HIS A 1 388 ? -17.210 -9.017 14.211 1.00 91.06 388 HIS A N 1
ATOM 2944 C CA . HIS A 1 388 ? -16.891 -9.831 13.029 1.00 91.06 388 HIS A CA 1
ATOM 2945 C C . HIS A 1 388 ? -15.421 -10.262 12.966 1.00 91.06 388 HIS A C 1
ATOM 2947 O O . HIS A 1 388 ? -14.950 -10.693 11.916 1.00 91.06 388 HIS A O 1
ATOM 2953 N N . LEU A 1 389 ? -14.696 -10.147 14.079 1.00 89.19 389 LEU A N 1
ATOM 2954 C CA . LEU A 1 389 ? -13.260 -10.379 14.112 1.00 89.19 389 LEU A CA 1
ATOM 2955 C C . LEU A 1 389 ? -12.924 -11.852 13.863 1.00 89.19 389 LEU A C 1
ATOM 2957 O O . LEU A 1 389 ? -13.398 -12.746 14.563 1.00 89.19 389 LEU A O 1
ATOM 2961 N N . HIS A 1 390 ? -12.075 -12.093 12.871 1.00 88.62 390 HIS A N 1
ATOM 2962 C CA . HIS A 1 390 ? -11.545 -13.408 12.521 1.00 88.62 390 HIS A CA 1
ATOM 2963 C C . HIS A 1 390 ? -10.050 -13.499 12.800 1.00 88.62 390 HIS A C 1
ATOM 2965 O O . HIS A 1 390 ? -9.591 -14.538 13.259 1.00 88.62 390 HIS A O 1
ATOM 2971 N N . ASN A 1 391 ? -9.303 -12.420 12.572 1.00 87.00 391 ASN A N 1
ATOM 2972 C CA . ASN A 1 391 ? -7.862 -12.375 12.782 1.00 87.00 391 ASN A CA 1
ATOM 2973 C C . ASN A 1 391 ? -7.516 -11.244 13.754 1.00 87.00 391 ASN A C 1
ATOM 2975 O O . ASN A 1 391 ? -7.925 -10.106 13.542 1.00 87.00 391 ASN A O 1
ATOM 2979 N N . LEU A 1 392 ? -6.762 -11.541 14.807 1.00 87.50 392 LEU A N 1
ATOM 2980 C CA . LEU A 1 392 ? -6.240 -10.544 15.740 1.00 87.50 392 LEU A CA 1
ATOM 2981 C C . LEU A 1 392 ? -4.718 -10.623 15.749 1.00 87.50 392 LEU A C 1
ATOM 2983 O O . LEU A 1 392 ? -4.166 -11.656 16.121 1.00 87.50 392 LEU A O 1
ATOM 2987 N N . VAL A 1 393 ? -4.051 -9.539 15.369 1.00 87.88 393 VAL A N 1
ATOM 2988 C CA . VAL A 1 393 ? -2.596 -9.420 15.422 1.00 87.88 393 VAL A CA 1
ATOM 2989 C C . VAL A 1 393 ? -2.209 -8.430 16.513 1.00 87.88 393 VAL A C 1
ATOM 2991 O O . VAL A 1 393 ? -2.671 -7.291 16.512 1.00 87.88 393 VAL A O 1
ATOM 2994 N N . LEU A 1 394 ? -1.366 -8.858 17.448 1.00 85.38 394 LEU A N 1
ATOM 2995 C CA . LEU A 1 394 ? -0.823 -8.001 18.500 1.00 85.38 394 LEU A CA 1
ATOM 2996 C C . LEU A 1 394 ? 0.680 -7.831 18.270 1.00 85.38 394 LEU A C 1
ATOM 2998 O O . LEU A 1 394 ? 1.422 -8.817 18.273 1.00 85.38 394 LEU A O 1
ATOM 3002 N N . PHE A 1 395 ? 1.116 -6.587 18.075 1.00 84.25 395 PHE A N 1
ATOM 3003 C CA . PHE A 1 395 ? 2.526 -6.213 17.992 1.00 84.25 395 PHE A CA 1
ATOM 3004 C C . PHE A 1 395 ? 2.926 -5.451 19.254 1.00 84.25 395 PHE A C 1
ATOM 3006 O O . PHE A 1 395 ? 2.344 -4.409 19.552 1.00 84.25 395 PHE A O 1
ATOM 3013 N N . SER A 1 396 ? 3.957 -5.931 19.950 1.00 80.81 396 SER A N 1
ATOM 3014 C CA . SER A 1 396 ? 4.590 -5.195 21.050 1.00 80.81 396 SER A CA 1
ATOM 3015 C C . SER A 1 396 ? 6.085 -5.046 20.807 1.00 80.81 396 SER A C 1
ATOM 3017 O O . SER A 1 396 ? 6.762 -6.026 20.485 1.00 80.81 396 SER A O 1
ATOM 3019 N N . ARG A 1 397 ? 6.607 -3.829 21.005 1.00 71.44 397 ARG A N 1
ATOM 3020 C CA . ARG A 1 397 ? 8.056 -3.566 21.017 1.00 71.44 397 ARG A CA 1
ATOM 3021 C C . ARG A 1 397 ? 8.710 -3.879 22.366 1.00 71.44 397 ARG A C 1
ATOM 3023 O O . ARG A 1 397 ? 9.892 -4.214 22.401 1.00 71.44 397 ARG A O 1
ATOM 3030 N N . LEU A 1 398 ? 7.963 -3.787 23.465 1.00 68.56 398 LEU A N 1
ATOM 3031 C CA . LEU A 1 398 ? 8.486 -3.925 24.829 1.00 68.56 398 LEU A CA 1
ATOM 3032 C C . LEU A 1 398 ? 8.151 -5.290 25.445 1.00 68.56 398 LEU A C 1
ATOM 3034 O O . LEU A 1 398 ? 7.236 -5.977 24.978 1.00 68.56 398 LEU A O 1
ATOM 3038 N N . GLU A 1 399 ? 8.895 -5.661 26.499 1.00 62.47 399 GLU A N 1
ATOM 3039 C CA . GLU A 1 399 ? 8.573 -6.792 27.380 1.00 62.47 399 GLU A CA 1
ATOM 3040 C C . GLU A 1 399 ? 7.174 -6.567 27.957 1.00 62.47 399 GLU A C 1
ATOM 3042 O O . GLU A 1 399 ? 6.951 -5.736 28.837 1.00 62.47 399 GLU A O 1
ATOM 3047 N N . PHE A 1 400 ? 6.212 -7.270 27.382 1.00 61.97 400 PHE A N 1
ATOM 3048 C CA . PHE A 1 400 ? 4.806 -6.983 27.559 1.00 61.97 400 PHE A CA 1
ATOM 3049 C C . PHE A 1 400 ? 4.159 -8.085 28.388 1.00 61.97 400 PHE A C 1
ATOM 3051 O O . PHE A 1 400 ? 4.189 -9.249 27.980 1.00 61.97 400 PHE A O 1
ATOM 3058 N N . ASP A 1 401 ? 3.562 -7.742 29.537 1.00 65.62 401 ASP A N 1
ATOM 3059 C CA . ASP A 1 401 ? 2.788 -8.716 30.316 1.00 65.62 401 ASP A CA 1
ATOM 3060 C C . ASP A 1 401 ? 1.453 -9.000 29.615 1.00 65.62 401 ASP A C 1
ATOM 3062 O O . ASP A 1 401 ? 0.393 -8.452 29.931 1.00 65.62 401 ASP A O 1
ATOM 3066 N N . MET A 1 402 ? 1.525 -9.900 28.639 1.00 61.47 402 MET A N 1
ATOM 3067 C CA . MET A 1 402 ? 0.392 -10.332 27.827 1.00 61.47 402 MET A CA 1
ATOM 3068 C C . MET A 1 402 ? -0.650 -11.126 28.595 1.00 61.47 402 MET A C 1
ATOM 3070 O O . MET A 1 402 ? -1.734 -11.370 28.061 1.00 61.47 402 MET A O 1
ATOM 3074 N N . SER A 1 403 ? -0.357 -11.540 29.829 1.00 66.50 403 SER A N 1
ATOM 3075 C CA . SER A 1 403 ? -1.298 -12.362 30.577 1.00 66.50 403 SER A CA 1
ATOM 3076 C C . SER A 1 403 ? -2.601 -11.629 30.866 1.00 66.50 403 SER A C 1
ATOM 3078 O O . SER A 1 403 ? -3.665 -12.212 30.677 1.00 66.50 403 SER A O 1
ATOM 3080 N N . HIS A 1 404 ? -2.535 -10.336 31.181 1.00 67.88 404 HIS A N 1
ATOM 3081 C CA . HIS A 1 404 ? -3.723 -9.523 31.429 1.00 67.88 404 HIS A CA 1
ATOM 3082 C C . HIS A 1 404 ? -4.591 -9.342 30.180 1.00 67.88 404 HIS A C 1
ATOM 3084 O O . HIS A 1 404 ? -5.800 -9.555 30.247 1.00 67.88 404 HIS A O 1
ATOM 3090 N N . ILE A 1 405 ? -3.989 -9.032 29.024 1.00 66.31 405 ILE A N 1
ATOM 3091 C CA . ILE A 1 405 ? -4.745 -8.906 27.770 1.00 66.31 405 ILE A CA 1
ATOM 3092 C C . ILE A 1 405 ? -5.389 -10.231 27.395 1.00 66.31 405 ILE A C 1
ATOM 3094 O O . ILE A 1 405 ? -6.554 -10.255 27.017 1.00 66.31 405 ILE A O 1
ATOM 3098 N N . LEU A 1 406 ? -4.664 -11.343 27.494 1.00 67.56 406 LEU A N 1
ATOM 3099 C CA . LEU A 1 406 ? -5.222 -12.639 27.133 1.00 67.56 406 LEU A CA 1
ATOM 3100 C C . LEU A 1 406 ? -6.340 -13.067 28.093 1.00 67.56 406 LEU A C 1
ATOM 3102 O O . LEU A 1 406 ? -7.372 -13.549 27.631 1.00 67.56 406 LEU A O 1
ATOM 3106 N N . GLU A 1 407 ? -6.188 -12.860 29.404 1.00 69.94 407 GLU A N 1
ATOM 3107 C CA . GLU A 1 407 ? -7.259 -13.091 30.384 1.00 69.94 407 GLU A CA 1
ATOM 3108 C C . GLU A 1 407 ? -8.497 -12.239 30.082 1.00 69.94 407 GLU A C 1
ATOM 3110 O O . GLU A 1 407 ? -9.631 -12.729 30.136 1.00 69.94 407 GLU A O 1
ATOM 3115 N N . ASP A 1 408 ? -8.289 -10.985 29.686 1.00 66.50 408 ASP A N 1
ATOM 3116 C CA . ASP A 1 408 ? -9.363 -10.102 29.264 1.00 66.50 408 ASP A CA 1
ATOM 3117 C C . ASP A 1 408 ? -10.003 -10.565 27.959 1.00 66.50 408 ASP A C 1
ATOM 3119 O O . ASP A 1 408 ? -11.222 -10.664 27.901 1.00 66.50 408 ASP A O 1
ATOM 3123 N N . LEU A 1 409 ? -9.232 -10.945 26.942 1.00 65.00 409 LEU A N 1
ATOM 3124 C CA . LEU A 1 409 ? -9.752 -11.501 25.689 1.00 65.00 409 LEU A CA 1
ATOM 3125 C C . LEU A 1 409 ? -10.569 -12.772 25.928 1.00 65.00 409 LEU A C 1
ATOM 3127 O O . LEU A 1 409 ? -11.596 -12.986 25.283 1.00 65.00 409 LEU A O 1
ATOM 3131 N N . ILE A 1 410 ? -10.166 -13.591 26.898 1.00 67.94 410 ILE A N 1
ATOM 3132 C CA . ILE A 1 410 ? -10.933 -14.753 27.351 1.00 67.94 410 ILE A CA 1
ATOM 3133 C C . ILE A 1 410 ? -12.240 -14.325 27.997 1.00 67.94 410 ILE A C 1
ATOM 3135 O O . ILE A 1 410 ? -13.285 -14.906 27.704 1.00 67.94 410 ILE A O 1
ATOM 3139 N N . SER A 1 411 ? -12.193 -13.337 28.885 1.00 66.94 411 SER A N 1
ATOM 3140 C CA . SER A 1 411 ? -13.376 -12.794 29.548 1.00 66.94 411 SER A CA 1
ATOM 3141 C C . SER A 1 411 ? -14.359 -12.213 28.529 1.00 66.94 411 SER A C 1
ATOM 3143 O O . SER A 1 411 ? -15.541 -12.554 28.537 1.00 66.94 411 SER A O 1
ATOM 3145 N N . VAL A 1 412 ? -13.853 -11.437 27.572 1.00 63.56 412 VAL A N 1
ATOM 3146 C CA . VAL A 1 412 ? -14.609 -10.835 26.473 1.00 63.56 412 VAL A CA 1
ATOM 3147 C C . VAL A 1 412 ? -15.207 -11.912 25.591 1.00 63.56 412 VAL A C 1
ATOM 3149 O O . VAL A 1 412 ? -16.403 -11.888 25.344 1.00 63.56 412 VAL A O 1
ATOM 3152 N N . ARG A 1 413 ? -14.448 -12.936 25.193 1.00 61.97 413 ARG A N 1
ATOM 3153 C CA . ARG A 1 413 ? -15.008 -14.055 24.430 1.00 61.97 413 ARG A CA 1
ATOM 3154 C C . ARG A 1 413 ? -16.057 -14.831 25.219 1.00 61.97 413 ARG A C 1
ATOM 3156 O O . ARG A 1 413 ? -17.038 -15.267 24.632 1.00 61.97 413 ARG A O 1
ATOM 3163 N N . LYS A 1 414 ? -15.895 -15.012 26.531 1.00 67.69 414 LYS A N 1
ATOM 3164 C CA . LYS A 1 414 ? -16.932 -15.635 27.373 1.00 67.69 414 LYS A CA 1
ATOM 3165 C C . LYS A 1 414 ? -18.204 -14.783 27.421 1.00 67.69 414 LYS A C 1
ATOM 3167 O O . LYS A 1 414 ? -19.293 -15.347 27.456 1.00 67.69 414 LYS A O 1
ATOM 3172 N N . GLN A 1 415 ? -18.078 -13.457 27.381 1.00 59.62 415 GLN A N 1
ATOM 3173 C CA . GLN A 1 415 ? -19.209 -12.527 27.313 1.00 59.62 415 GLN A CA 1
ATOM 3174 C C . GLN A 1 415 ? -19.855 -12.492 25.914 1.00 59.62 415 GLN A C 1
ATOM 3176 O O . GLN A 1 415 ? -21.078 -12.536 25.802 1.00 59.62 415 GLN A O 1
ATOM 3181 N N . VAL A 1 416 ? -19.047 -12.480 24.849 1.00 54.41 416 VAL A N 1
ATOM 3182 C CA . VAL A 1 416 ? -19.478 -12.392 23.441 1.00 54.41 416 VAL A CA 1
ATOM 3183 C C . VAL A 1 416 ? -19.957 -13.743 22.898 1.00 54.41 416 VAL A C 1
ATOM 3185 O O . VAL A 1 416 ? -20.861 -13.787 22.074 1.00 54.41 416 VAL A O 1
ATOM 3188 N N . GLY A 1 417 ? -19.442 -14.865 23.410 1.00 47.78 417 GLY A N 1
ATOM 3189 C CA . GLY A 1 417 ? -19.797 -16.238 23.020 1.00 47.78 417 GLY A CA 1
ATOM 3190 C C . GLY A 1 417 ? -21.248 -16.640 23.312 1.00 47.78 417 GLY A C 1
ATOM 3191 O O . GLY A 1 417 ? -21.676 -17.725 22.928 1.00 47.78 417 GLY A O 1
ATOM 3192 N N . VAL A 1 418 ? -22.027 -15.760 23.942 1.00 47.66 418 VAL A N 1
ATOM 3193 C CA . VAL A 1 418 ? -23.487 -15.880 24.063 1.00 47.66 418 VAL A CA 1
ATOM 3194 C C . VAL A 1 418 ? -24.205 -15.350 22.803 1.00 47.66 418 VAL A C 1
ATOM 3196 O O . VAL A 1 418 ? -25.390 -15.613 22.606 1.00 47.66 418 VAL A O 1
ATOM 3199 N N . VAL A 1 419 ? -23.514 -14.638 21.903 1.00 45.44 419 VAL A N 1
ATOM 3200 C CA . VAL A 1 419 ? -24.128 -13.868 20.813 1.00 45.44 419 VAL A CA 1
ATOM 3201 C C . VAL A 1 419 ? -23.392 -14.076 19.468 1.00 45.44 419 VAL A C 1
ATOM 3203 O O . VAL A 1 419 ? -22.579 -13.272 19.040 1.00 45.44 419 VAL A O 1
ATOM 3206 N N . ARG A 1 420 ? -23.816 -15.128 18.745 1.00 50.66 420 ARG A N 1
ATOM 3207 C CA . ARG A 1 420 ? -24.094 -15.171 17.281 1.00 50.66 420 ARG A CA 1
ATOM 3208 C C . ARG A 1 420 ? -23.094 -15.707 16.237 1.00 50.66 420 ARG A C 1
ATOM 3210 O O . ARG A 1 420 ? -23.606 -16.090 15.188 1.00 50.66 420 ARG A O 1
ATOM 3217 N N . ASP A 1 421 ? -21.787 -15.864 16.456 1.00 57.53 421 ASP A N 1
ATOM 3218 C CA . ASP A 1 421 ? -20.922 -16.534 15.451 1.00 57.53 421 ASP A CA 1
ATOM 3219 C C . ASP A 1 421 ? -19.893 -17.480 16.105 1.00 57.53 421 ASP A C 1
ATOM 3221 O O . ASP A 1 421 ? -19.026 -17.019 16.844 1.00 57.53 421 ASP A O 1
ATOM 3225 N N . PRO A 1 422 ? -19.976 -18.807 15.882 1.00 57.88 422 PRO A N 1
ATOM 3226 C CA . PRO A 1 422 ? -19.066 -19.781 16.486 1.00 57.88 422 PRO A CA 1
ATOM 3227 C C . PRO A 1 422 ? -17.693 -19.849 15.798 1.00 57.88 422 PRO A C 1
ATOM 3229 O O . PRO A 1 422 ? -16.891 -20.722 16.143 1.00 57.88 422 PRO A O 1
ATOM 3232 N N . ARG A 1 423 ? -17.411 -18.993 14.804 1.00 65.81 423 ARG A N 1
ATOM 3233 C CA . ARG A 1 423 ? -16.124 -19.015 14.108 1.00 65.81 423 ARG A CA 1
ATOM 3234 C C . ARG A 1 423 ? -14.971 -18.663 15.061 1.00 65.81 423 ARG A C 1
ATOM 3236 O O . ARG A 1 423 ? -15.047 -17.688 15.805 1.00 65.81 423 ARG A O 1
ATOM 3243 N N . PRO A 1 424 ? -13.897 -19.459 15.071 1.00 66.44 424 PRO A N 1
ATOM 3244 C CA . PRO A 1 424 ? -12.746 -19.207 15.921 1.00 66.44 424 PRO A CA 1
ATOM 3245 C C . PRO A 1 424 ? -11.887 -18.066 15.377 1.00 66.44 424 PRO A C 1
ATOM 3247 O O . PRO A 1 424 ? -11.831 -17.828 14.174 1.00 66.44 424 PRO A O 1
ATOM 3250 N N . ILE A 1 425 ? -11.208 -17.384 16.297 1.00 66.81 425 ILE A N 1
ATOM 3251 C CA . ILE A 1 425 ? -10.280 -16.294 15.999 1.00 66.81 425 ILE A CA 1
ATOM 3252 C C . ILE A 1 425 ? -8.891 -16.896 15.770 1.00 66.81 425 ILE A C 1
ATOM 3254 O O . ILE A 1 425 ? -8.434 -17.712 16.577 1.00 66.81 425 ILE A O 1
ATOM 3258 N N . ASN A 1 426 ? -8.231 -16.496 14.685 1.00 73.38 426 ASN A N 1
ATOM 3259 C CA . ASN A 1 426 ? -6.803 -16.693 14.498 1.00 73.38 426 ASN A CA 1
ATOM 3260 C C . ASN A 1 426 ? -6.072 -15.559 15.209 1.00 73.38 426 ASN A C 1
ATOM 3262 O O . ASN A 1 426 ? -6.354 -14.385 14.967 1.00 73.38 426 ASN A O 1
ATOM 3266 N N . MET A 1 427 ? -5.142 -15.895 16.090 1.00 70.81 427 MET A N 1
ATOM 3267 C CA . MET A 1 427 ? -4.373 -14.893 16.819 1.00 70.81 427 MET A CA 1
ATOM 3268 C C . MET A 1 427 ? -2.929 -14.945 16.363 1.00 70.81 427 MET A C 1
ATOM 3270 O O . MET A 1 427 ? -2.313 -16.000 16.444 1.00 70.81 427 MET A O 1
ATOM 3274 N N . MET A 1 428 ? -2.385 -13.824 15.911 1.00 72.56 428 MET A N 1
ATOM 3275 C CA . MET A 1 428 ? -0.973 -13.706 15.594 1.00 72.56 428 MET A CA 1
ATOM 3276 C C . MET A 1 428 ? -0.293 -12.787 16.600 1.00 72.56 428 MET A C 1
ATOM 3278 O O . MET A 1 428 ? -0.765 -11.690 16.882 1.00 72.56 428 MET A O 1
ATOM 3282 N N . MET A 1 429 ? 0.803 -13.249 17.179 1.00 65.00 429 MET A N 1
ATOM 3283 C CA . MET A 1 429 ? 1.516 -12.525 18.222 1.00 65.00 429 MET A CA 1
ATOM 3284 C C . MET A 1 429 ? 2.927 -12.279 17.739 1.00 65.00 429 MET A C 1
ATOM 3286 O O . MET A 1 429 ? 3.628 -13.230 17.404 1.00 65.00 429 MET A O 1
ATOM 3290 N N . VAL A 1 430 ? 3.326 -11.013 17.699 1.00 68.19 430 VAL A N 1
ATOM 3291 C CA . VAL A 1 430 ? 4.669 -10.619 17.294 1.00 68.19 430 VAL A CA 1
ATOM 3292 C C . VAL A 1 430 ? 5.297 -9.851 18.447 1.00 68.19 430 VAL A C 1
ATOM 3294 O O . VAL A 1 430 ? 4.850 -8.754 18.789 1.00 68.19 430 VAL A O 1
ATOM 3297 N N . SER A 1 431 ? 6.304 -10.447 19.082 1.00 63.62 431 SER A N 1
ATOM 3298 C CA . SER A 1 431 ? 6.931 -9.886 20.280 1.00 63.62 431 SER A CA 1
ATOM 3299 C C . SER A 1 431 ? 8.451 -10.027 20.242 1.00 63.62 431 SER A C 1
ATOM 3301 O O . SER A 1 431 ? 9.002 -10.949 19.632 1.00 63.62 431 SER A O 1
ATOM 3303 N N . THR A 1 432 ? 9.129 -9.097 20.909 1.00 64.50 432 THR A N 1
ATOM 3304 C CA . THR A 1 432 ? 10.515 -9.251 21.363 1.00 64.50 432 THR A CA 1
ATOM 3305 C C . THR A 1 432 ? 10.599 -10.374 22.422 1.00 64.50 432 THR A C 1
ATOM 3307 O O . THR A 1 432 ? 9.566 -10.893 22.852 1.00 64.50 432 THR A O 1
ATOM 3310 N N . PRO A 1 433 ? 11.793 -10.858 22.814 1.00 59.91 433 PRO A N 1
ATOM 3311 C CA . PRO A 1 433 ? 11.908 -12.033 23.678 1.00 59.91 433 PRO A CA 1
ATOM 3312 C C . PRO A 1 433 ? 11.127 -11.879 24.990 1.00 59.91 433 PRO A C 1
ATOM 3314 O O . PRO A 1 433 ? 11.375 -10.961 25.764 1.00 59.91 433 PRO A O 1
ATOM 3317 N N . LEU A 1 434 ? 10.211 -12.813 25.264 1.00 58.66 434 LEU A N 1
ATOM 3318 C CA . LEU A 1 434 ? 9.415 -12.828 26.493 1.00 58.66 434 LEU A CA 1
ATOM 3319 C C . LEU A 1 434 ? 10.212 -13.378 27.685 1.00 58.66 434 LEU A C 1
ATOM 3321 O O . LEU A 1 434 ? 10.970 -14.354 27.567 1.00 58.66 434 LEU A O 1
ATOM 3325 N N . ASP A 1 435 ? 9.963 -12.844 28.879 1.00 68.56 435 ASP A N 1
ATOM 3326 C CA . ASP A 1 435 ? 10.443 -13.455 30.115 1.00 68.56 435 ASP A CA 1
ATOM 3327 C C . ASP A 1 435 ? 9.766 -14.823 30.367 1.00 68.56 435 ASP A C 1
ATOM 3329 O O . ASP A 1 435 ? 8.707 -15.161 29.825 1.00 68.56 435 ASP A O 1
ATOM 3333 N N . LYS A 1 436 ? 10.402 -15.657 31.195 1.00 65.44 436 LYS A N 1
ATOM 3334 C CA . LYS A 1 436 ? 9.980 -17.045 31.453 1.00 65.44 436 LYS A CA 1
ATOM 3335 C C . LYS A 1 436 ? 8.570 -17.158 32.057 1.00 65.44 436 LYS A C 1
ATOM 3337 O O . LYS A 1 436 ? 7.876 -18.150 31.807 1.00 65.44 436 LYS A O 1
ATOM 3342 N N . ASN A 1 437 ? 8.144 -16.182 32.857 1.00 64.75 437 ASN A N 1
ATOM 3343 C CA . ASN A 1 437 ? 6.846 -16.205 33.524 1.00 64.75 437 ASN A CA 1
ATOM 3344 C C . ASN A 1 437 ? 5.725 -15.898 32.519 1.00 64.75 437 ASN A C 1
ATOM 3346 O O . ASN A 1 437 ? 4.749 -16.647 32.434 1.00 64.75 437 ASN A O 1
ATOM 3350 N N . THR A 1 438 ? 5.922 -14.879 31.677 1.00 62.50 438 THR A N 1
ATOM 3351 C CA . THR A 1 438 ? 4.995 -14.531 30.588 1.00 62.50 438 THR A CA 1
ATOM 3352 C C . THR A 1 438 ? 4.868 -15.670 29.575 1.00 62.50 438 THR A C 1
ATOM 3354 O O . THR A 1 438 ? 3.750 -16.056 29.224 1.00 62.50 438 THR A O 1
ATOM 3357 N N . ARG A 1 439 ? 5.987 -16.316 29.204 1.00 63.09 439 ARG A N 1
ATOM 3358 C CA . ARG A 1 439 ? 5.991 -17.533 28.363 1.00 63.09 439 ARG A CA 1
ATOM 3359 C C . ARG A 1 439 ? 5.086 -18.634 28.926 1.00 63.09 439 ARG A C 1
ATOM 3361 O O . ARG A 1 439 ? 4.299 -19.227 28.191 1.00 63.09 439 ARG A O 1
ATOM 3368 N N . THR A 1 440 ? 5.178 -18.903 30.228 1.00 64.69 440 THR A N 1
ATOM 3369 C CA . THR A 1 440 ? 4.410 -19.975 30.884 1.00 64.69 440 THR A CA 1
ATOM 3370 C C . THR A 1 440 ? 2.908 -19.687 30.860 1.00 64.69 440 THR A C 1
ATOM 3372 O O . THR A 1 440 ? 2.123 -20.573 30.522 1.00 64.69 440 THR A O 1
ATOM 3375 N N . LYS A 1 441 ? 2.506 -18.442 31.139 1.00 63.44 441 LYS A N 1
ATOM 3376 C CA . LYS A 1 441 ? 1.094 -18.038 31.114 1.00 63.44 441 LYS A CA 1
ATOM 3377 C C . LYS A 1 441 ? 0.498 -18.099 29.707 1.00 63.44 441 LYS A C 1
ATOM 3379 O O . LYS A 1 441 ? -0.577 -18.668 29.541 1.00 63.44 441 LYS A O 1
ATOM 3384 N N . VAL A 1 442 ? 1.207 -17.598 28.686 1.00 61.16 442 VAL A N 1
ATOM 3385 C CA . VAL A 1 442 ? 0.766 -17.699 27.278 1.00 61.16 442 VAL A CA 1
ATOM 3386 C C . VAL A 1 442 ? 0.482 -19.161 26.918 1.00 61.16 442 VAL A C 1
ATOM 3388 O O . VAL A 1 442 ? -0.581 -19.461 26.379 1.00 61.16 442 VAL A O 1
ATOM 3391 N N . MET A 1 443 ? 1.360 -20.092 27.308 1.00 61.00 443 MET A N 1
ATOM 3392 C CA . MET A 1 443 ? 1.174 -21.528 27.057 1.00 61.00 443 MET A CA 1
ATOM 3393 C C . MET A 1 443 ? -0.048 -22.134 27.756 1.00 61.00 443 MET A C 1
ATOM 3395 O O . MET A 1 443 ? -0.718 -22.987 27.171 1.00 61.00 443 MET A O 1
ATOM 3399 N N . GLU A 1 444 ? -0.357 -21.736 28.992 1.00 61.81 444 GLU A N 1
ATOM 3400 C CA . GLU A 1 444 ? -1.581 -22.196 29.665 1.00 61.81 444 GLU A CA 1
ATOM 3401 C C . GLU A 1 444 ? -2.844 -21.716 28.945 1.00 61.81 444 GLU A C 1
ATOM 3403 O O . GLU A 1 444 ? -3.818 -22.459 28.834 1.00 61.81 444 GLU A O 1
ATOM 3408 N N . LEU A 1 445 ? -2.801 -20.514 28.376 1.00 56.25 445 LEU A N 1
ATOM 3409 C CA . LEU A 1 445 ? -3.928 -19.905 27.677 1.00 56.25 445 LEU A CA 1
ATOM 3410 C C . LEU A 1 445 ? -4.154 -20.539 26.302 1.00 56.25 445 LEU A C 1
ATOM 3412 O O . LEU A 1 445 ? -5.301 -20.775 25.918 1.00 56.25 445 LEU A O 1
ATOM 3416 N N . VAL A 1 446 ? -3.085 -20.915 25.590 1.00 55.34 446 VAL A N 1
ATOM 3417 C CA . VAL A 1 446 ? -3.232 -21.679 24.342 1.00 55.34 446 VAL A CA 1
ATOM 3418 C C . VAL A 1 446 ? -3.872 -23.049 24.590 1.00 55.34 446 VAL A C 1
ATOM 3420 O O . VAL A 1 446 ? -4.748 -23.478 23.834 1.00 55.34 446 VAL A O 1
ATOM 3423 N N . LYS A 1 447 ? -3.514 -23.712 25.698 1.00 57.19 447 LYS A N 1
ATOM 3424 C CA . LYS A 1 447 ? -4.120 -24.996 26.093 1.00 57.19 447 LYS A CA 1
ATOM 3425 C C . LYS A 1 447 ? -5.629 -24.901 26.340 1.00 57.19 447 LYS A C 1
ATOM 3427 O O . LYS A 1 447 ? -6.315 -25.912 26.219 1.00 57.19 447 LYS A O 1
ATOM 3432 N N . MET A 1 448 ? -6.171 -23.713 26.623 1.00 57.28 448 MET A N 1
ATOM 3433 C CA . MET A 1 448 ? -7.612 -23.504 26.823 1.00 57.28 448 MET A CA 1
ATOM 3434 C C . MET A 1 448 ? -8.446 -23.508 25.518 1.00 57.28 448 MET A C 1
ATOM 3436 O O . MET A 1 448 ? -9.640 -23.225 25.575 1.00 57.28 448 MET A O 1
ATOM 3440 N N . GLN A 1 449 ? -7.863 -23.857 24.357 1.00 52.81 449 GLN A N 1
ATOM 3441 C CA . GLN A 1 449 ? -8.555 -24.063 23.064 1.00 52.81 449 GLN A CA 1
ATOM 3442 C C . GLN A 1 449 ? -9.370 -22.860 22.553 1.00 52.81 449 GLN A C 1
ATOM 3444 O O . GLN A 1 449 ? -10.383 -23.005 21.868 1.00 52.81 449 GLN A O 1
ATOM 3449 N N . LEU A 1 450 ? -8.939 -21.641 22.868 1.00 53.25 450 LEU A N 1
ATOM 3450 C CA . LEU A 1 450 ? -9.674 -20.441 22.465 1.00 53.25 450 LEU A CA 1
ATOM 3451 C C . LEU A 1 450 ? -9.434 -20.064 21.001 1.00 53.25 450 LEU A C 1
ATOM 3453 O O . LEU A 1 450 ? -10.260 -19.377 20.423 1.00 53.25 450 LEU A O 1
ATOM 3457 N N . CYS A 1 451 ? -8.367 -20.517 20.356 1.00 54.09 451 CYS A N 1
ATOM 3458 C CA . CYS A 1 451 ? -8.080 -20.181 18.960 1.00 54.09 451 CYS A CA 1
ATOM 3459 C C . CYS A 1 451 ? -8.000 -21.463 18.124 1.00 54.09 451 CYS A C 1
ATOM 3461 O O . CYS A 1 451 ? -7.506 -22.476 18.614 1.00 54.09 451 CYS A O 1
ATOM 3463 N N . GLN A 1 452 ? -8.477 -21.427 16.872 1.00 55.00 452 GLN A N 1
ATOM 3464 C CA . GLN A 1 452 ? -8.227 -22.532 15.926 1.00 55.00 452 GLN A CA 1
ATOM 3465 C C . GLN A 1 452 ? -6.757 -22.564 15.519 1.00 55.00 452 GLN A C 1
ATOM 3467 O O . GLN A 1 452 ? -6.210 -23.634 15.272 1.00 55.00 452 GLN A O 1
ATOM 3472 N N . LYS A 1 453 ? -6.143 -21.379 15.443 1.00 59.31 453 LYS A N 1
ATOM 3473 C CA . LYS A 1 453 ? -4.769 -21.196 15.016 1.00 59.31 453 LYS A CA 1
ATOM 3474 C C . LYS A 1 453 ? -4.155 -20.016 15.758 1.00 59.31 453 LYS A C 1
ATOM 3476 O O . LYS A 1 453 ? -4.684 -18.906 15.703 1.00 59.31 453 LYS A O 1
ATOM 3481 N N . ILE A 1 454 ? -3.060 -20.255 16.469 1.00 58.28 454 ILE A N 1
ATOM 3482 C CA . ILE A 1 454 ? -2.214 -19.183 17.002 1.00 58.28 454 ILE A CA 1
ATOM 3483 C C . ILE A 1 454 ? -0.933 -19.158 16.186 1.00 58.28 454 ILE A C 1
ATOM 3485 O O . ILE A 1 454 ? -0.270 -20.185 16.065 1.00 58.28 454 ILE A O 1
ATOM 3489 N N . VAL A 1 455 ? -0.607 -18.001 15.620 1.00 56.69 455 VAL A N 1
ATOM 3490 C CA . VAL A 1 455 ? 0.637 -17.759 14.899 1.00 56.69 455 VAL A CA 1
ATOM 3491 C C . VAL A 1 455 ? 1.554 -16.918 15.773 1.00 56.69 455 VAL A C 1
ATOM 3493 O O . VAL A 1 455 ? 1.400 -15.707 15.867 1.00 56.69 455 VAL A O 1
ATOM 3496 N N . TYR A 1 456 ? 2.497 -17.548 16.460 1.00 55.59 456 TYR A N 1
ATOM 3497 C CA . TYR A 1 456 ? 3.458 -16.820 17.286 1.00 55.59 456 TYR A CA 1
ATOM 3498 C C . TYR A 1 456 ? 4.754 -16.590 16.497 1.00 55.59 456 TYR A C 1
ATOM 3500 O O . TYR A 1 456 ? 5.337 -17.541 15.975 1.00 55.59 456 TYR A O 1
ATOM 3508 N N . LEU A 1 457 ? 5.197 -15.335 16.440 1.00 54.41 457 LEU A N 1
ATOM 3509 C CA . LEU A 1 457 ? 6.471 -14.887 15.885 1.00 54.41 457 LEU A CA 1
ATOM 3510 C C . LEU A 1 457 ? 7.268 -14.180 16.980 1.00 54.41 457 LEU A C 1
ATOM 3512 O O . LEU A 1 457 ? 6.885 -13.120 17.474 1.00 54.41 457 LEU A O 1
ATOM 3516 N N . GLY A 1 458 ? 8.391 -14.778 17.358 1.00 53.12 458 GLY A N 1
ATOM 3517 C CA . GLY A 1 458 ? 9.363 -14.151 18.248 1.00 53.12 458 GLY A CA 1
ATOM 3518 C C . GLY A 1 458 ? 10.515 -13.556 17.448 1.00 53.12 458 GLY A C 1
ATOM 3519 O O . GLY A 1 458 ? 11.006 -14.194 16.519 1.00 53.12 458 GLY A O 1
ATOM 3520 N N . TYR A 1 459 ? 10.964 -12.363 17.832 1.00 56.56 459 TYR A N 1
ATOM 3521 C CA . TYR A 1 459 ? 12.251 -11.824 17.393 1.00 56.56 459 TYR A CA 1
ATOM 3522 C C . TYR A 1 459 ? 13.353 -12.172 18.390 1.00 56.56 459 TYR A C 1
ATOM 3524 O O . TYR A 1 459 ? 13.171 -12.033 19.600 1.00 56.56 459 TYR A O 1
ATOM 3532 N N . TYR A 1 460 ? 14.517 -12.568 17.880 1.00 51.06 460 TYR A N 1
ATOM 3533 C CA . TYR A 1 460 ? 15.733 -12.745 18.670 1.00 51.06 460 TYR A CA 1
ATOM 3534 C C . TYR A 1 460 ? 16.458 -11.401 18.781 1.00 51.06 460 TYR A C 1
ATOM 3536 O O . TYR A 1 460 ? 17.059 -10.949 17.812 1.00 51.06 460 TYR A O 1
ATOM 3544 N N . THR A 1 461 ? 16.418 -10.747 19.943 1.00 48.62 461 THR A N 1
ATOM 3545 C CA . THR A 1 461 ? 17.199 -9.513 20.178 1.00 48.62 461 THR A CA 1
ATOM 3546 C C . THR A 1 461 ? 18.518 -9.763 20.917 1.00 48.62 461 THR A C 1
ATOM 3548 O O . THR A 1 461 ? 19.349 -8.868 21.007 1.00 48.62 461 THR A O 1
ATOM 3551 N N . SER A 1 462 ? 18.763 -10.981 21.414 1.00 53.84 462 SER A N 1
ATOM 3552 C CA . SER A 1 462 ? 20.044 -11.372 22.017 1.00 53.84 462 SER A CA 1
ATOM 3553 C C . SER A 1 462 ? 20.361 -12.832 21.688 1.00 53.84 462 SER A C 1
ATOM 3555 O O . SER A 1 462 ? 19.559 -13.731 21.958 1.00 53.84 462 SER A O 1
ATOM 3557 N N . LEU A 1 463 ? 21.547 -13.059 21.110 1.00 55.47 463 LEU A N 1
ATOM 3558 C CA . LEU A 1 463 ? 22.089 -14.390 20.801 1.00 55.47 463 LEU A CA 1
ATOM 3559 C C . LEU A 1 463 ? 22.269 -15.255 22.063 1.00 55.47 463 LEU A C 1
ATOM 3561 O O . LEU A 1 463 ? 22.310 -16.479 21.975 1.00 55.47 463 LEU A O 1
ATOM 3565 N N . ASP A 1 464 ? 22.311 -14.635 23.242 1.00 59.66 464 ASP A N 1
ATOM 3566 C CA . ASP A 1 464 ? 22.632 -15.293 24.511 1.00 59.66 464 ASP A CA 1
ATOM 3567 C C . ASP A 1 464 ? 21.475 -16.153 25.049 1.00 59.66 464 ASP A C 1
ATOM 3569 O O . ASP A 1 464 ? 21.637 -16.872 26.034 1.00 59.66 464 ASP A O 1
ATOM 3573 N N . LYS A 1 465 ? 20.290 -16.069 24.427 1.00 59.59 465 LYS A N 1
ATOM 3574 C CA . LYS A 1 465 ? 19.071 -16.782 24.846 1.00 59.59 465 LYS A CA 1
ATOM 3575 C C . LYS A 1 465 ? 18.460 -17.672 23.760 1.00 59.59 465 LYS A C 1
ATOM 3577 O O . LYS A 1 465 ? 17.334 -18.131 23.939 1.00 59.59 465 LYS A O 1
ATOM 3582 N N . VAL A 1 466 ? 19.169 -17.926 22.656 1.00 63.09 466 VAL A N 1
ATOM 3583 C CA . VAL A 1 466 ? 18.647 -18.711 21.518 1.00 63.09 466 VAL A CA 1
ATOM 3584 C C . VAL A 1 466 ? 18.147 -20.088 21.965 1.00 63.09 466 VAL A C 1
ATOM 3586 O O . VAL A 1 466 ? 17.023 -20.446 21.633 1.00 63.09 466 VAL A O 1
ATOM 3589 N N . ASP A 1 467 ? 18.895 -20.798 22.814 1.00 64.56 467 ASP A N 1
ATOM 3590 C CA . ASP A 1 467 ? 18.510 -22.137 23.292 1.00 64.56 467 ASP A CA 1
ATOM 3591 C C . ASP A 1 467 ? 17.213 -22.133 24.126 1.00 64.56 467 ASP A C 1
ATOM 3593 O O . ASP A 1 467 ? 16.357 -23.004 23.971 1.00 64.56 467 ASP A O 1
ATOM 3597 N N . GLU A 1 468 ? 17.018 -21.131 24.995 1.00 61.91 468 GLU A N 1
ATOM 3598 C CA . GLU A 1 468 ? 15.781 -21.000 25.784 1.00 61.91 468 GLU A CA 1
ATOM 3599 C C . GLU A 1 468 ? 14.559 -20.659 24.919 1.00 61.91 468 GLU A C 1
ATOM 3601 O O . GLU A 1 468 ? 13.414 -20.939 25.300 1.00 61.91 468 GLU A O 1
ATOM 3606 N N . ILE A 1 469 ? 14.801 -19.972 23.803 1.00 55.69 469 ILE A N 1
ATOM 3607 C CA . ILE A 1 469 ? 13.783 -19.550 22.850 1.00 55.69 469 ILE A CA 1
ATOM 3608 C C . ILE A 1 469 ? 13.423 -20.721 21.922 1.00 55.69 469 ILE A C 1
ATOM 3610 O O . ILE A 1 469 ? 12.235 -20.988 21.755 1.00 55.69 469 ILE A O 1
ATOM 3614 N N . GLU A 1 470 ? 14.398 -21.485 21.424 1.00 63.28 470 GLU A N 1
ATOM 3615 C CA . GLU A 1 470 ? 14.178 -22.743 20.688 1.00 63.28 470 GLU A CA 1
ATOM 3616 C C . GLU A 1 470 ? 13.394 -23.754 21.540 1.00 63.28 470 GLU A C 1
ATOM 3618 O O . GLU A 1 470 ? 12.370 -24.267 21.096 1.00 63.28 470 GLU A O 1
ATOM 3623 N N . GLU A 1 471 ? 13.755 -23.955 22.818 1.00 66.44 471 GLU A N 1
ATOM 3624 C CA . GLU A 1 471 ? 12.992 -24.833 23.728 1.00 66.44 471 GLU A CA 1
ATOM 3625 C C . GLU A 1 471 ? 11.542 -24.340 23.924 1.00 66.44 471 GLU A C 1
ATOM 3627 O O . GLU A 1 471 ? 10.599 -25.115 24.122 1.00 66.44 471 GLU A O 1
ATOM 3632 N N . PHE A 1 472 ? 11.327 -23.023 23.908 1.00 61.25 472 PHE A N 1
ATOM 3633 C CA . PHE A 1 472 ? 9.989 -22.443 23.954 1.00 61.25 472 PHE A CA 1
ATOM 3634 C C . PHE A 1 472 ? 9.208 -22.690 22.656 1.00 61.25 472 PHE A C 1
ATOM 3636 O O . PHE A 1 472 ? 8.056 -23.127 22.727 1.00 61.25 472 PHE A O 1
ATOM 3643 N N . PHE A 1 473 ? 9.825 -22.479 21.494 1.00 58.81 473 PHE A N 1
ATOM 3644 C CA . PHE A 1 473 ? 9.204 -22.737 20.201 1.00 58.81 473 PHE A CA 1
ATOM 3645 C C . PHE A 1 473 ? 8.912 -24.219 19.984 1.00 58.81 473 PHE A C 1
ATOM 3647 O O . PHE A 1 473 ? 7.809 -24.546 19.565 1.00 58.81 473 PHE A O 1
ATOM 3654 N N . ASP A 1 474 ? 9.796 -25.132 20.379 1.00 65.44 474 ASP A N 1
ATOM 3655 C CA . ASP A 1 474 ? 9.534 -26.574 20.346 1.00 65.44 474 ASP A CA 1
ATOM 3656 C C . ASP A 1 474 ? 8.318 -26.966 21.193 1.00 65.44 474 ASP A C 1
ATOM 3658 O O . ASP A 1 474 ? 7.468 -27.758 20.767 1.00 65.44 474 ASP A O 1
ATOM 3662 N N . ARG A 1 475 ? 8.163 -26.358 22.378 1.00 61.06 475 ARG A N 1
ATOM 3663 C CA . ARG A 1 475 ? 6.956 -26.542 23.198 1.00 61.06 475 ARG A CA 1
ATOM 3664 C C . ARG A 1 475 ? 5.704 -26.005 22.510 1.00 61.06 475 ARG A C 1
ATOM 3666 O O . ARG A 1 475 ? 4.664 -26.654 22.614 1.00 61.06 475 ARG A O 1
ATOM 3673 N N . LEU A 1 476 ? 5.779 -24.876 21.806 1.00 57.19 476 LEU A N 1
ATOM 3674 C CA . LEU A 1 476 ? 4.664 -24.341 21.015 1.00 57.19 476 LEU A CA 1
ATOM 3675 C C . LEU A 1 476 ? 4.329 -25.246 19.818 1.00 57.19 476 LEU A C 1
ATOM 3677 O O . LEU A 1 476 ? 3.170 -25.622 19.663 1.00 57.19 476 LEU A O 1
ATOM 3681 N N . ARG A 1 477 ? 5.333 -25.660 19.030 1.00 62.16 477 ARG A N 1
ATOM 3682 C CA . ARG A 1 477 ? 5.203 -26.565 17.871 1.00 62.16 477 ARG A CA 1
ATOM 3683 C C . ARG A 1 477 ? 4.566 -27.908 18.259 1.00 62.16 477 ARG A C 1
ATOM 3685 O O . ARG A 1 477 ? 3.907 -28.537 17.439 1.00 62.16 477 ARG A O 1
ATOM 3692 N N . SER A 1 478 ? 4.734 -28.348 19.510 1.00 65.06 478 SER A N 1
ATOM 3693 C CA . SER A 1 478 ? 4.110 -29.576 20.029 1.00 65.06 478 SER A CA 1
ATOM 3694 C C . SER A 1 478 ? 2.587 -29.494 20.237 1.00 65.06 478 SER A C 1
ATOM 3696 O O . SER A 1 478 ? 1.958 -30.513 20.522 1.00 65.06 478 SER A O 1
ATOM 3698 N N . GLN A 1 479 ? 1.980 -28.306 20.140 1.00 63.53 479 GLN A N 1
ATOM 3699 C CA . GLN A 1 479 ? 0.538 -28.108 20.310 1.00 63.53 479 GLN A CA 1
ATOM 3700 C C . GLN A 1 479 ? -0.170 -28.114 18.943 1.00 63.53 479 GLN A C 1
ATOM 3702 O O . GLN A 1 479 ? 0.164 -27.318 18.073 1.00 63.53 479 GLN A O 1
ATOM 3707 N N . GLU A 1 480 ? -1.203 -28.950 18.765 1.00 51.34 480 GLU A N 1
ATOM 3708 C CA . GLU A 1 480 ? -1.881 -29.174 17.466 1.00 51.34 480 GLU A CA 1
ATOM 3709 C C . GLU A 1 480 ? -2.526 -27.921 16.828 1.00 51.34 480 GLU A C 1
ATOM 3711 O O . GLU A 1 480 ? -2.820 -27.928 15.636 1.00 51.34 480 GLU A O 1
ATOM 3716 N N . ASN A 1 481 ? -2.722 -26.841 17.594 1.00 57.78 481 ASN A N 1
ATOM 3717 C CA . ASN A 1 481 ? -3.433 -25.627 17.161 1.00 57.78 481 ASN A CA 1
ATOM 3718 C C . ASN A 1 481 ? -2.528 -24.382 17.054 1.00 57.78 481 ASN A C 1
ATOM 3720 O O . ASN A 1 481 ? -3.029 -23.255 17.002 1.00 57.78 481 ASN A O 1
ATOM 3724 N N . ILE A 1 482 ? -1.203 -24.552 17.071 1.00 53.16 482 ILE A N 1
ATOM 3725 C CA . ILE A 1 482 ? -0.244 -23.443 16.983 1.00 53.16 482 ILE A CA 1
ATOM 3726 C C . ILE A 1 482 ? 0.626 -23.635 15.748 1.00 53.16 482 ILE A C 1
ATOM 3728 O O . ILE A 1 482 ? 1.342 -24.625 15.636 1.00 53.16 482 ILE A O 1
ATOM 3732 N N . GLU A 1 483 ? 0.602 -22.664 14.839 1.00 57.56 483 GLU A N 1
ATOM 3733 C CA . GLU A 1 483 ? 1.601 -22.580 13.778 1.00 57.56 483 GLU A CA 1
ATOM 3734 C C . GLU A 1 483 ? 2.664 -21.573 14.210 1.00 57.56 483 GLU A C 1
ATOM 3736 O O . GLU A 1 483 ? 2.455 -20.366 14.173 1.00 57.56 483 GLU A O 1
ATOM 3741 N N . VAL A 1 484 ? 3.815 -22.064 14.653 1.00 54.91 484 VAL A N 1
ATOM 3742 C CA . VAL A 1 484 ? 4.971 -21.201 14.901 1.00 54.91 484 VAL A CA 1
ATOM 3743 C C . VAL A 1 484 ? 5.597 -20.854 13.557 1.00 54.91 484 VAL A C 1
ATOM 3745 O O . VAL A 1 484 ? 6.005 -21.752 12.822 1.00 54.91 484 VAL A O 1
ATOM 3748 N N . ILE A 1 485 ? 5.686 -19.563 13.245 1.00 56.44 485 ILE A N 1
ATOM 3749 C CA . ILE A 1 485 ? 6.460 -19.091 12.097 1.00 56.44 485 ILE A CA 1
ATOM 3750 C C . ILE A 1 485 ? 7.735 -18.469 12.653 1.00 56.44 485 ILE A C 1
ATOM 3752 O O . ILE A 1 485 ? 7.704 -17.408 13.269 1.00 56.44 485 ILE A O 1
ATOM 3756 N N . GLU A 1 486 ? 8.861 -19.142 12.452 1.00 51.75 486 GLU A N 1
ATOM 3757 C CA . GLU A 1 486 ? 10.173 -18.584 12.765 1.00 51.75 486 GLU A CA 1
ATOM 3758 C C . GLU A 1 486 ? 10.634 -17.627 11.669 1.00 51.75 486 GLU A C 1
ATOM 3760 O O . GLU A 1 486 ? 10.469 -17.877 10.472 1.00 51.75 486 GLU A O 1
ATOM 3765 N N . MET A 1 487 ? 11.210 -16.512 12.105 1.00 49.97 487 MET A N 1
ATOM 3766 C CA . MET A 1 487 ? 11.902 -15.556 11.253 1.00 49.97 487 MET A CA 1
ATOM 3767 C C . MET A 1 487 ? 13.395 -15.742 11.470 1.00 49.97 487 MET A C 1
ATOM 3769 O O . MET A 1 487 ? 13.868 -15.615 12.600 1.00 49.97 487 MET A O 1
ATOM 3773 N N . ASP A 1 488 ? 14.129 -16.029 10.397 1.00 46.09 488 ASP A N 1
ATOM 3774 C CA . ASP A 1 488 ? 15.582 -16.121 10.475 1.00 46.09 488 ASP A CA 1
ATOM 3775 C C . ASP A 1 488 ? 16.194 -14.757 10.860 1.00 46.09 488 ASP A C 1
ATOM 3777 O O . ASP A 1 488 ? 15.832 -13.727 10.274 1.00 46.09 488 ASP A O 1
ATOM 3781 N N . PRO A 1 489 ? 17.168 -14.724 11.785 1.00 45.50 489 PRO A N 1
ATOM 3782 C CA . PRO A 1 489 ? 17.883 -13.514 12.173 1.00 45.50 489 PRO A CA 1
ATOM 3783 C C . PRO A 1 489 ? 18.941 -13.144 11.116 1.00 45.50 489 PRO A C 1
ATOM 3785 O O . PRO A 1 489 ? 20.137 -13.163 11.384 1.00 45.50 489 PRO A O 1
ATOM 3788 N N . PHE A 1 490 ? 18.537 -12.819 9.885 1.00 40.50 490 PHE A N 1
ATOM 3789 C CA . PHE A 1 490 ? 19.479 -12.484 8.799 1.00 40.50 490 PHE A CA 1
ATOM 3790 C C . PHE A 1 490 ? 19.852 -10.995 8.694 1.00 40.50 490 PHE A C 1
ATOM 3792 O O . PHE A 1 490 ? 20.287 -10.542 7.637 1.00 40.50 490 PHE A O 1
ATOM 3799 N N . TYR A 1 491 ? 19.769 -10.229 9.783 1.00 44.28 491 TYR A N 1
ATOM 3800 C CA . TYR A 1 491 ? 20.285 -8.859 9.811 1.00 44.28 491 TYR A CA 1
ATOM 3801 C C . TYR A 1 491 ? 21.381 -8.705 10.866 1.00 44.28 491 TYR A C 1
ATOM 3803 O O . TYR A 1 491 ? 21.112 -8.626 12.061 1.00 44.28 491 TYR A O 1
ATOM 3811 N N . ASN A 1 492 ? 22.635 -8.645 10.403 1.00 38.47 492 ASN A N 1
ATOM 3812 C CA . ASN A 1 492 ? 23.747 -8.151 11.215 1.00 38.47 492 ASN A CA 1
ATOM 3813 C C . ASN A 1 492 ? 23.457 -6.687 11.583 1.00 38.47 492 ASN A C 1
ATOM 3815 O O . ASN A 1 492 ? 23.359 -5.824 10.712 1.00 38.47 492 ASN A O 1
ATOM 3819 N N . SER A 1 493 ? 23.294 -6.433 12.878 1.00 36.91 493 SER A N 1
ATOM 3820 C CA . SER A 1 493 ? 22.711 -5.223 13.466 1.00 36.91 493 SER A CA 1
ATOM 3821 C C . SER A 1 493 ? 23.644 -4.005 13.535 1.00 36.91 493 SER A C 1
ATOM 3823 O O . SER A 1 493 ? 23.381 -3.097 14.318 1.00 36.91 493 SER A O 1
ATOM 3825 N N . SER A 1 494 ? 24.766 -3.974 12.807 1.00 39.31 494 SER A N 1
ATOM 3826 C CA . SER A 1 494 ? 25.738 -2.879 12.966 1.00 39.31 494 SER A CA 1
ATOM 3827 C C . SER A 1 494 ? 25.348 -1.591 12.243 1.00 39.31 494 SER A C 1
ATOM 3829 O O . SER A 1 494 ? 25.737 -0.524 12.705 1.00 39.31 494 SER A O 1
ATOM 3831 N N . ASP A 1 495 ? 24.581 -1.670 11.149 1.00 37.50 495 ASP A N 1
ATOM 3832 C CA . ASP A 1 495 ? 24.413 -0.539 10.218 1.00 37.50 495 ASP A CA 1
ATOM 3833 C C . ASP A 1 495 ? 22.954 -0.209 9.859 1.00 37.50 495 ASP A C 1
ATOM 3835 O O . ASP A 1 495 ? 22.701 0.639 9.003 1.00 37.50 495 ASP A O 1
ATOM 3839 N N . ILE A 1 496 ? 21.982 -0.864 10.496 1.00 44.50 496 ILE A N 1
ATOM 3840 C CA . ILE A 1 496 ? 20.553 -0.606 10.280 1.00 44.50 496 ILE A CA 1
ATOM 3841 C C . ILE A 1 496 ? 19.947 -0.259 11.633 1.00 44.50 496 ILE A C 1
ATOM 3843 O O . ILE A 1 496 ? 20.138 -0.998 12.599 1.00 44.50 496 ILE A O 1
ATOM 3847 N N . ASP A 1 497 ? 19.243 0.870 11.713 1.00 48.59 497 ASP A N 1
ATOM 3848 C CA . ASP A 1 497 ? 18.496 1.198 12.920 1.00 48.59 497 ASP A CA 1
ATOM 3849 C C . ASP A 1 497 ? 17.444 0.108 13.211 1.00 48.59 497 ASP A C 1
ATOM 3851 O O . ASP A 1 497 ? 16.907 -0.550 12.316 1.00 48.59 497 ASP A O 1
ATOM 3855 N N . GLU A 1 498 ? 17.135 -0.121 14.489 1.00 44.06 498 GLU A N 1
ATOM 3856 C CA . GLU A 1 498 ? 16.113 -1.103 14.890 1.00 44.06 498 GLU A CA 1
ATOM 3857 C C . GLU A 1 498 ? 14.728 -0.802 14.268 1.00 44.06 498 GLU A C 1
ATOM 3859 O O . GLU A 1 498 ? 13.849 -1.667 14.229 1.00 44.06 498 GLU A O 1
ATOM 3864 N N . GLY A 1 499 ? 14.523 0.418 13.755 1.00 47.72 499 GLY A N 1
ATOM 3865 C CA . GLY A 1 499 ? 13.331 0.824 13.017 1.00 47.72 499 GLY A CA 1
ATOM 3866 C C . GLY A 1 499 ? 13.197 0.133 11.657 1.00 47.72 499 GLY A C 1
ATOM 3867 O O . GLY A 1 499 ? 12.139 -0.426 11.369 1.00 47.72 499 GLY A O 1
ATOM 3868 N N . GLY A 1 500 ? 14.258 0.116 10.847 1.00 49.50 500 GLY A N 1
ATOM 3869 C CA . GLY A 1 500 ? 14.233 -0.395 9.475 1.00 49.50 500 GLY A CA 1
ATOM 3870 C C . GLY A 1 500 ? 14.004 -1.905 9.375 1.00 49.50 500 GLY A C 1
ATOM 3871 O O . GLY A 1 500 ? 13.244 -2.359 8.519 1.00 49.50 500 GLY A O 1
ATOM 3872 N N . ILE A 1 501 ? 14.595 -2.694 10.281 1.00 47.53 501 ILE A N 1
ATOM 3873 C CA . ILE A 1 501 ? 14.403 -4.157 10.319 1.00 47.53 501 ILE A CA 1
ATOM 3874 C C . ILE A 1 501 ? 12.940 -4.494 10.643 1.00 47.53 501 ILE A C 1
ATOM 3876 O O . ILE A 1 501 ? 12.330 -5.338 9.986 1.00 47.53 501 ILE A O 1
ATOM 3880 N N . ASN A 1 502 ? 12.346 -3.793 11.611 1.00 50.75 502 ASN A N 1
ATOM 3881 C CA . ASN A 1 502 ? 10.955 -4.013 11.995 1.00 50.75 502 ASN A CA 1
ATOM 3882 C C . ASN A 1 502 ? 9.977 -3.671 10.862 1.00 50.75 502 ASN A C 1
ATOM 3884 O O . ASN A 1 502 ? 9.019 -4.412 10.647 1.00 50.75 502 ASN A O 1
ATOM 3888 N N . ASP A 1 503 ? 10.230 -2.602 10.104 1.00 52.34 503 ASP A N 1
ATOM 3889 C CA . ASP A 1 503 ? 9.351 -2.179 9.008 1.00 52.34 503 ASP A CA 1
ATOM 3890 C C . ASP A 1 503 ? 9.369 -3.170 7.822 1.00 52.34 503 ASP A C 1
ATOM 3892 O O . ASP A 1 503 ? 8.318 -3.460 7.239 1.00 52.34 503 ASP A O 1
ATOM 3896 N N . VAL A 1 504 ? 10.537 -3.733 7.476 1.00 50.94 504 VAL A N 1
ATOM 3897 C CA . VAL A 1 504 ? 10.675 -4.756 6.415 1.00 50.94 504 VAL A CA 1
ATOM 3898 C C . VAL A 1 504 ? 9.946 -6.042 6.797 1.00 50.94 504 VAL A C 1
ATOM 3900 O O . VAL A 1 504 ? 9.248 -6.646 5.972 1.00 50.94 504 VAL A O 1
ATOM 3903 N N . ILE A 1 505 ? 10.070 -6.457 8.057 1.00 52.31 505 ILE A N 1
ATOM 3904 C CA . ILE A 1 505 ? 9.445 -7.692 8.521 1.00 52.31 505 ILE A CA 1
ATOM 3905 C C . ILE A 1 505 ? 7.933 -7.509 8.678 1.00 52.31 505 ILE A C 1
ATOM 3907 O O . ILE A 1 505 ? 7.180 -8.370 8.224 1.00 52.31 505 ILE A O 1
ATOM 3911 N N . GLN A 1 506 ? 7.463 -6.372 9.205 1.00 55.47 506 GLN A N 1
ATOM 3912 C CA . GLN A 1 506 ? 6.032 -6.047 9.237 1.00 55.47 506 GLN A CA 1
ATOM 3913 C C . GLN A 1 506 ? 5.408 -6.078 7.837 1.00 55.47 506 GLN A C 1
ATOM 3915 O O . GLN A 1 506 ? 4.348 -6.680 7.667 1.00 55.47 506 GLN A O 1
ATOM 3920 N N . ARG A 1 507 ? 6.074 -5.505 6.824 1.00 55.41 507 ARG A N 1
ATOM 3921 C CA . ARG A 1 507 ? 5.608 -5.559 5.426 1.00 55.41 507 ARG A CA 1
ATOM 3922 C C . ARG A 1 507 ? 5.549 -6.985 4.887 1.00 55.41 507 ARG A C 1
ATOM 3924 O O . ARG A 1 507 ? 4.515 -7.400 4.370 1.00 55.41 507 ARG A O 1
ATOM 3931 N N . THR A 1 508 ? 6.620 -7.755 5.070 1.00 50.25 508 THR A N 1
ATOM 3932 C CA . THR A 1 508 ? 6.690 -9.154 4.610 1.00 50.25 508 THR A CA 1
ATOM 3933 C C . THR A 1 508 ? 5.615 -10.024 5.279 1.00 50.25 508 THR A C 1
ATOM 3935 O O . THR A 1 508 ? 5.034 -10.910 4.649 1.00 50.25 508 THR A O 1
ATOM 3938 N N . LEU A 1 509 ? 5.312 -9.754 6.553 1.00 53.66 509 LEU A N 1
ATOM 3939 C CA . LEU A 1 509 ? 4.260 -10.422 7.317 1.00 53.66 509 LEU A CA 1
ATOM 3940 C C . LEU A 1 509 ? 2.860 -10.050 6.844 1.00 53.66 509 LEU A C 1
ATOM 3942 O O . LEU A 1 509 ? 2.054 -10.946 6.615 1.00 53.66 509 LEU A O 1
ATOM 3946 N N . LEU A 1 510 ? 2.582 -8.757 6.676 1.00 53.50 510 LEU A N 1
ATOM 3947 C CA . LEU A 1 510 ? 1.304 -8.267 6.160 1.00 53.50 510 LEU A CA 1
ATOM 3948 C C . LEU A 1 510 ? 0.988 -8.875 4.799 1.00 53.50 510 LEU A C 1
ATOM 3950 O O . LEU A 1 510 ? -0.129 -9.331 4.574 1.00 53.50 510 LEU A O 1
ATOM 3954 N N . GLU A 1 511 ? 1.984 -8.964 3.921 1.00 53.03 511 GLU A N 1
ATOM 3955 C CA . GLU A 1 511 ? 1.828 -9.634 2.636 1.00 53.03 511 GLU A CA 1
ATOM 3956 C C . GLU A 1 511 ? 1.468 -11.111 2.827 1.00 53.03 511 GLU A C 1
ATOM 3958 O O . GLU A 1 511 ? 0.442 -11.556 2.318 1.00 53.03 511 GLU A O 1
ATOM 3963 N N . ARG A 1 512 ? 2.237 -11.875 3.613 1.00 47.53 512 ARG A N 1
ATOM 3964 C CA . ARG A 1 512 ? 1.957 -13.307 3.827 1.00 47.53 512 ARG A CA 1
ATOM 3965 C C . ARG A 1 512 ? 0.608 -13.575 4.500 1.00 47.53 512 ARG A C 1
ATOM 3967 O O . ARG A 1 512 ? -0.048 -14.540 4.124 1.00 47.53 512 ARG A O 1
ATOM 3974 N N . VAL A 1 513 ? 0.189 -12.734 5.446 1.00 48.56 513 VAL A N 1
ATOM 3975 C CA . VAL A 1 513 ? -1.116 -12.835 6.123 1.00 48.56 513 VAL A CA 1
ATOM 3976 C C . VAL A 1 513 ? -2.263 -12.455 5.188 1.00 48.56 513 VAL A C 1
ATOM 3978 O O . VAL A 1 513 ? -3.330 -13.038 5.294 1.00 48.56 513 VAL A O 1
ATOM 3981 N N . HIS A 1 514 ? -2.068 -11.516 4.258 1.00 46.31 514 HIS A N 1
ATOM 3982 C CA . HIS A 1 514 ? -3.081 -11.196 3.248 1.00 46.31 514 HIS A CA 1
ATOM 3983 C C . HIS A 1 514 ? -3.212 -12.263 2.152 1.00 46.31 514 HIS A C 1
ATOM 3985 O O . HIS A 1 514 ? -4.274 -12.368 1.538 1.00 46.31 514 HIS A O 1
ATOM 3991 N N . TRP A 1 515 ? -2.146 -13.020 1.874 1.00 36.34 515 TRP A N 1
ATOM 3992 C CA . TRP A 1 515 ? -2.159 -14.116 0.900 1.00 36.34 515 TRP A CA 1
ATOM 3993 C C . TRP A 1 515 ? -2.732 -15.431 1.454 1.00 36.34 515 TRP A C 1
ATOM 3995 O O . TRP A 1 515 ? -3.194 -16.253 0.659 1.00 36.34 515 TRP A O 1
ATOM 4005 N N . ALA A 1 516 ? -2.669 -15.639 2.772 1.00 32.50 516 ALA A N 1
ATOM 4006 C CA . ALA A 1 516 ? -3.234 -16.793 3.478 1.00 32.50 516 ALA A CA 1
ATOM 4007 C C . ALA A 1 516 ? -4.698 -16.553 3.866 1.00 32.50 516 ALA A C 1
ATOM 4009 O O . ALA A 1 516 ? -5.484 -17.526 3.774 1.00 32.50 516 ALA A O 1
#

Foldseek 3Di:
DDDDDPPPPVVVVVVVVVVVLVVCQVVCVVVVVVVVVVVVPDDDDDDDDDDDDDDDDDDDDDDDDDDDDDDDPDDPPVPPVPPLPDDLVVLLVVLCVVQVPPLPDDPPPDDRVLSVQLPPDVSSVVSSLPNLSNLQEAEQEQEPPDPCNVVSLVVRLVSVVSNDPPAAHAYAYDYDPQDARDPVSLLSVLVSCLVVLCRHQHYAAAQYAQVSVVCNNCSSPHLPSNLRHAYYHHAHPDLPRAHQDPLVGSNLQQHQEDAYYNHHDHDNAAELVSVLVSLLRHLNHAYDAYYLGEYHYDPDQDDAARENCNHAEAAQYNYDLNSLLRPLVRYDNPQDEHAYHYEQDPDPSSLVSLLVSQLRHQYQAYEYEYADAPRLVSLLSNVLSHPRYAEYEYHYEDQYLCLSNLVSVVVSCVVCVVDDDPHAHEYEYEYEDYDPVSLVSVLVSVVVVRHQEYEYEYDDPDPVCVVVVVVSVVSQVPDPRYDYDYDDPPDPPPPDPPVVVVVVVVVVVVVVVVVD

Mean predicted aligned error: 12.77 Å

Solvent-accessible surface area (backbone atoms only — not comparable to full-atom values): 29400 Å² total; per-residue (Å²): 143,84,88,89,83,77,75,72,64,63,61,57,54,52,53,51,53,52,54,55,51,63,72,39,54,82,58,42,67,65,51,50,66,59,50,51,66,58,57,74,68,62,69,99,78,82,78,88,79,78,87,85,88,79,85,88,81,84,90,84,88,86,83,87,84,82,91,77,82,95,78,75,100,74,70,91,68,69,78,70,70,58,73,88,72,58,54,58,69,60,51,40,52,51,50,44,61,68,42,69,74,52,88,78,60,79,62,90,80,53,80,57,62,64,62,54,47,48,65,71,40,74,67,48,25,52,40,53,75,70,33,53,78,68,44,25,59,43,71,47,71,52,44,87,83,51,101,44,52,70,54,47,52,52,49,43,51,56,43,56,73,58,48,54,93,91,53,60,26,34,39,32,44,42,51,45,93,87,50,84,69,55,69,67,56,52,53,48,54,23,64,70,43,33,89,46,27,63,33,32,27,28,43,33,36,48,52,44,55,30,64,61,50,41,51,36,56,51,64,31,52,44,62,79,33,33,70,44,29,29,33,43,36,40,29,23,86,48,72,81,33,48,40,55,63,70,56,90,41,64,41,57,39,54,22,31,30,43,35,43,28,24,37,25,86,36,83,55,37,50,33,43,64,41,52,49,55,36,50,69,51,15,49,62,23,26,34,42,36,36,30,40,31,39,43,43,66,59,93,71,87,83,70,75,73,42,68,25,56,46,29,36,38,42,32,47,31,69,42,43,65,70,32,48,61,58,47,47,80,28,58,36,41,54,93,34,66,22,38,40,31,35,50,59,46,87,49,69,67,49,41,51,51,51,21,51,42,38,54,77,39,46,35,29,29,41,34,41,35,36,91,63,92,82,42,55,75,51,55,49,49,42,60,68,28,42,90,51,58,37,33,4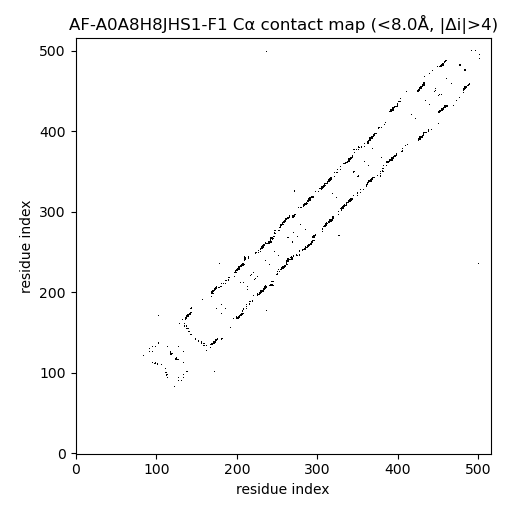2,33,43,37,36,74,56,86,64,79,53,59,61,46,50,54,46,52,50,53,44,44,65,64,46,71,79,64,91,71,92,72,58,34,34,37,34,41,40,33,46,69,70,56,76,68,54,52,52,49,53,53,57,54,58,72,66,65,70,43,68,34,34,36,45,31,62,45,85,88,53,84,91,46,49,69,68,48,50,56,48,48,53,58,44,58,71,37,97,40,37,51,67,51,85,67,80,88,84,67,82,72,86,85,55,59,78,64,58,60,51,54,55,50,50,51,56,46,52,52,54,61,72,74,103